Protein AF-0000000074843654 (afdb_homodimer)

Solvent-accessible surface area (backbone atoms only — not comparable to full-atom values): 25284 Å² total; per-residue (Å²): 133,82,76,71,74,75,71,79,70,75,75,51,32,36,38,35,26,42,64,68,40,50,58,27,25,44,48,51,34,53,33,60,70,66,70,51,60,65,45,82,41,81,54,64,78,90,45,65,76,88,70,47,60,75,90,49,63,81,45,57,70,85,64,71,26,34,35,39,45,88,90,35,58,31,28,37,45,61,40,38,48,53,49,48,22,67,74,74,52,75,38,66,56,30,36,75,60,68,58,31,27,38,43,21,47,16,40,32,40,37,25,67,22,60,48,30,42,42,45,38,59,44,33,42,36,36,75,76,36,71,91,56,32,53,89,49,62,68,35,32,51,50,46,31,58,58,28,46,57,56,43,51,52,52,50,46,38,45,26,65,43,36,32,62,85,26,76,24,74,69,30,92,50,84,31,50,26,44,51,36,40,45,50,44,56,58,52,45,52,71,85,62,59,77,53,76,93,32,58,48,46,46,53,34,45,59,55,55,60,64,43,81,56,40,63,69,42,38,42,60,43,51,51,50,46,52,53,51,53,52,53,54,52,66,75,93,130,83,77,72,75,74,73,81,71,76,75,51,31,37,37,36,27,42,64,68,40,49,56,28,26,48,49,51,36,54,32,61,70,65,69,50,61,64,47,81,40,83,55,62,81,89,44,64,75,88,71,47,58,75,90,49,62,81,46,57,71,88,62,71,26,34,34,38,45,85,88,36,58,31,27,39,44,60,39,37,50,52,49,48,22,66,75,73,53,74,37,67,57,30,36,74,61,68,58,31,26,37,42,21,46,16,39,32,41,37,26,68,22,60,49,29,42,42,44,37,58,43,32,42,37,36,74,75,36,73,92,57,31,54,89,50,63,69,34,33,52,50,45,31,57,60,28,48,56,56,43,51,52,52,51,47,39,46,26,66,45,36,32,62,85,26,75,24,75,70,30,90,49,85,32,52,25,46,50,36,40,46,50,46,56,58,51,44,52,72,84,62,58,78,53,76,93,32,58,48,45,46,55,35,46,59,57,56,60,65,42,82,58,37,64,70,43,38,43,58,44,52,52,49,46,52,53,50,52,52,55,53,52,65,74,94

Sequence (472 aa):
MDKTEETTVTKPVHLYLVRISPPCRIVWLYMLQHDIPHQLIDVDFNQARPDLPDAIKGLPHLEVPIMIHRDNVVFEAPAILQYLAREFTGHLGFGPGQQVRLLSESLVSWACGELHRCIGYNYVYPQFLERYALPDHEANEAMVEFSLNRVTTLLETLEKRYLQKSPYLTGQRVTIADSAVATVLVQLQWPGFSFKLWPNVLTWLHRVEHVDFWDTVHQVHSDFLGELLKCRYKFEMDKTEETTVTKPVHLYLVRISPPCRIVWLYMLQHDIPHQLIDVDFNQARPDLPDAIKGLPHLEVPIMIHRDNVVFEAPAILQYLAREFTGHLGFGPGQQVRLLSESLVSWACGELHRCIGYNYVYPQFLERYALPDHEANEAMVEFSLNRVTTLLETLEKRYLQKSPYLTGQRVTIADSAVATVLVQLQWPGFSFKLWPNVLTWLHRVEHVDFWDTVHQVHSDFLGELLKCRYKFE

InterPro domains:
  IPR004045 Glutathione S-transferase, N-terminal [PF13417] (15-89)
  IPR004045 Glutathione S-transferase, N-terminal [PS50404] (11-92)
  IPR004046 Glutathione S-transferase, C-terminal [PF00043] (134-210)
  IPR010987 Glutathione S-transferase, C-terminal-like [PS50405] (97-236)
  IPR036249 Thioredoxin-like superfamily [SSF52833] (13-89)
  IPR036282 Glutathione S-transferase, C-terminal domain superfamily [SSF47616] (101-219)
  IPR040079 Glutathione transferase family [SFLDS00019] (12-208)
  IPR051369 Glutathione S-transferase Theta [PTHR43917] (13-225)

pLDDT: mean 91.93, std 14.49, range [31.58, 98.94]

Nearest PDB structures (foldseek):
  7odm-assembly1_AAA-2  TM=8.188E-01  e=1.958E-08  Alopecurus myosuroides
  7za4-assembly1_A  TM=8.029E-01  e=1.431E-08  Alopecurus myosuroides
  6zb6-assembly1_A  TM=7.777E-01  e=7.256E-09  Lolium rigidum
  6riv-assembly1_B  TM=7.905E-01  e=1.289E-08  Alopecurus myosuroides
  1bye-assembly1_B  TM=7.587E-01  e=2.404E-07  Zea mays

Radius of gyration: 22.57 Å; Cα contacts (8 Å, |Δi|>4): 671; chains: 2; bounding box: 57×74×71 Å

Organism: Aplysia californica (NCBI:txid6500)

Secondary structure (DSSP, 8-state):
-----------PEEEEE-TT-HHHHHHHHHHHHTT--EEEEE--TTS-GGGS-HHHHT-S--PSPEEEETTEEEESHHHHHHHHIIIIITTGGG-SHHHHHHHHHHHHHHIIIIIIIIIIIIIIHHHH-GGGS-SSHHHHHHHHHHHHHHHHHHHHHIIIIISSS-SBTTBSS--HHHHHHHHHHGGGGTTT---TT-HHHHHHHHHHTTSTTHHHHTHHHHHHHHHHHHHHHHH-/-----------PEEEEE-TT-HHHHHHHHHHHHTT--EEEEE--TTS-GGGS-HHHHT-S---S-EEEETTEEEESHHHHHHHHIIIIITTGGG-SHHHHHHHHHHHHHHIIIIIIIIIIIIIIHHHH-GGGS-SSHHHHHHHHHHHHHHHHHHHHHIIIIISSS-SBTTBSS--HHHHHHHHHHGGGGTTT---TT-HHHHHHHHHHTTSTTHHHHTHHHHHHHHHHHHHHHHH-

Foldseek 3Di:
DPPPPVVVPQFAKEWEDALQDLLSLLLVVVCVQQVGHYDYDYDDPVDDLVPDDPVPSPPPDDDDGWMDGPNDIDHDSLGSVVVCCVPPPVQVQQDDDDQSNVQLSVLLVCLSPVLLCLQPLQAQCLVPPVVSHDPDPVVRVVSNVVSVVVVVVVLCCCQPPQQVPALANSHPDHHSSLSSNLSSVCSCPLVPDDCVVRVSVVSSSVVNCPDPCNCVSCVVVVVVSVVSVVVVVVVD/DPPPPPVVPQFAKEWEDALQDLLSLLLVVVCVVQVGHYDYDYDDPVDDLVPDDPVPSPPPDDDDGWMDGPNDIDHDSLGSVVVCCVPPPVQVQQDDDDQSNVQLSVLLVCLSPVLLCLQPLQAQCLVPPVVSHDPDPVVRVVSNVVSVVVVVVVLCCCQPPQQVPALANSHPDHHSSLSSNLSSVCSCPLVPDDCVVRVSVVSSSVVNCPDPCNCVSCVVVVVVSVVSVVVVVVVD

Structure (mmCIF, N/CA/C/O backbone):
data_AF-0000000074843654-model_v1
#
loop_
_entity.id
_entity.type
_entity.pdbx_description
1 polymer 'Glutathione S-transferase theta-1'
#
loop_
_atom_site.group_PDB
_atom_site.id
_atom_site.type_symbol
_atom_site.label_atom_id
_atom_site.label_alt_id
_atom_site.label_comp_id
_atom_site.label_asym_id
_atom_site.label_entity_id
_atom_site.label_seq_id
_atom_site.pdbx_PDB_ins_code
_atom_site.Cartn_x
_atom_site.Cartn_y
_atom_site.Cartn_z
_atom_site.occupancy
_atom_site.B_iso_or_equiv
_atom_site.auth_seq_id
_atom_site.auth_comp_id
_atom_site.auth_asym_id
_atom_site.auth_atom_id
_atom_site.pdbx_PDB_model_num
ATOM 1 N N . MET A 1 1 ? -26.031 48.375 -6.445 1 31.58 1 MET A N 1
ATOM 2 C CA . MET A 1 1 ? -24.922 47.625 -7.02 1 31.58 1 MET A CA 1
ATOM 3 C C . MET A 1 1 ? -24.891 46.188 -6.453 1 31.58 1 MET A C 1
ATOM 5 O O . MET A 1 1 ? -24.688 46 -5.25 1 31.58 1 MET A O 1
ATOM 9 N N . ASP A 1 2 ? -25.656 45.219 -6.855 1 32.31 2 ASP A N 1
ATOM 10 C CA . ASP A 1 2 ? -25.938 43.844 -6.426 1 32.31 2 ASP A CA 1
ATOM 11 C C . ASP A 1 2 ? -24.656 43.031 -6.301 1 32.31 2 ASP A C 1
ATOM 13 O O . ASP A 1 2 ? -23.891 42.938 -7.262 1 32.31 2 ASP A O 1
ATOM 17 N N . LYS A 1 3 ? -23.953 43.125 -5.172 1 37.12 3 LYS A N 1
ATOM 18 C CA . LYS A 1 3 ? -22.812 42.25 -4.855 1 37.12 3 LYS A CA 1
ATOM 19 C C . LYS A 1 3 ? -23.078 40.812 -5.25 1 37.12 3 LYS A C 1
ATOM 21 O O . LYS A 1 3 ? -23.906 40.125 -4.629 1 37.12 3 LYS A O 1
ATOM 26 N N . THR A 1 4 ? -23.234 40.469 -6.48 1 39.53 4 THR A N 1
ATOM 27 C CA . THR A 1 4 ? -23.281 39.062 -6.918 1 39.53 4 THR A CA 1
ATOM 28 C C . THR A 1 4 ? -22.297 38.219 -6.117 1 39.53 4 THR A C 1
ATOM 30 O O . THR A 1 4 ? -21.094 38.469 -6.117 1 39.53 4 THR A O 1
ATOM 33 N N . GLU A 1 5 ? -22.641 37.812 -4.906 1 37.19 5 GLU A N 1
ATOM 34 C CA . GLU A 1 5 ? -21.938 36.844 -4.066 1 37.19 5 GLU A CA 1
ATOM 35 C C . GLU A 1 5 ? -21.156 35.844 -4.914 1 37.19 5 GLU A C 1
ATOM 37 O O . GLU A 1 5 ? -21.734 35.094 -5.691 1 37.19 5 GLU A O 1
ATOM 42 N N . GLU A 1 6 ? -20.109 36.156 -5.652 1 39.47 6 GLU A N 1
ATOM 43 C CA . GLU A 1 6 ? -19.172 35.219 -6.25 1 39.47 6 GLU A CA 1
ATOM 44 C C . GLU A 1 6 ? -19.047 33.969 -5.402 1 39.47 6 GLU A C 1
ATOM 46 O O . GLU A 1 6 ? -18.453 34 -4.316 1 39.47 6 GLU A O 1
ATOM 51 N N . THR A 1 7 ? -20.078 33.188 -4.984 1 42.38 7 THR A N 1
ATOM 52 C CA . THR A 1 7 ? -20.047 31.891 -4.355 1 42.38 7 THR A CA 1
ATOM 53 C C . THR A 1 7 ? -18.766 31.141 -4.738 1 42.38 7 THR A C 1
ATOM 55 O O . THR A 1 7 ? -18.531 30.859 -5.918 1 42.38 7 THR A O 1
ATOM 58 N N . THR A 1 8 ? -17.578 31.375 -4.273 1 46.53 8 THR A N 1
ATOM 59 C CA . THR A 1 8 ? -16.266 30.781 -4.465 1 46.53 8 THR A CA 1
ATOM 60 C C . THR A 1 8 ? -16.375 29.281 -4.77 1 46.53 8 THR A C 1
ATOM 62 O O . THR A 1 8 ? -16.641 28.484 -3.873 1 46.53 8 THR A O 1
ATOM 65 N N . VAL A 1 9 ? -17.109 28.781 -5.73 1 51.69 9 VAL A N 1
ATOM 66 C CA . VAL A 1 9 ? -17.359 27.438 -6.211 1 51.69 9 VAL A CA 1
ATOM 67 C C . VAL A 1 9 ? -16.078 26.609 -6.125 1 51.69 9 VAL A C 1
ATOM 69 O O . VAL A 1 9 ? -15.07 26.953 -6.738 1 51.69 9 VAL A O 1
ATOM 72 N N . THR A 1 10 ? -15.867 25.797 -5.016 1 72.19 10 THR A N 1
ATOM 73 C CA . THR A 1 10 ? -14.742 24.875 -4.879 1 72.19 10 THR A CA 1
ATOM 74 C C . THR A 1 10 ? -14.547 24.062 -6.152 1 72.19 10 THR A C 1
ATOM 76 O O . THR A 1 10 ? -15.492 23.453 -6.656 1 72.19 10 THR A O 1
ATOM 79 N N . LYS A 1 11 ? -13.5 24.281 -6.984 1 86.19 11 LYS A N 1
ATOM 80 C CA . LYS A 1 11 ? -13.164 23.516 -8.188 1 86.19 11 LYS A CA 1
ATOM 81 C C . LYS A 1 11 ? -13.336 22.016 -7.953 1 86.19 11 LYS A C 1
ATOM 83 O O . LYS A 1 11 ? -12.93 21.5 -6.914 1 86.19 11 LYS A O 1
ATOM 88 N N . PRO A 1 12 ? -14.039 21.453 -8.852 1 94.75 12 PRO A N 1
ATOM 89 C CA . PRO A 1 12 ? -14.281 20.016 -8.672 1 94.75 12 PRO A CA 1
ATOM 90 C C . PRO A 1 12 ? -13 19.203 -8.711 1 94.75 12 PRO A C 1
ATOM 92 O O . PRO A 1 12 ? -12.023 19.594 -9.352 1 94.75 12 PRO A O 1
ATOM 95 N N . VAL A 1 13 ? -13.062 18.141 -7.988 1 97.81 13 VAL A N 1
ATOM 96 C CA . VAL A 1 13 ? -12.016 17.125 -8.031 1 97.81 13 VAL A CA 1
ATOM 97 C C . VAL A 1 13 ? -12.211 16.234 -9.25 1 97.81 13 VAL A C 1
ATOM 99 O O . VAL A 1 13 ? -13.336 15.805 -9.539 1 97.81 13 VAL A O 1
ATOM 102 N N . HIS A 1 14 ? -11.172 16 -10.008 1 97.75 14 HIS A N 1
ATOM 103 C CA . HIS A 1 14 ? -11.195 15.008 -11.078 1 97.75 14 HIS A CA 1
ATOM 104 C C . HIS A 1 14 ? -10.555 13.695 -10.641 1 97.75 14 HIS A C 1
ATOM 106 O O . HIS A 1 14 ? -9.398 13.68 -10.219 1 97.75 14 HIS A O 1
ATOM 112 N N . LEU A 1 15 ? -11.328 12.641 -10.703 1 98.12 15 LEU A N 1
ATOM 113 C CA . LEU A 1 15 ? -10.836 11.32 -10.336 1 98.12 15 LEU A CA 1
ATOM 114 C C . LEU A 1 15 ? -10.758 10.414 -11.562 1 98.12 15 LEU A C 1
ATOM 116 O O . LEU A 1 15 ? -11.781 10.109 -12.18 1 98.12 15 LEU A O 1
ATOM 120 N N . TYR A 1 16 ? -9.594 10.07 -11.969 1 97.19 16 TYR A N 1
ATOM 121 C CA . TYR A 1 16 ? -9.352 9.062 -13 1 97.19 16 TYR A CA 1
ATOM 122 C C . TYR A 1 16 ? -9.328 7.66 -12.398 1 97.19 16 TYR A C 1
ATOM 124 O O . TYR A 1 16 ? -8.57 7.387 -11.469 1 97.19 16 TYR A O 1
ATOM 132 N N . LEU A 1 17 ? -10.242 6.738 -12.977 1 96.88 17 LEU A N 1
ATOM 133 C CA . LEU A 1 17 ? -10.43 5.484 -12.25 1 96.88 17 LEU A CA 1
ATOM 134 C C . LEU A 1 17 ? -10.828 4.359 -13.203 1 96.88 17 LEU A C 1
ATOM 136 O O . LEU A 1 17 ? -11.219 4.613 -14.344 1 96.88 17 LEU A O 1
ATOM 140 N N . VAL A 1 18 ? -10.586 3.182 -12.742 1 95.56 18 VAL A N 1
ATOM 141 C CA . VAL A 1 18 ? -11.227 1.956 -13.211 1 95.56 18 VAL A CA 1
ATOM 142 C C . VAL A 1 18 ? -12.258 1.487 -12.188 1 95.56 18 VAL A C 1
ATOM 144 O O . VAL A 1 18 ? -11.906 1.141 -11.055 1 95.56 18 VAL A O 1
ATOM 147 N N . ARG A 1 19 ? -13.477 1.366 -12.5 1 96.44 19 ARG A N 1
ATOM 148 C CA . ARG A 1 19 ? -14.578 1.331 -11.547 1 96.44 19 ARG A CA 1
ATOM 149 C C . ARG A 1 19 ? -14.617 0.001 -10.797 1 96.44 19 ARG A C 1
ATOM 151 O O . ARG A 1 19 ? -15.211 -0.096 -9.719 1 96.44 19 ARG A O 1
ATOM 158 N N . ILE A 1 20 ? -14.023 -1.013 -11.375 1 96.44 20 ILE A N 1
ATOM 159 C CA . ILE A 1 20 ? -14.07 -2.305 -10.695 1 96.44 20 ILE A CA 1
ATOM 160 C C . ILE A 1 20 ? -12.945 -2.391 -9.664 1 96.44 20 ILE A C 1
ATOM 162 O O . ILE A 1 20 ? -12.953 -3.273 -8.805 1 96.44 20 ILE A O 1
ATOM 166 N N . SER A 1 21 ? -11.945 -1.51 -9.727 1 96.88 21 SER A N 1
ATOM 167 C CA . SER A 1 21 ? -10.773 -1.508 -8.859 1 96.88 21 SER A CA 1
ATOM 168 C C . SER A 1 21 ? -11.141 -1.106 -7.434 1 96.88 21 SER A C 1
ATOM 170 O O . SER A 1 21 ? -11.695 -0.028 -7.211 1 96.88 21 SER A O 1
ATOM 172 N N . PRO A 1 22 ? -10.734 -1.928 -6.453 1 98.62 22 PRO A N 1
ATOM 173 C CA . PRO A 1 22 ? -11.086 -1.615 -5.066 1 98.62 22 PRO A CA 1
ATOM 174 C C . PRO A 1 22 ? -10.531 -0.267 -4.609 1 98.62 22 PRO A C 1
ATOM 176 O O . PRO A 1 22 ? -11.266 0.536 -4.023 1 98.62 22 PRO A O 1
ATOM 179 N N . PRO A 1 23 ? -9.258 0.065 -4.871 1 98.69 23 PRO A N 1
ATOM 180 C CA . PRO A 1 23 ? -8.766 1.366 -4.418 1 98.69 23 PRO A CA 1
ATOM 181 C C . PRO A 1 23 ? -9.484 2.537 -5.078 1 98.69 23 PRO A C 1
ATOM 183 O O . PRO A 1 23 ? -9.641 3.598 -4.465 1 98.69 23 PRO A O 1
ATOM 186 N N . CYS A 1 24 ? -9.93 2.389 -6.258 1 98.62 24 CYS A N 1
ATOM 187 C CA . CYS A 1 24 ? -10.688 3.436 -6.93 1 98.62 24 CYS A CA 1
ATOM 188 C C . CYS A 1 24 ? -12.055 3.615 -6.281 1 98.62 24 CYS A C 1
ATOM 190 O O . CYS A 1 24 ? -12.492 4.742 -6.043 1 98.62 24 CYS A O 1
ATOM 192 N N . ARG A 1 25 ? -12.688 2.559 -5.957 1 98.88 25 ARG A N 1
ATOM 193 C CA . ARG A 1 25 ? -14.039 2.586 -5.406 1 98.88 25 ARG A CA 1
ATOM 194 C C . ARG A 1 25 ? -14.055 3.242 -4.031 1 98.88 25 ARG A C 1
ATOM 196 O O . ARG A 1 25 ? -14.992 3.969 -3.695 1 98.88 25 ARG A O 1
ATOM 203 N N . ILE A 1 26 ? -13.031 3.035 -3.246 1 98.88 26 ILE A N 1
ATOM 204 C CA . ILE A 1 26 ? -13.055 3.566 -1.888 1 98.88 26 ILE A CA 1
ATOM 205 C C . ILE A 1 26 ? -12.852 5.078 -1.92 1 98.88 26 ILE A C 1
ATOM 207 O O . ILE A 1 26 ? -13.422 5.809 -1.109 1 98.88 26 ILE A O 1
ATOM 211 N N . VAL A 1 27 ? -12.031 5.559 -2.859 1 98.94 27 VAL A N 1
ATOM 212 C CA . VAL A 1 27 ? -11.859 7 -3.018 1 98.94 27 VAL A CA 1
ATOM 213 C C . VAL A 1 27 ? -13.172 7.625 -3.477 1 98.94 27 VAL A C 1
ATOM 215 O O . VAL A 1 27 ? -13.609 8.641 -2.932 1 98.94 27 VAL A O 1
ATOM 218 N N . TRP A 1 28 ? -13.766 6.969 -4.418 1 98.94 28 TRP A N 1
ATOM 219 C CA . TRP A 1 28 ? -15.055 7.43 -4.938 1 98.94 28 TRP A CA 1
ATOM 220 C C . TRP A 1 28 ? -16.109 7.438 -3.838 1 98.94 28 TRP A C 1
ATOM 222 O O . TRP A 1 28 ? -16.844 8.422 -3.68 1 98.94 28 TRP A O 1
ATOM 232 N N . LEU A 1 29 ? -16.156 6.402 -3.074 1 98.94 29 LEU A N 1
ATOM 233 C CA . LEU A 1 29 ? -17.109 6.289 -1.969 1 98.94 29 LEU A CA 1
ATOM 234 C C . LEU A 1 29 ? -16.938 7.453 -0.995 1 98.94 29 LEU A C 1
ATOM 236 O O . LEU A 1 29 ? -17.938 8.062 -0.58 1 98.94 29 LEU A O 1
ATOM 240 N N . TYR A 1 30 ? -15.727 7.758 -0.615 1 98.88 30 TYR A N 1
ATOM 241 C CA . TYR A 1 30 ? -15.445 8.828 0.333 1 98.88 30 TYR A CA 1
ATOM 242 C C . TYR A 1 30 ? -15.945 10.172 -0.194 1 98.88 30 TYR A C 1
ATOM 244 O O . TYR A 1 30 ? -16.531 10.961 0.554 1 98.88 30 TYR A O 1
ATOM 252 N N . MET A 1 31 ? -15.734 10.414 -1.461 1 98.81 31 MET A N 1
ATOM 253 C CA . MET A 1 31 ? -16.156 11.68 -2.062 1 98.81 31 MET A CA 1
ATOM 254 C C . MET A 1 31 ? -17.672 11.805 -2.049 1 98.81 31 MET A C 1
ATOM 256 O O . MET A 1 31 ? -18.203 12.875 -1.745 1 98.81 31 MET A O 1
ATOM 260 N N . LEU A 1 32 ? -18.328 10.734 -2.369 1 98.88 32 LEU A N 1
ATOM 261 C CA . LEU A 1 32 ? -19.781 10.742 -2.367 1 98.88 32 LEU A CA 1
ATOM 262 C C . LEU A 1 32 ? -20.328 10.953 -0.956 1 98.88 32 LEU A C 1
ATOM 264 O O . LEU A 1 32 ? -21.203 11.789 -0.742 1 98.88 32 LEU A O 1
ATOM 268 N N . GLN A 1 33 ? -19.797 10.297 -0.015 1 98.69 33 GLN A N 1
ATOM 269 C CA . GLN A 1 33 ? -20.281 10.312 1.357 1 98.69 33 GLN A CA 1
ATOM 270 C C . GLN A 1 33 ? -20.125 11.703 1.979 1 98.69 33 GLN A C 1
ATOM 272 O O . GLN A 1 33 ? -20.875 12.062 2.896 1 98.69 33 GLN A O 1
ATOM 277 N N . HIS A 1 34 ? -19.234 12.469 1.497 1 98.12 34 HIS A N 1
ATOM 278 C CA . HIS A 1 34 ? -18.953 13.758 2.119 1 98.12 34 HIS A CA 1
ATOM 279 C C . HIS A 1 34 ? -19.266 14.914 1.172 1 98.12 34 HIS A C 1
ATOM 281 O O . HIS A 1 34 ? -18.781 16.031 1.361 1 98.12 34 HIS A O 1
ATOM 287 N N . ASP A 1 35 ? -19.953 14.633 0.132 1 97.81 35 ASP A N 1
ATOM 288 C CA . ASP A 1 35 ? -20.469 15.617 -0.812 1 97.81 35 ASP A CA 1
ATOM 289 C C . ASP A 1 35 ? -19.344 16.469 -1.406 1 97.81 35 ASP A C 1
ATOM 291 O O . ASP A 1 35 ? -19.469 17.688 -1.508 1 97.81 35 ASP A O 1
ATOM 295 N N . ILE A 1 36 ? -18.266 15.805 -1.678 1 98.25 36 ILE A N 1
ATOM 296 C CA . ILE A 1 36 ? -17.156 16.484 -2.338 1 98.25 36 ILE A CA 1
ATOM 297 C C . ILE A 1 36 ? -17.453 16.625 -3.83 1 98.25 36 ILE A C 1
ATOM 299 O O . ILE A 1 36 ? -17.656 15.625 -4.52 1 98.25 36 ILE A O 1
ATOM 303 N N . PRO A 1 37 ? -17.5 17.844 -4.387 1 98.19 37 PRO A N 1
ATOM 304 C CA . PRO A 1 37 ? -17.734 18 -5.824 1 98.19 37 PRO A CA 1
ATOM 305 C C . PRO A 1 37 ? -16.672 17.312 -6.68 1 98.19 37 PRO A C 1
ATOM 307 O O . PRO A 1 37 ? -15.477 17.547 -6.48 1 98.19 37 PRO A O 1
ATOM 310 N N . HIS A 1 38 ? -17.141 16.422 -7.586 1 98.44 38 HIS A N 1
ATOM 311 C CA . HIS A 1 38 ? -16.156 15.664 -8.344 1 98.44 38 HIS A CA 1
ATOM 312 C C . HIS A 1 38 ? -16.703 15.242 -9.703 1 98.44 38 HIS A C 1
ATOM 314 O O . HIS A 1 38 ? -17.922 15.281 -9.922 1 98.44 38 HIS A O 1
ATOM 320 N N . GLN A 1 39 ? -15.773 14.992 -10.586 1 97.56 39 GLN A N 1
ATOM 321 C CA . GLN A 1 39 ? -16.016 14.359 -11.883 1 97.56 39 GLN A CA 1
ATOM 322 C C . GLN A 1 39 ? -15.195 13.078 -12.031 1 97.56 39 GLN A C 1
ATOM 324 O O . GLN A 1 39 ? -14.031 13.039 -11.648 1 97.56 39 GLN A O 1
ATOM 329 N N . LEU A 1 40 ? -15.852 12.07 -12.492 1 97.62 40 LEU A N 1
ATOM 330 C CA . LEU A 1 40 ? -15.172 10.805 -12.75 1 97.62 40 LEU A CA 1
ATOM 331 C C . LEU A 1 40 ? -14.719 10.719 -14.203 1 97.62 40 LEU A C 1
ATOM 333 O O . LEU A 1 40 ? -15.453 11.117 -15.109 1 97.62 40 LEU A O 1
ATOM 337 N N . ILE A 1 41 ? -13.523 10.289 -14.414 1 96 41 ILE A N 1
ATOM 338 C CA . ILE A 1 41 ? -13.031 9.984 -15.758 1 96 41 ILE A CA 1
ATOM 339 C C . ILE A 1 41 ? -12.578 8.531 -15.82 1 96 41 ILE A C 1
ATOM 341 O O . ILE A 1 41 ? -11.57 8.156 -15.227 1 96 41 ILE A O 1
ATOM 345 N N . ASP A 1 42 ? -13.289 7.727 -16.547 1 94.19 42 ASP A N 1
ATOM 346 C CA . ASP A 1 42 ? -12.953 6.32 -16.703 1 94.19 42 ASP A CA 1
ATOM 347 C C . ASP A 1 42 ? -11.711 6.152 -17.594 1 94.19 42 ASP A C 1
ATOM 349 O O . ASP A 1 42 ? -11.586 6.816 -18.625 1 94.19 42 ASP A O 1
ATOM 353 N N . VAL A 1 43 ? -10.82 5.344 -17.062 1 90.25 43 VAL A N 1
ATOM 354 C CA . VAL A 1 43 ? -9.602 5.051 -17.812 1 90.25 43 VAL A CA 1
ATOM 355 C C . VAL A 1 43 ? -9.594 3.586 -18.234 1 90.25 43 VAL A C 1
ATOM 357 O O . VAL A 1 43 ? -10.016 2.711 -17.469 1 90.25 43 VAL A O 1
ATOM 360 N N . ASP A 1 44 ? -9.344 3.305 -19.484 1 77.25 44 ASP A N 1
ATOM 361 C CA . ASP A 1 44 ? -9.141 1.954 -20 1 77.25 44 ASP A CA 1
ATOM 362 C C . ASP A 1 44 ? -7.672 1.703 -20.328 1 77.25 44 ASP A C 1
ATOM 364 O O . ASP A 1 44 ? -7.16 2.209 -21.328 1 77.25 44 ASP A O 1
ATOM 368 N N . PHE A 1 45 ? -7.094 1.045 -19.422 1 63.12 45 PHE A N 1
ATOM 369 C CA . PHE A 1 45 ? -5.66 0.882 -19.625 1 63.12 45 PHE A CA 1
ATOM 370 C C . PHE A 1 45 ? -5.383 -0.214 -20.656 1 63.12 45 PHE A C 1
ATOM 372 O O . PHE A 1 45 ? -4.242 -0.398 -21.078 1 63.12 45 PHE A O 1
ATOM 379 N N . ASN A 1 46 ? -6.371 -1.066 -20.844 1 58.16 46 ASN A N 1
ATOM 380 C CA . ASN A 1 46 ? -6.184 -1.997 -21.953 1 58.16 46 ASN A CA 1
ATOM 381 C C . ASN A 1 46 ? -6.047 -1.264 -23.297 1 58.16 46 ASN A C 1
ATOM 383 O O . ASN A 1 46 ? -5.609 -1.848 -24.281 1 58.16 46 ASN A O 1
ATOM 387 N N . GLN A 1 47 ? -6.527 -0.175 -23.312 1 49.09 47 GLN A N 1
ATOM 388 C CA . GLN A 1 47 ? -6.406 0.607 -24.531 1 49.09 47 GLN A CA 1
ATOM 389 C C . GLN A 1 47 ? -5.031 1.269 -24.625 1 49.09 47 GLN A C 1
ATOM 391 O O . GLN A 1 47 ? -4.391 1.531 -23.609 1 49.09 47 GLN A O 1
ATOM 396 N N . ALA A 1 48 ? -4.441 1.284 -25.75 1 49.12 48 ALA A N 1
ATOM 397 C CA . ALA A 1 48 ? -3.174 1.951 -26.047 1 49.12 48 ALA A CA 1
ATOM 398 C C . ALA A 1 48 ? -3.105 3.32 -25.391 1 49.12 48 ALA A C 1
ATOM 400 O O . ALA A 1 48 ? -4.133 3.973 -25.188 1 49.12 48 ALA A O 1
ATOM 401 N N . ARG A 1 49 ? -1.921 3.691 -24.719 1 53.88 49 ARG A N 1
ATOM 402 C CA . ARG A 1 49 ? -1.564 4.945 -24.062 1 53.88 49 ARG A CA 1
ATOM 403 C C . ARG A 1 49 ? -2.199 6.137 -24.766 1 53.88 49 ARG A C 1
ATOM 405 O O . ARG A 1 49 ? -2.557 7.129 -24.125 1 53.88 49 ARG A O 1
ATOM 412 N N . PRO A 1 50 ? -2.186 6.02 -26.047 1 49.47 50 PRO A N 1
ATOM 413 C CA . PRO A 1 50 ? -2.717 7.176 -26.766 1 49.47 50 PRO A CA 1
ATOM 414 C C . PRO A 1 50 ? -4.117 7.57 -26.312 1 49.47 50 PRO A C 1
ATOM 416 O O . PRO A 1 50 ? -4.543 8.711 -26.516 1 49.47 50 PRO A O 1
ATOM 419 N N . ASP A 1 51 ? -4.691 6.707 -25.438 1 62.84 51 ASP A N 1
ATOM 420 C CA . ASP A 1 51 ? -6.094 7.023 -25.172 1 62.84 51 ASP A CA 1
ATOM 421 C C . ASP A 1 51 ? -6.293 7.484 -23.734 1 62.84 51 ASP A C 1
ATOM 423 O O . ASP A 1 51 ? -7.418 7.477 -23.234 1 62.84 51 ASP A O 1
ATOM 427 N N . LEU A 1 52 ? -5.191 7.879 -23.219 1 72.06 52 LEU A N 1
ATOM 428 C CA . LEU A 1 52 ? -5.355 8.477 -21.906 1 72.06 52 LEU A CA 1
ATOM 429 C C . LEU A 1 52 ? -5.852 9.914 -22.016 1 72.06 52 LEU A C 1
ATOM 431 O O . LEU A 1 52 ? -5.543 10.609 -22.984 1 72.06 52 LEU A O 1
ATOM 435 N N . PRO A 1 53 ? -6.602 10.258 -20.984 1 80.06 53 PRO A N 1
ATOM 436 C CA . PRO A 1 53 ? -6.996 11.672 -20.953 1 80.06 53 PRO A CA 1
ATOM 437 C C . PRO A 1 53 ? -5.797 12.617 -20.984 1 80.06 53 PRO A C 1
ATOM 439 O O . PRO A 1 53 ? -4.762 12.328 -20.375 1 80.06 53 PRO A O 1
ATOM 442 N N . ASP A 1 54 ? -5.902 13.68 -21.719 1 80.69 54 ASP A N 1
ATOM 443 C CA . ASP A 1 54 ? -4.828 14.641 -21.938 1 80.69 54 ASP A CA 1
ATOM 444 C C . ASP A 1 54 ? -4.25 15.133 -20.609 1 80.69 54 ASP A C 1
ATOM 446 O O . ASP A 1 54 ? -3.039 15.336 -20.484 1 80.69 54 ASP A O 1
ATOM 450 N N . ALA A 1 55 ? -5.121 15.203 -19.688 1 84.88 55 ALA A N 1
ATOM 451 C CA . ALA A 1 55 ? -4.738 15.82 -18.422 1 84.88 55 ALA A CA 1
ATOM 452 C C . ALA A 1 55 ? -3.734 14.945 -17.672 1 84.88 55 ALA A C 1
ATOM 454 O O . ALA A 1 55 ? -3.008 15.43 -16.797 1 84.88 55 ALA A O 1
ATOM 455 N N . ILE A 1 56 ? -3.693 13.602 -18.078 1 88.44 56 ILE A N 1
ATOM 456 C CA . ILE A 1 56 ? -2.82 12.75 -17.266 1 88.44 56 ILE A CA 1
ATOM 457 C C . ILE A 1 56 ? -1.736 12.141 -18.156 1 88.44 56 ILE A C 1
ATOM 459 O O . ILE A 1 56 ? -0.78 11.547 -17.656 1 88.44 56 ILE A O 1
ATOM 463 N N . LYS A 1 57 ? -1.803 12.328 -19.422 1 84.25 57 LYS A N 1
ATOM 464 C CA . LYS A 1 57 ? -0.87 11.719 -20.359 1 84.25 57 LYS A CA 1
ATOM 465 C C . LYS A 1 57 ? 0.563 12.164 -20.078 1 84.25 57 LYS A C 1
ATOM 467 O O . LYS A 1 57 ? 1.507 11.398 -20.297 1 84.25 57 LYS A O 1
ATOM 472 N N . GLY A 1 58 ? 0.714 13.336 -19.562 1 87.12 58 GLY A N 1
ATOM 473 C CA . GLY A 1 58 ? 2.041 13.891 -19.328 1 87.12 58 GLY A CA 1
ATOM 474 C C . GLY A 1 58 ? 2.584 13.562 -17.953 1 87.12 58 GLY A C 1
ATOM 475 O O . GLY A 1 58 ? 3.75 13.836 -17.656 1 87.12 58 GLY A O 1
ATOM 476 N N . LEU A 1 59 ? 1.769 12.883 -17.203 1 90.44 59 LEU A N 1
ATOM 477 C CA . LEU A 1 59 ? 2.215 12.555 -15.852 1 90.44 59 LEU A CA 1
ATOM 478 C C . LEU A 1 59 ? 3.168 11.359 -15.875 1 90.44 59 LEU A C 1
ATOM 480 O O . LEU A 1 59 ? 3.01 10.445 -16.688 1 90.44 59 LEU A O 1
ATOM 484 N N . PRO A 1 60 ? 4.105 11.398 -14.992 1 91.5 60 PRO A N 1
ATOM 485 C CA . PRO A 1 60 ? 4.996 10.234 -14.914 1 91.5 60 PRO A CA 1
ATOM 486 C C . PRO A 1 60 ? 4.285 8.984 -14.414 1 91.5 60 PRO A C 1
ATOM 488 O O . PRO A 1 60 ? 4.688 7.863 -14.742 1 91.5 60 PRO A O 1
ATOM 491 N N . HIS A 1 61 ? 3.324 9.172 -13.562 1 89.94 61 HIS A N 1
ATOM 492 C CA . HIS A 1 61 ? 2.547 8.078 -13 1 89.94 61 HIS A CA 1
ATOM 493 C C . HIS A 1 61 ? 1.229 7.891 -13.742 1 89.94 61 HIS A C 1
ATOM 495 O O . HIS A 1 61 ? 0.439 8.828 -13.859 1 89.94 61 HIS A O 1
ATOM 501 N N . LEU A 1 62 ? 0.954 6.582 -14.148 1 88.12 62 LEU A N 1
ATOM 502 C CA . LEU A 1 62 ? -0.242 6.402 -14.969 1 88.12 62 LEU A CA 1
ATOM 503 C C . LEU A 1 62 ? -1.099 5.262 -14.43 1 88.12 62 LEU A C 1
ATOM 505 O O . LEU A 1 62 ? -1.83 4.617 -15.188 1 88.12 62 LEU A O 1
ATOM 509 N N . GLU A 1 63 ? -0.938 4.98 -13.172 1 91.69 63 GLU A N 1
ATOM 510 C CA . GLU A 1 63 ? -1.803 3.99 -12.531 1 91.69 63 GLU A CA 1
ATOM 511 C C . GLU A 1 63 ? -2.889 4.664 -11.703 1 91.69 63 GLU A C 1
ATOM 513 O O . GLU A 1 63 ? -2.627 5.652 -11.016 1 91.69 63 GLU A O 1
ATOM 518 N N . VAL A 1 64 ? -4.051 4.168 -11.805 1 95 64 VAL A N 1
ATOM 519 C CA . VAL A 1 64 ? -5.195 4.75 -11.117 1 95 64 VAL A CA 1
ATOM 520 C C . VAL A 1 64 ? -5.336 4.129 -9.727 1 95 64 VAL A C 1
ATOM 522 O O . VAL A 1 64 ? -4.848 3.025 -9.484 1 95 64 VAL A O 1
ATOM 525 N N . PRO A 1 65 ? -6.004 4.824 -8.82 1 97.69 65 PRO A N 1
ATOM 526 C CA . PRO A 1 65 ? -6.672 6.117 -8.984 1 97.69 65 PRO A CA 1
ATOM 527 C C . PRO A 1 65 ? -5.691 7.289 -9.023 1 97.69 65 PRO A C 1
ATOM 529 O O . PRO A 1 65 ? -4.688 7.281 -8.312 1 97.69 65 PRO A O 1
ATOM 532 N N . ILE A 1 66 ? -5.941 8.203 -9.891 1 97.69 66 ILE A N 1
ATOM 533 C CA . ILE A 1 66 ? -5.27 9.5 -9.953 1 97.69 66 ILE A CA 1
ATOM 534 C C . ILE A 1 66 ? -6.285 10.617 -9.719 1 97.69 66 ILE A C 1
ATOM 536 O O . ILE A 1 66 ? -7.359 10.625 -10.32 1 97.69 66 ILE A O 1
ATOM 540 N N . MET A 1 67 ? -5.945 11.5 -8.844 1 98.31 67 MET A N 1
ATOM 541 C CA . MET A 1 67 ? -6.805 12.641 -8.539 1 98.31 67 MET A CA 1
ATOM 542 C C . MET A 1 67 ? -6.133 13.945 -8.938 1 98.31 67 MET A C 1
ATOM 544 O O . MET A 1 67 ? -4.945 14.148 -8.664 1 98.31 67 MET A O 1
ATOM 548 N N . ILE A 1 68 ? -6.852 14.797 -9.617 1 97.44 68 ILE A N 1
ATOM 549 C CA . ILE A 1 68 ? -6.398 16.156 -9.906 1 97.44 68 ILE A CA 1
ATOM 550 C C . ILE A 1 68 ? -7.375 17.156 -9.312 1 97.44 68 ILE A C 1
ATOM 552 O O . ILE A 1 68 ? -8.578 17.094 -9.555 1 97.44 68 ILE A O 1
ATOM 556 N N . HIS A 1 69 ? -6.922 18 -8.461 1 97.62 69 HIS A N 1
ATOM 557 C CA . HIS A 1 69 ? -7.668 19.109 -7.879 1 97.62 69 HIS A CA 1
ATOM 558 C C . HIS A 1 69 ? -6.871 20.406 -7.957 1 97.62 69 HIS A C 1
ATOM 560 O O . HIS A 1 69 ? -5.867 20.562 -7.254 1 97.62 69 HIS A O 1
ATOM 566 N N . ARG A 1 70 ? -7.309 21.297 -8.805 1 94.81 70 ARG A N 1
ATOM 567 C CA . ARG A 1 70 ? -6.516 22.484 -9.102 1 94.81 70 ARG A CA 1
ATOM 568 C C . ARG A 1 70 ? -5.145 22.109 -9.656 1 94.81 70 ARG A C 1
ATOM 570 O O . ARG A 1 70 ? -5.051 21.359 -10.633 1 94.81 70 ARG A O 1
ATOM 577 N N . ASP A 1 71 ? -4.129 22.484 -9.055 1 93.69 71 ASP A N 1
ATOM 578 C CA . ASP A 1 71 ? -2.791 22.188 -9.555 1 93.69 71 ASP A CA 1
ATOM 579 C C . ASP A 1 71 ? -2.174 21.016 -8.797 1 93.69 71 ASP A C 1
ATOM 581 O O . ASP A 1 71 ? -0.991 20.719 -8.977 1 93.69 71 ASP A O 1
ATOM 585 N N . ASN A 1 72 ? -3.016 20.328 -8.055 1 96.75 72 ASN A N 1
ATOM 586 C CA . ASN A 1 72 ? -2.514 19.203 -7.262 1 96.75 72 ASN A CA 1
ATOM 587 C C . ASN A 1 72 ? -2.828 17.859 -7.918 1 96.75 72 ASN A C 1
ATOM 589 O O . ASN A 1 72 ? -3.969 17.609 -8.305 1 96.75 72 ASN A O 1
ATOM 593 N N . VAL A 1 73 ? -1.795 17.062 -8.094 1 97.31 73 VAL A N 1
ATOM 594 C CA . VAL A 1 73 ? -1.932 15.68 -8.562 1 97.31 73 VAL A CA 1
ATOM 595 C C . VAL A 1 73 ? -1.593 14.719 -7.426 1 97.31 73 VAL A C 1
ATOM 597 O O . VAL A 1 73 ? -0.529 14.82 -6.809 1 97.31 73 VAL A O 1
ATOM 600 N N . VAL A 1 74 ? -2.508 13.867 -7.121 1 98.5 74 VAL A N 1
ATOM 601 C CA . VAL A 1 74 ? -2.303 12.852 -6.094 1 98.5 74 VAL A CA 1
ATOM 602 C C . VAL A 1 74 ? -2.729 11.484 -6.621 1 98.5 74 VAL A C 1
ATOM 604 O O . VAL A 1 74 ? -3.732 11.375 -7.332 1 98.5 74 VAL A O 1
ATOM 607 N N . PHE A 1 75 ? -1.924 10.469 -6.305 1 98.19 75 PHE A N 1
ATOM 608 C CA . PHE A 1 75 ? -2.293 9.109 -6.695 1 98.19 75 PHE A CA 1
ATOM 609 C C . PHE A 1 75 ? -2.104 8.141 -5.531 1 98.19 75 PHE A C 1
ATOM 611 O O . PHE A 1 75 ? -1.557 8.516 -4.492 1 98.19 75 PHE A O 1
ATOM 618 N N . GLU A 1 76 ? -2.621 6.914 -5.723 1 98.5 76 GLU A N 1
ATOM 619 C CA . GLU A 1 76 ? -2.742 5.922 -4.66 1 98.5 76 GLU A CA 1
ATOM 620 C C . GLU A 1 76 ? -3.852 6.297 -3.68 1 98.5 76 GLU A C 1
ATOM 622 O O . GLU A 1 76 ? -3.869 7.41 -3.148 1 98.5 76 GLU A O 1
ATOM 627 N N . ALA A 1 77 ? -4.695 5.359 -3.406 1 98.81 77 ALA A N 1
ATOM 628 C CA . ALA A 1 77 ? -5.902 5.617 -2.629 1 98.81 77 ALA A CA 1
ATOM 629 C C . ALA A 1 77 ? -5.559 6.16 -1.245 1 98.81 77 ALA A C 1
ATOM 631 O O . ALA A 1 77 ? -6.152 7.141 -0.792 1 98.81 77 ALA A O 1
ATOM 632 N N . PRO A 1 78 ? -4.539 5.617 -0.528 1 98.81 78 PRO A N 1
ATOM 633 C CA . PRO A 1 78 ? -4.266 6.152 0.809 1 98.81 78 PRO A CA 1
ATOM 634 C C . PRO A 1 78 ? -3.867 7.625 0.785 1 98.81 78 PRO A C 1
ATOM 636 O O . PRO A 1 78 ? -4.348 8.414 1.606 1 98.81 78 PRO A O 1
ATOM 639 N N . ALA A 1 79 ? -3.082 7.984 -0.184 1 98.75 79 ALA A N 1
ATOM 640 C CA . ALA A 1 79 ? -2.65 9.375 -0.294 1 98.75 79 ALA A CA 1
ATOM 641 C C . ALA A 1 79 ? -3.809 10.273 -0.721 1 98.75 79 ALA A C 1
ATOM 643 O O . ALA A 1 79 ? -3.963 11.383 -0.204 1 98.75 79 ALA A O 1
ATOM 644 N N . ILE A 1 80 ? -4.594 9.812 -1.629 1 98.88 80 ILE A N 1
ATOM 645 C CA . ILE A 1 80 ? -5.738 10.586 -2.098 1 98.88 80 ILE A CA 1
ATOM 646 C C . ILE A 1 80 ? -6.707 10.828 -0.941 1 98.88 80 ILE A C 1
ATOM 648 O O . ILE A 1 80 ? -7.184 11.945 -0.746 1 98.88 80 ILE A O 1
ATOM 652 N N . LEU A 1 81 ? -6.953 9.812 -0.185 1 98.88 81 LEU A N 1
ATOM 653 C CA . LEU A 1 81 ? -7.895 9.93 0.924 1 98.88 81 LEU A CA 1
ATOM 654 C C . LEU A 1 81 ? -7.379 10.906 1.975 1 98.88 81 LEU A C 1
ATOM 656 O O . LEU A 1 81 ? -8.156 11.664 2.561 1 98.88 81 LEU A O 1
ATOM 660 N N . GLN A 1 82 ? -6.102 10.898 2.195 1 98 82 GLN A N 1
ATOM 661 C CA . GLN A 1 82 ? -5.52 11.859 3.123 1 98 82 GLN A CA 1
ATOM 662 C C . GLN A 1 82 ? -5.68 13.289 2.605 1 98 82 GLN A C 1
ATOM 664 O O . GLN A 1 82 ? -5.992 14.195 3.375 1 98 82 GLN A O 1
ATOM 669 N N . TYR A 1 83 ? -5.48 13.484 1.337 1 98.44 83 TYR A N 1
ATOM 670 C CA . TYR A 1 83 ? -5.668 14.797 0.733 1 98.44 83 TYR A CA 1
ATOM 671 C C . TYR A 1 83 ? -7.109 15.273 0.889 1 98.44 83 TYR A C 1
ATOM 673 O O . TYR A 1 83 ? -7.355 16.406 1.319 1 98.44 83 TYR A O 1
ATOM 681 N N . LEU A 1 84 ? -8.023 14.422 0.585 1 98.62 84 LEU A N 1
ATOM 682 C CA . LEU A 1 84 ? -9.445 14.758 0.668 1 98.62 84 LEU A CA 1
ATOM 683 C C . LEU A 1 84 ? -9.844 15.062 2.107 1 98.62 84 LEU A C 1
ATOM 685 O O . LEU A 1 84 ? -10.633 15.984 2.355 1 98.62 84 LEU A O 1
ATOM 689 N N . ALA A 1 85 ? -9.289 14.281 3.01 1 97.56 85 ALA A N 1
ATOM 690 C CA . ALA A 1 85 ? -9.578 14.492 4.426 1 97.56 85 ALA A CA 1
ATOM 691 C C . ALA A 1 85 ? -9.086 15.859 4.891 1 97.56 85 ALA A C 1
ATOM 693 O O . ALA A 1 85 ? -9.797 16.562 5.605 1 97.56 85 ALA A O 1
ATOM 694 N N . ARG A 1 86 ? -7.941 16.234 4.449 1 95.38 86 ARG A N 1
ATOM 695 C CA . ARG A 1 86 ? -7.344 17.484 4.871 1 95.38 86 ARG A CA 1
ATOM 696 C C . ARG A 1 86 ? -8.039 18.672 4.207 1 95.38 86 ARG A C 1
ATOM 698 O O . ARG A 1 86 ? -8.305 19.688 4.855 1 95.38 86 ARG A O 1
ATOM 705 N N . GLU A 1 87 ? -8.406 18.547 2.975 1 96.44 87 GLU A N 1
ATOM 706 C CA . GLU A 1 87 ? -8.852 19.672 2.162 1 96.44 87 GLU A CA 1
ATOM 707 C C . GLU A 1 87 ? -10.359 19.891 2.299 1 96.44 87 GLU A C 1
ATOM 709 O O . GLU A 1 87 ? -10.836 21.016 2.201 1 96.44 87 GLU A O 1
ATOM 714 N N . PHE A 1 88 ? -11.047 18.812 2.572 1 97.25 88 PHE A N 1
ATOM 715 C CA . PHE A 1 88 ? -12.484 18.969 2.406 1 97.25 88 PHE A CA 1
ATOM 716 C C . PHE A 1 88 ? -13.219 18.641 3.701 1 97.25 88 PHE A C 1
ATOM 718 O O . PHE A 1 88 ? -14.273 19.203 3.986 1 97.25 88 PHE A O 1
ATOM 725 N N . THR A 1 89 ? -12.641 17.703 4.551 1 97.12 89 THR A N 1
ATOM 726 C CA . THR A 1 89 ? -13.578 17.141 5.523 1 97.12 89 THR A CA 1
ATOM 727 C C . THR A 1 89 ? -13.023 17.266 6.941 1 97.12 89 THR A C 1
ATOM 729 O O . THR A 1 89 ? -13.719 16.984 7.914 1 97.12 89 THR A O 1
ATOM 732 N N . GLY A 1 90 ? -11.766 17.688 7.094 1 95.56 90 GLY A N 1
ATOM 733 C CA . GLY A 1 90 ? -11.156 17.672 8.414 1 95.56 90 GLY A CA 1
ATOM 734 C C . GLY A 1 90 ? -11.133 16.281 9.047 1 95.56 90 GLY A C 1
ATOM 735 O O . GLY A 1 90 ? -11.391 16.141 10.242 1 95.56 90 GLY A O 1
ATOM 736 N N . HIS A 1 91 ? -11.109 15.227 8.305 1 94.88 91 HIS A N 1
ATOM 737 C CA . HIS A 1 91 ? -10.938 13.828 8.68 1 94.88 91 HIS A CA 1
ATOM 738 C C . HIS A 1 91 ? -12.242 13.25 9.227 1 94.88 91 HIS A C 1
ATOM 740 O O . HIS A 1 91 ? -12.227 12.219 9.906 1 94.88 91 HIS A O 1
ATOM 746 N N . LEU A 1 92 ? -13.438 13.766 9.07 1 92.69 92 LEU A N 1
ATOM 747 C CA . LEU A 1 92 ? -14.727 13.266 9.531 1 92.69 92 LEU A CA 1
ATOM 748 C C . LEU A 1 92 ? -14.914 11.805 9.133 1 92.69 92 LEU A C 1
ATOM 750 O O . LEU A 1 92 ? -15.453 11.008 9.906 1 92.69 92 LEU A O 1
ATOM 754 N N . GLY A 1 93 ? -14.367 11.242 8.039 1 96.31 93 GLY A N 1
ATOM 755 C CA . GLY A 1 93 ? -14.516 9.875 7.566 1 96.31 93 GLY A CA 1
ATOM 756 C C . GLY A 1 93 ? -13.539 8.906 8.203 1 96.31 93 GLY A C 1
ATOM 757 O O . GLY A 1 93 ? -13.711 7.691 8.117 1 96.31 93 GLY A O 1
ATOM 758 N N . PHE A 1 94 ? -12.688 9.43 9 1 98.06 94 PHE A N 1
ATOM 759 C CA . PHE A 1 94 ? -11.625 8.609 9.586 1 98.06 94 PHE A CA 1
ATOM 760 C C . PHE A 1 94 ? -11.922 8.312 11.055 1 98.06 94 PHE A C 1
ATOM 762 O O . PHE A 1 94 ? -11.219 7.516 11.68 1 98.06 94 PHE A O 1
ATOM 769 N N . GLY A 1 95 ? -13.023 8.82 11.562 1 95.56 95 GLY A N 1
ATOM 770 C CA . GLY A 1 95 ? -13.445 8.523 12.922 1 95.56 95 GLY A CA 1
ATOM 771 C C . GLY A 1 95 ? -13.102 9.625 13.914 1 95.56 95 GLY A C 1
ATOM 772 O O . GLY A 1 95 ? -12.312 10.516 13.602 1 95.56 95 GLY A O 1
ATOM 773 N N . PRO A 1 96 ? -13.789 9.57 15.055 1 93.06 96 PRO A N 1
ATOM 774 C CA . PRO A 1 96 ? -13.562 10.594 16.078 1 93.06 96 PRO A CA 1
ATOM 775 C C . PRO A 1 96 ? -12.289 10.352 16.875 1 93.06 96 PRO A C 1
ATOM 777 O O . PRO A 1 96 ? -11.938 9.203 17.172 1 93.06 96 PRO A O 1
ATOM 780 N N . GLY A 1 97 ? -11.578 11.43 17.141 1 94.06 97 GLY A N 1
ATOM 781 C CA . GLY A 1 97 ? -10.406 11.328 18 1 94.06 97 GLY A CA 1
ATOM 782 C C . GLY A 1 97 ? -9.156 10.898 17.266 1 94.06 97 GLY A C 1
ATOM 783 O O . GLY A 1 97 ? -9.242 10.281 16.188 1 94.06 97 GLY A O 1
ATOM 784 N N . GLN A 1 98 ? -8.078 11.188 17.844 1 95.75 98 GLN A N 1
ATOM 785 C CA . GLN A 1 98 ? -6.789 10.969 17.203 1 95.75 98 GLN A CA 1
ATOM 786 C C . GLN A 1 98 ? -6.492 9.484 17.062 1 95.75 98 GLN A C 1
ATOM 788 O O . GLN A 1 98 ? -6.047 9.031 16 1 95.75 98 GLN A O 1
ATOM 793 N N . GLN A 1 99 ? -6.773 8.703 18.094 1 96.5 99 GLN A N 1
ATOM 794 C CA . GLN A 1 99 ? -6.445 7.281 18.078 1 96.5 99 GLN A CA 1
ATOM 795 C C . GLN A 1 99 ? -7.25 6.539 17.016 1 96.5 99 GLN A C 1
ATOM 797 O O . GLN A 1 99 ? -6.707 5.699 16.297 1 96.5 99 GLN A O 1
ATOM 802 N N . VAL A 1 100 ? -8.531 6.863 16.922 1 97.62 100 VAL A N 1
ATOM 803 C CA . VAL A 1 100 ? -9.383 6.219 15.922 1 97.62 100 VAL A CA 1
ATOM 804 C C . VAL A 1 100 ? -8.961 6.641 14.523 1 97.62 100 VAL A C 1
ATOM 806 O O . VAL A 1 100 ? -8.914 5.816 13.602 1 97.62 100 VAL A O 1
ATOM 809 N N . ARG A 1 101 ? -8.602 7.871 14.422 1 97.88 101 ARG A N 1
ATOM 810 C CA . ARG A 1 101 ? -8.156 8.383 13.125 1 97.88 101 ARG A CA 1
ATOM 811 C C . ARG A 1 101 ? -6.883 7.672 12.672 1 97.88 101 ARG A C 1
ATOM 813 O O . ARG A 1 101 ? -6.77 7.27 11.516 1 97.88 101 ARG A O 1
ATOM 820 N N . LEU A 1 102 ? -5.969 7.508 13.578 1 98.25 102 LEU A N 1
ATOM 821 C CA . LEU A 1 102 ? -4.703 6.859 13.258 1 98.25 102 LEU A CA 1
ATOM 822 C C . LEU A 1 102 ? -4.918 5.391 12.906 1 98.25 102 LEU A C 1
ATOM 824 O O . LEU A 1 102 ? -4.285 4.867 11.992 1 98.25 102 LEU A O 1
ATOM 828 N N . LEU A 1 103 ? -5.785 4.785 13.617 1 98.12 103 LEU A N 1
ATOM 829 C CA . LEU A 1 103 ? -6.121 3.4 13.312 1 98.12 103 LEU A CA 1
ATOM 830 C C . LEU A 1 103 ? -6.762 3.289 11.93 1 98.12 103 LEU A C 1
ATOM 832 O O . LEU A 1 103 ? -6.438 2.377 11.164 1 98.12 103 LEU A O 1
ATOM 836 N N . SER A 1 104 ? -7.633 4.203 11.648 1 98.75 104 SER A N 1
ATOM 837 C CA . SER A 1 104 ? -8.281 4.219 10.336 1 98.75 104 SER A CA 1
ATOM 838 C C . SER A 1 104 ? -7.258 4.414 9.219 1 98.75 104 SER A C 1
ATOM 840 O O . SER A 1 104 ? -7.297 3.709 8.211 1 98.75 104 SER A O 1
ATOM 842 N N . GLU A 1 105 ? -6.355 5.34 9.414 1 98.62 105 GLU A N 1
ATOM 843 C CA . GLU A 1 105 ? -5.305 5.582 8.422 1 98.62 105 GLU A CA 1
ATOM 844 C C . GLU A 1 105 ? -4.449 4.34 8.211 1 98.62 105 GLU A C 1
ATOM 846 O O . GLU A 1 105 ? -4.117 3.992 7.078 1 98.62 105 GLU A O 1
ATOM 851 N N . SER A 1 106 ? -4.152 3.678 9.273 1 98.81 106 SER A N 1
ATOM 852 C CA . SER A 1 106 ? -3.348 2.461 9.227 1 98.81 106 SER A CA 1
ATOM 853 C C . SER A 1 106 ? -4.07 1.351 8.469 1 98.81 106 SER A C 1
ATOM 855 O O . SER A 1 106 ? -3.48 0.699 7.605 1 98.81 106 SER A O 1
ATOM 857 N N . LEU A 1 107 ? -5.312 1.199 8.758 1 98.88 107 LEU A N 1
ATOM 858 C CA . LEU A 1 107 ? -6.094 0.123 8.156 1 98.88 107 LEU A CA 1
ATOM 859 C C . LEU A 1 107 ? -6.336 0.384 6.676 1 98.88 107 LEU A C 1
ATOM 861 O O . LEU A 1 107 ? -6.387 -0.554 5.875 1 98.88 107 LEU A O 1
ATOM 865 N N . VAL A 1 108 ? -6.484 1.666 6.348 1 98.88 108 VAL A N 1
ATOM 866 C CA . VAL A 1 108 ? -6.617 2.014 4.938 1 98.88 108 VAL A CA 1
ATOM 867 C C . VAL A 1 108 ? -5.34 1.642 4.188 1 98.88 108 VAL A C 1
ATOM 869 O O . VAL A 1 108 ? -5.395 1.046 3.109 1 98.88 108 VAL A O 1
ATOM 872 N N . SER A 1 109 ? -4.215 1.99 4.77 1 98.81 109 SER A N 1
ATOM 873 C CA . SER A 1 109 ? -2.932 1.629 4.176 1 98.81 109 SER A CA 1
ATOM 874 C C . SER A 1 109 ? -2.775 0.115 4.078 1 98.81 109 SER A C 1
ATOM 876 O O . SER A 1 109 ? -2.32 -0.401 3.055 1 98.81 109 SER A O 1
ATOM 878 N N . TRP A 1 110 ? -3.186 -0.562 5.078 1 98.62 110 TRP A N 1
ATOM 879 C CA . TRP A 1 110 ? -3.109 -2.018 5.117 1 98.62 110 TRP A CA 1
ATOM 880 C C . TRP A 1 110 ? -4.008 -2.639 4.051 1 98.62 110 TRP A C 1
ATOM 882 O O . TRP A 1 110 ? -3.602 -3.574 3.355 1 98.62 110 TRP A O 1
ATOM 892 N N . ALA A 1 111 ? -5.215 -2.09 3.896 1 98.81 111 ALA A N 1
ATOM 893 C CA . ALA A 1 111 ? -6.18 -2.592 2.924 1 98.81 111 ALA A CA 1
ATOM 894 C C . ALA A 1 111 ? -5.645 -2.463 1.501 1 98.81 111 ALA A C 1
ATOM 896 O O . ALA A 1 111 ? -5.73 -3.406 0.71 1 98.81 111 ALA A O 1
ATOM 897 N N . CYS A 1 112 ? -4.996 -1.349 1.218 1 98.5 112 CYS A N 1
ATOM 898 C CA . CYS A 1 112 ? -4.523 -1.05 -0.13 1 98.5 112 CYS A CA 1
ATOM 899 C C . CYS A 1 112 ? -3.182 -1.719 -0.401 1 98.5 112 CYS A C 1
ATOM 901 O O . CYS A 1 112 ? -2.75 -1.81 -1.552 1 98.5 112 CYS A O 1
ATOM 903 N N . GLY A 1 113 ? -2.557 -2.129 0.672 1 97.5 113 GLY A N 1
ATOM 904 C CA . GLY A 1 113 ? -1.269 -2.797 0.567 1 97.5 113 GLY A CA 1
ATOM 905 C C . GLY A 1 113 ? -1.368 -4.305 0.674 1 97.5 113 GLY A C 1
ATOM 906 O O . GLY A 1 113 ? -1.639 -4.988 -0.316 1 97.5 113 GLY A O 1
ATOM 907 N N . GLU A 1 114 ? -1.255 -4.809 1.859 1 97.19 114 GLU A N 1
ATOM 908 C CA . GLU A 1 114 ? -1.151 -6.246 2.096 1 97.19 114 GLU A CA 1
ATOM 909 C C . GLU A 1 114 ? -2.455 -6.961 1.744 1 97.19 114 GLU A C 1
ATOM 911 O O . GLU A 1 114 ? -2.439 -8 1.089 1 97.19 114 GLU A O 1
ATOM 916 N N . LEU A 1 115 ? -3.553 -6.469 2.221 1 98.56 115 LEU A N 1
ATOM 917 C CA . LEU A 1 115 ? -4.824 -7.152 2.006 1 98.56 115 LEU A CA 1
ATOM 918 C C . LEU A 1 115 ? -5.125 -7.285 0.517 1 98.56 115 LEU A C 1
ATOM 920 O O . LEU A 1 115 ? -5.477 -8.367 0.044 1 98.56 115 LEU A O 1
ATOM 924 N N . HIS A 1 116 ? -4.98 -6.195 -0.18 1 98.75 116 HIS A N 1
ATOM 925 C CA . HIS A 1 116 ? -5.254 -6.203 -1.613 1 98.75 116 HIS A CA 1
ATOM 926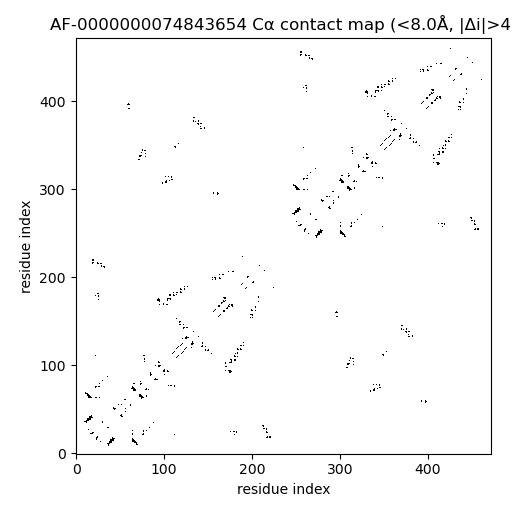 C C . HIS A 1 116 ? -4.27 -7.102 -2.355 1 98.75 116 HIS A C 1
ATOM 928 O O . HIS A 1 116 ? -4.648 -7.785 -3.311 1 98.75 116 HIS A O 1
ATOM 934 N N . ARG A 1 117 ? -3.043 -7.102 -1.912 1 98.19 117 ARG A N 1
ATOM 935 C CA . ARG A 1 117 ? -2.059 -7.992 -2.52 1 98.19 117 ARG A CA 1
ATOM 936 C C . ARG A 1 117 ? -2.477 -9.453 -2.377 1 98.19 117 ARG A C 1
ATOM 938 O O . ARG A 1 117 ? -2.535 -10.188 -3.365 1 98.19 117 ARG A O 1
ATOM 945 N N . CYS A 1 118 ? -2.82 -9.844 -1.2 1 98.12 118 CYS A N 1
ATOM 946 C CA . CYS A 1 118 ? -3.07 -11.25 -0.888 1 98.12 118 CYS A CA 1
ATOM 947 C C . CYS A 1 118 ? -4.41 -11.703 -1.453 1 98.12 118 CYS A C 1
ATOM 949 O O . CYS A 1 118 ? -4.488 -12.742 -2.115 1 98.12 118 CYS A O 1
ATOM 951 N N . ILE A 1 119 ? -5.395 -10.93 -1.298 1 98.62 119 ILE A N 1
ATOM 952 C CA . ILE A 1 119 ? -6.734 -11.352 -1.682 1 98.62 119 ILE A CA 1
ATOM 953 C C . ILE A 1 119 ? -6.961 -11.07 -3.166 1 98.62 119 ILE A C 1
ATOM 955 O O . ILE A 1 119 ? -7.453 -11.938 -3.898 1 98.62 119 ILE A O 1
ATOM 959 N N . GLY A 1 120 ? -6.562 -9.898 -3.582 1 98.38 120 GLY A N 1
ATOM 960 C CA . GLY A 1 120 ? -6.785 -9.5 -4.961 1 98.38 120 GLY A CA 1
ATOM 961 C C . GLY A 1 120 ? -5.793 -10.117 -5.93 1 98.38 120 GLY A C 1
ATOM 962 O O . GLY A 1 120 ? -6.121 -11.062 -6.648 1 98.38 120 GLY A O 1
ATOM 963 N N . TYR A 1 121 ? -4.566 -9.727 -5.828 1 97.56 121 TYR A N 1
ATOM 964 C CA . TYR A 1 121 ? -3.562 -9.984 -6.852 1 97.56 121 TYR A CA 1
ATOM 965 C C . TYR A 1 121 ? -3.084 -11.43 -6.793 1 97.56 121 TYR A C 1
ATOM 967 O O . TYR A 1 121 ? -2.789 -12.039 -7.824 1 97.56 121 TYR A O 1
ATOM 975 N N . ASN A 1 122 ? -3.016 -11.984 -5.555 1 97.44 122 ASN A N 1
ATOM 976 C CA . ASN A 1 122 ? -2.459 -13.328 -5.438 1 97.44 122 ASN A CA 1
ATOM 977 C C . ASN A 1 122 ? -3.535 -14.398 -5.59 1 97.44 122 ASN A C 1
ATOM 979 O O . ASN A 1 122 ? -3.271 -15.484 -6.105 1 97.44 122 ASN A O 1
ATOM 983 N N . TYR A 1 123 ? -4.738 -14.125 -5.195 1 98.31 123 TYR A N 1
ATOM 984 C CA . TYR A 1 123 ? -5.723 -15.195 -5.094 1 98.31 123 TYR A CA 1
ATOM 985 C C . TYR A 1 123 ? -6.832 -15.016 -6.125 1 98.31 123 TYR A C 1
ATOM 987 O O . TYR A 1 123 ? -7.043 -15.875 -6.98 1 98.31 123 TYR A O 1
ATOM 995 N N . VAL A 1 124 ? -7.441 -13.883 -6.211 1 98.56 124 VAL A N 1
ATOM 996 C CA . VAL A 1 124 ? -8.688 -13.734 -6.957 1 98.56 124 VAL A CA 1
ATOM 997 C C . VAL A 1 124 ? -8.375 -13.406 -8.414 1 98.56 124 VAL A C 1
ATOM 999 O O . VAL A 1 124 ? -8.828 -14.109 -9.328 1 98.56 124 VAL A O 1
ATOM 1002 N N . TYR A 1 125 ? -7.59 -12.43 -8.719 1 97.69 125 TYR A N 1
ATOM 1003 C CA . TYR A 1 125 ? -7.422 -11.883 -10.062 1 97.69 125 TYR A CA 1
ATOM 1004 C C . TYR A 1 125 ? -6.816 -12.914 -11.008 1 97.69 125 TYR A C 1
ATOM 1006 O O . TYR A 1 125 ? -7.254 -13.055 -12.148 1 97.69 125 TYR A O 1
ATOM 1014 N N . PRO A 1 126 ? -5.895 -13.734 -10.547 1 97.25 126 PRO A N 1
ATOM 1015 C CA . PRO A 1 126 ? -5.301 -14.703 -11.469 1 97.25 126 PRO A CA 1
ATOM 1016 C C . PRO A 1 126 ? -6.309 -15.734 -11.977 1 97.25 126 PRO A C 1
ATOM 1018 O O . PRO A 1 126 ? -6.047 -16.438 -12.953 1 97.25 126 PRO A O 1
ATOM 1021 N N . GLN A 1 127 ? -7.398 -15.82 -11.273 1 96.75 127 GLN A N 1
ATOM 1022 C CA . GLN A 1 127 ? -8.414 -16.797 -11.641 1 96.75 127 GLN A CA 1
ATOM 1023 C C . GLN A 1 127 ? -9.367 -16.234 -12.688 1 96.75 127 GLN A C 1
ATOM 1025 O O . GLN A 1 127 ? -10.023 -16.984 -13.414 1 96.75 127 GLN A O 1
ATOM 1030 N N . PHE A 1 128 ? -9.43 -14.891 -12.852 1 95.75 128 PHE A N 1
ATOM 1031 C CA . PHE A 1 128 ? -10.531 -14.336 -13.625 1 95.75 128 PHE A CA 1
ATOM 1032 C C . PHE A 1 128 ? -10.023 -13.305 -14.633 1 95.75 128 PHE A C 1
ATOM 1034 O O . PHE A 1 128 ? -10.734 -12.961 -15.578 1 95.75 128 PHE A O 1
ATOM 1041 N N . LEU A 1 129 ? -8.859 -12.766 -14.367 1 93.5 129 LEU A N 1
ATOM 1042 C CA . LEU A 1 129 ? -8.273 -11.75 -15.242 1 93.5 129 LEU A CA 1
ATOM 1043 C C . LEU A 1 129 ? -6.98 -12.25 -15.867 1 93.5 129 LEU A C 1
ATOM 1045 O O . LEU A 1 129 ? -5.98 -12.453 -15.172 1 93.5 129 LEU A O 1
ATOM 1049 N N . GLU A 1 130 ? -6.938 -12.359 -17.156 1 92.06 130 GLU A N 1
ATOM 1050 C CA . GLU A 1 130 ? -5.836 -12.977 -17.891 1 92.06 130 GLU A CA 1
ATOM 1051 C C . GLU A 1 130 ? -4.523 -12.234 -17.641 1 92.06 130 GLU A C 1
ATOM 1053 O O . GLU A 1 130 ? -3.467 -12.859 -17.531 1 92.06 130 GLU A O 1
ATOM 1058 N N . ARG A 1 131 ? -4.609 -11.008 -17.469 1 90.62 131 ARG A N 1
ATOM 1059 C CA . ARG A 1 131 ? -3.41 -10.188 -17.328 1 90.62 131 ARG A CA 1
ATOM 1060 C C . ARG A 1 131 ? -2.68 -10.516 -16.031 1 90.62 131 ARG A C 1
ATOM 1062 O O . ARG A 1 131 ? -1.49 -10.219 -15.891 1 90.62 131 ARG A O 1
ATOM 1069 N N . TYR A 1 132 ? -3.391 -11.141 -15.086 1 94.31 132 TYR A N 1
ATOM 1070 C CA . TYR A 1 132 ? -2.781 -11.438 -13.797 1 94.31 132 TYR A CA 1
ATOM 1071 C C . TYR A 1 132 ? -2.561 -12.938 -13.633 1 94.31 132 TYR A C 1
ATOM 1073 O O . TYR A 1 132 ? -2.018 -13.383 -12.617 1 94.31 132 TYR A O 1
ATOM 1081 N N . ALA A 1 133 ? -2.9 -13.688 -14.656 1 96.25 133 ALA A N 1
ATOM 1082 C CA . ALA A 1 133 ? -2.748 -15.141 -14.609 1 96.25 133 ALA A CA 1
ATOM 1083 C C . ALA A 1 133 ? -1.397 -15.57 -15.172 1 96.25 133 ALA A C 1
ATOM 1085 O O . ALA A 1 133 ? -0.932 -15.023 -16.172 1 96.25 133 ALA A O 1
ATOM 1086 N N . LEU A 1 134 ? -0.847 -16.578 -14.461 1 96.19 134 LEU A N 1
ATOM 1087 C CA . LEU A 1 134 ? 0.338 -17.188 -15.062 1 96.19 134 LEU A CA 1
ATOM 1088 C C . LEU A 1 134 ? -0.017 -17.906 -16.359 1 96.19 134 LEU A C 1
ATOM 1090 O O . LEU A 1 134 ? -1.074 -18.547 -16.453 1 96.19 134 LEU A O 1
ATOM 1094 N N . PRO A 1 135 ? 0.942 -17.812 -17.281 1 94.56 135 PRO A N 1
ATOM 1095 C CA . PRO A 1 135 ? 0.666 -18.469 -18.562 1 94.56 135 PRO A CA 1
ATOM 1096 C C . PRO A 1 135 ? 0.51 -19.984 -18.438 1 94.56 135 PRO A C 1
ATOM 1098 O O . PRO A 1 135 ? -0.302 -20.578 -19.141 1 94.56 135 PRO A O 1
ATOM 1101 N N . ASP A 1 136 ? 1.272 -20.562 -17.578 1 95.12 136 ASP A N 1
ATOM 1102 C CA . ASP A 1 136 ? 1.141 -21.984 -17.312 1 95.12 136 ASP A CA 1
ATOM 1103 C C . ASP A 1 136 ? -0.007 -22.266 -16.344 1 95.12 136 ASP A C 1
ATOM 1105 O O . ASP A 1 136 ? 0.044 -21.844 -15.18 1 95.12 136 ASP A O 1
ATOM 1109 N N . HIS A 1 137 ? -0.942 -23.047 -16.828 1 95.81 137 HIS A N 1
ATOM 1110 C CA . HIS A 1 137 ? -2.168 -23.281 -16.078 1 95.81 137 HIS A CA 1
ATOM 1111 C C . HIS A 1 137 ? -1.879 -23.984 -14.75 1 95.81 137 HIS A C 1
ATOM 1113 O O . HIS A 1 137 ? -2.447 -23.641 -13.719 1 95.81 137 HIS A O 1
ATOM 1119 N N . GLU A 1 138 ? -1.053 -24.953 -14.789 1 96.06 138 GLU A N 1
ATOM 1120 C CA . GLU A 1 138 ? -0.724 -25.703 -13.578 1 96.06 138 GLU A CA 1
ATOM 1121 C C . GLU A 1 138 ? -0.009 -24.812 -12.562 1 96.06 138 GLU A C 1
ATOM 1123 O O . GLU A 1 138 ? -0.269 -24.906 -11.359 1 96.06 138 GLU A O 1
ATOM 1128 N N . ALA A 1 139 ? 0.801 -24 -13.031 1 96.81 139 ALA A N 1
ATOM 1129 C CA . ALA A 1 139 ? 1.506 -23.062 -12.164 1 96.81 139 ALA A CA 1
ATOM 1130 C C . ALA A 1 139 ? 0.54 -22.062 -11.547 1 96.81 139 ALA A C 1
ATOM 1132 O O . ALA A 1 139 ? 0.665 -21.703 -10.367 1 96.81 139 ALA A O 1
ATOM 1133 N N . ASN A 1 140 ? -0.348 -21.641 -12.336 1 97.69 140 ASN A N 1
ATOM 1134 C CA . ASN A 1 140 ? -1.35 -20.688 -11.859 1 97.69 140 ASN A CA 1
ATOM 1135 C C . ASN A 1 140 ? -2.215 -21.297 -10.758 1 97.69 140 ASN A C 1
ATOM 1137 O O . ASN A 1 140 ? -2.48 -20.656 -9.742 1 97.69 140 ASN A O 1
ATOM 1141 N N . GLU A 1 141 ? -2.609 -22.516 -10.961 1 96.94 141 GLU A N 1
ATOM 1142 C CA . GLU A 1 141 ? -3.416 -23.203 -9.961 1 96.94 141 GLU A CA 1
ATOM 1143 C C . GLU A 1 141 ? -2.645 -23.391 -8.664 1 96.94 141 GLU A C 1
ATOM 1145 O O . GLU A 1 141 ? -3.205 -23.25 -7.574 1 96.94 141 GLU A O 1
ATOM 1150 N N . ALA A 1 142 ? -1.428 -23.688 -8.828 1 96.56 142 ALA A N 1
ATOM 1151 C CA . ALA A 1 142 ? -0.579 -23.875 -7.656 1 96.56 142 ALA A CA 1
ATOM 1152 C C . ALA A 1 142 ? -0.452 -22.578 -6.863 1 96.56 142 ALA A C 1
ATOM 1154 O O . ALA A 1 142 ? -0.483 -22.594 -5.629 1 96.56 142 ALA A O 1
ATOM 1155 N N . MET A 1 143 ? -0.288 -21.5 -7.547 1 96.69 143 MET A N 1
ATOM 1156 C CA . MET A 1 143 ? -0.172 -20.203 -6.91 1 96.69 143 MET A CA 1
ATOM 1157 C C . MET A 1 143 ? -1.462 -19.828 -6.184 1 96.69 143 MET A C 1
ATOM 1159 O O . MET A 1 143 ? -1.427 -19.359 -5.043 1 96.69 143 MET A O 1
ATOM 1163 N N . VAL A 1 144 ? -2.564 -20.062 -6.824 1 97.5 144 VAL A N 1
ATOM 1164 C CA . VAL A 1 144 ? -3.871 -19.766 -6.254 1 97.5 144 VAL A CA 1
ATOM 1165 C C . VAL A 1 144 ? -4.094 -20.594 -4.988 1 97.5 144 VAL A C 1
ATOM 1167 O O . VAL A 1 144 ? -4.523 -20.062 -3.961 1 97.5 144 VAL A O 1
ATOM 1170 N N . GLU A 1 145 ? -3.752 -21.828 -5.055 1 96.62 145 GLU A N 1
ATOM 1171 C CA . GLU A 1 145 ? -3.922 -22.719 -3.91 1 96.62 145 GLU A CA 1
ATOM 1172 C C . GLU A 1 145 ? -3.025 -22.297 -2.748 1 96.62 145 GLU A C 1
ATOM 1174 O O . GLU A 1 145 ? -3.457 -22.297 -1.594 1 96.62 145 GLU A O 1
ATOM 1179 N N . PHE A 1 146 ? -1.872 -21.984 -3.105 1 96.06 146 PHE A N 1
ATOM 1180 C CA . PHE A 1 146 ? -0.916 -21.547 -2.1 1 96.06 146 PHE A CA 1
ATOM 1181 C C . PHE A 1 146 ? -1.406 -20.266 -1.416 1 96.06 146 PHE A C 1
ATOM 1183 O O . PHE A 1 146 ? -1.273 -20.125 -0.199 1 96.06 146 PHE A O 1
ATOM 1190 N N . SER A 1 147 ? -2.014 -19.391 -2.156 1 96.62 147 SER A N 1
ATOM 1191 C CA . SER A 1 147 ? -2.426 -18.078 -1.671 1 96.62 147 SER A CA 1
ATOM 1192 C C . SER A 1 147 ? -3.646 -18.188 -0.764 1 96.62 147 SER A C 1
ATOM 1194 O O . SER A 1 147 ? -3.908 -17.281 0.039 1 96.62 147 SER A O 1
ATOM 1196 N N . LEU A 1 148 ? -4.352 -19.234 -0.886 1 96.69 148 LEU A N 1
ATOM 1197 C CA . LEU A 1 148 ? -5.547 -19.438 -0.075 1 96.69 148 LEU A CA 1
ATOM 1198 C C . LEU A 1 148 ? -5.191 -19.5 1.408 1 96.69 148 LEU A C 1
ATOM 1200 O O . LEU A 1 148 ? -5.969 -19.047 2.252 1 96.69 148 LEU A O 1
ATOM 1204 N N . ASN A 1 149 ? -4.047 -20.016 1.712 1 95.06 149 ASN A N 1
ATOM 1205 C CA . ASN A 1 149 ? -3.611 -20.078 3.102 1 95.06 149 ASN A CA 1
ATOM 1206 C C . ASN A 1 149 ? -3.473 -18.688 3.715 1 95.06 149 ASN A C 1
ATOM 1208 O O . ASN A 1 149 ? -3.881 -18.469 4.855 1 95.06 149 ASN A O 1
ATOM 1212 N N . ARG A 1 150 ? -2.9 -17.828 2.953 1 95.69 150 ARG A N 1
ATOM 1213 C CA . ARG A 1 150 ? -2.742 -16.469 3.449 1 95.69 150 ARG A CA 1
ATOM 1214 C C . ARG A 1 150 ? -4.094 -15.766 3.586 1 95.69 150 ARG A C 1
ATOM 1216 O O . ARG A 1 150 ? -4.316 -15.016 4.535 1 95.69 150 ARG A O 1
ATOM 1223 N N . VAL A 1 151 ? -4.984 -15.992 2.674 1 98 151 VAL A N 1
ATOM 1224 C CA . VAL A 1 151 ? -6.332 -15.438 2.73 1 98 151 VAL A CA 1
ATOM 1225 C C . VAL A 1 151 ? -7.012 -15.867 4.031 1 98 151 VAL A C 1
ATOM 1227 O O . VAL A 1 151 ? -7.59 -15.039 4.738 1 98 151 VAL A O 1
ATOM 1230 N N . THR A 1 152 ? -6.879 -17.141 4.34 1 97.56 152 THR A N 1
ATOM 1231 C CA . THR A 1 152 ? -7.496 -17.688 5.547 1 97.56 152 THR A CA 1
ATOM 1232 C C . THR A 1 152 ? -6.883 -17.047 6.797 1 97.56 152 THR A C 1
ATOM 1234 O O . THR A 1 152 ? -7.594 -16.75 7.754 1 97.56 152 THR A O 1
ATOM 1237 N N . THR A 1 153 ? -5.602 -16.844 6.758 1 96 153 THR A N 1
ATOM 1238 C CA . THR A 1 153 ? -4.914 -16.219 7.879 1 96 153 THR A CA 1
ATOM 1239 C C . THR A 1 153 ? -5.41 -14.789 8.086 1 96 153 THR A C 1
ATOM 1241 O O . THR A 1 153 ? -5.602 -14.352 9.227 1 96 153 THR A O 1
ATOM 1244 N N . LEU A 1 154 ? -5.613 -14.078 7.043 1 97.75 154 LEU A N 1
ATOM 1245 C CA . LEU A 1 154 ? -6.098 -12.703 7.113 1 97.75 154 LEU A CA 1
ATOM 1246 C C . LEU A 1 154 ? -7.531 -12.664 7.629 1 97.75 154 LEU A C 1
ATOM 1248 O O . LEU A 1 154 ? -7.883 -11.797 8.438 1 97.75 154 LEU A O 1
ATOM 1252 N N . LEU A 1 155 ? -8.32 -13.594 7.203 1 98.31 155 LEU A N 1
ATOM 1253 C CA . LEU A 1 155 ? -9.695 -13.68 7.684 1 98.31 155 LEU A CA 1
ATOM 1254 C C . LEU A 1 155 ? -9.734 -14.023 9.172 1 98.31 155 LEU A C 1
ATOM 1256 O O . LEU A 1 155 ? -10.57 -13.508 9.914 1 98.31 155 LEU A O 1
ATOM 1260 N N . GLU A 1 156 ? -8.844 -14.859 9.586 1 97.44 156 GLU A N 1
ATOM 1261 C CA . GLU A 1 156 ? -8.742 -15.188 11 1 97.44 156 GLU A CA 1
ATOM 1262 C C . GLU A 1 156 ? -8.391 -13.953 11.828 1 97.44 156 GLU A C 1
ATOM 1264 O O . GLU A 1 156 ? -8.938 -13.75 12.914 1 97.44 156 GLU A O 1
ATOM 1269 N N . THR A 1 157 ? -7.52 -13.18 11.328 1 96.12 157 THR A N 1
ATOM 1270 C CA . THR A 1 157 ? -7.141 -11.938 12 1 96.12 157 THR A CA 1
ATOM 1271 C C . THR A 1 157 ? -8.344 -11.008 12.141 1 96.12 157 THR A C 1
ATOM 1273 O O . THR A 1 157 ? -8.594 -10.477 13.227 1 96.12 157 THR A O 1
ATOM 1276 N N . LEU A 1 158 ? -9.078 -10.812 11.086 1 98.31 158 LEU A N 1
ATOM 1277 C CA . LEU A 1 158 ? -10.266 -9.969 11.141 1 98.31 158 LEU A CA 1
ATOM 1278 C C . LEU A 1 158 ? -11.289 -10.531 12.125 1 98.31 158 LEU A C 1
ATOM 1280 O O . LEU A 1 158 ? -11.828 -9.805 12.953 1 98.31 158 LEU A O 1
ATOM 1284 N N . GLU A 1 159 ? -11.477 -11.828 12.07 1 98.44 159 GLU A N 1
ATOM 1285 C CA . GLU A 1 159 ? -12.484 -12.539 12.852 1 98.44 159 GLU A CA 1
ATOM 1286 C C . GLU A 1 159 ? -12.156 -12.492 14.344 1 98.44 159 GLU A C 1
ATOM 1288 O O . GLU A 1 159 ? -13.023 -12.172 15.156 1 98.44 159 GLU A O 1
ATOM 1293 N N . LYS A 1 160 ? -10.898 -12.727 14.664 1 96.06 160 LYS A N 1
ATOM 1294 C CA . LYS A 1 160 ? -10.562 -13.039 16.047 1 96.06 160 LYS A CA 1
ATOM 1295 C C . LYS A 1 160 ? -9.906 -11.844 16.734 1 96.06 160 LYS A C 1
ATOM 1297 O O . LYS A 1 160 ? -9.914 -11.742 17.969 1 96.06 160 LYS A O 1
ATOM 1302 N N . ARG A 1 161 ? -9.438 -10.969 15.953 1 95.5 161 ARG A N 1
ATOM 1303 C CA . ARG A 1 161 ? -8.695 -9.883 16.594 1 95.5 161 ARG A CA 1
ATOM 1304 C C . ARG A 1 161 ? -9.414 -8.555 16.422 1 95.5 161 ARG A C 1
ATOM 1306 O O . ARG A 1 161 ? -9.492 -7.762 17.375 1 95.5 161 ARG A O 1
ATOM 1313 N N . TYR A 1 162 ? -9.977 -8.289 15.352 1 97.5 162 TYR A N 1
ATOM 1314 C CA . TYR A 1 162 ? -10.609 -6.996 15.125 1 97.5 162 TYR A CA 1
ATOM 1315 C C . TYR A 1 162 ? -12.086 -7.043 15.492 1 97.5 162 TYR A C 1
ATOM 1317 O O . TYR A 1 162 ? -12.609 -6.117 16.125 1 97.5 162 TYR A O 1
ATOM 1325 N N . LEU A 1 163 ? -12.719 -8.109 15.133 1 98.31 163 LEU A N 1
ATOM 1326 C CA . LEU A 1 163 ? -14.172 -8.07 15.125 1 98.31 163 LEU A CA 1
ATOM 1327 C C . LEU A 1 163 ? -14.75 -8.93 16.25 1 98.31 163 LEU A C 1
ATOM 1329 O O . LEU A 1 163 ? -15.961 -9.117 16.328 1 98.31 163 LEU A O 1
ATOM 1333 N N . GLN A 1 164 ? -13.875 -9.391 17.062 1 94.5 164 GLN A N 1
ATOM 1334 C CA . GLN A 1 164 ? -14.344 -10.195 18.188 1 94.5 164 GLN A CA 1
ATOM 1335 C C . GLN A 1 164 ? -15.102 -9.336 19.188 1 94.5 164 GLN A C 1
ATOM 1337 O O . GLN A 1 164 ? -16.109 -9.766 19.75 1 94.5 164 GLN A O 1
ATOM 1342 N N . LYS A 1 165 ? -14.672 -8.078 19.406 1 90.56 165 LYS A N 1
ATOM 1343 C CA . LYS A 1 165 ? -15.25 -7.312 20.5 1 90.56 165 LYS A CA 1
ATOM 1344 C C . LYS A 1 165 ? -15.883 -6.02 20 1 90.56 165 LYS A C 1
ATOM 1346 O O . LYS A 1 165 ? -16.453 -5.254 20.781 1 90.56 165 LYS A O 1
ATOM 1351 N N . SER A 1 166 ? -15.766 -5.711 18.797 1 96.06 166 SER A N 1
ATOM 1352 C CA . SER A 1 166 ? -16.281 -4.465 18.234 1 96.06 166 SER A CA 1
ATOM 1353 C C . SER A 1 166 ? -17.047 -4.715 16.938 1 96.06 166 SER A C 1
ATOM 1355 O O . SER A 1 166 ? -16.688 -5.594 16.156 1 96.06 166 SER A O 1
ATOM 1357 N N . PRO A 1 167 ? -18.062 -3.957 16.75 1 98.06 167 PRO A N 1
ATOM 1358 C CA . PRO A 1 167 ? -18.859 -4.148 15.531 1 98.06 167 PRO A CA 1
ATOM 1359 C C . PRO A 1 167 ? -18.141 -3.67 14.266 1 98.06 167 PRO A C 1
ATOM 1361 O O . PRO A 1 167 ? -18.484 -4.094 13.164 1 98.06 167 PRO A O 1
ATOM 1364 N N . TYR A 1 168 ? -17.156 -2.748 14.469 1 98.69 168 TYR A N 1
ATOM 1365 C CA . TYR A 1 168 ? -16.391 -2.234 13.344 1 98.69 168 TYR A CA 1
ATOM 1366 C C . TYR A 1 168 ? -14.898 -2.318 13.625 1 98.69 168 TYR A C 1
ATOM 1368 O O . TYR A 1 168 ? -14.484 -2.59 14.758 1 98.69 168 TYR A O 1
ATOM 1376 N N . LEU A 1 169 ? -14.102 -2.123 12.648 1 98.62 169 LEU A N 1
ATOM 1377 C CA . LEU A 1 169 ? -12.664 -2.332 12.75 1 98.62 169 LEU A CA 1
ATOM 1378 C C . LEU A 1 169 ? -12.023 -1.3 13.68 1 98.62 169 LEU A C 1
ATOM 1380 O O . LEU A 1 169 ? -11 -1.574 14.312 1 98.62 169 LEU A O 1
ATOM 1384 N N . THR A 1 170 ? -12.664 -0.139 13.75 1 97.88 170 THR A N 1
ATOM 1385 C CA . THR A 1 170 ? -12.07 0.93 14.547 1 97.88 170 THR A CA 1
ATOM 1386 C C . THR A 1 170 ? -12.906 1.193 15.797 1 97.88 170 THR A C 1
ATOM 1388 O O . THR A 1 170 ? -12.758 2.234 16.438 1 97.88 170 THR A O 1
ATOM 1391 N N . GLY A 1 171 ? -13.82 0.341 16.062 1 96.81 171 GLY A N 1
ATOM 1392 C CA . GLY A 1 171 ? -14.602 0.499 17.297 1 96.81 171 GLY A CA 1
ATOM 1393 C C . GLY A 1 171 ? -16.094 0.428 17.062 1 96.81 171 GLY A C 1
ATOM 1394 O O . GLY A 1 171 ? -16.594 -0.505 16.422 1 96.81 171 GLY A O 1
ATOM 1395 N N . GLN A 1 172 ? -16.766 1.416 17.578 1 96.94 172 GLN A N 1
ATOM 1396 C CA . GLN A 1 172 ? -18.219 1.334 17.672 1 96.94 172 GLN A CA 1
ATOM 1397 C C . GLN A 1 172 ? -18.875 2.004 16.469 1 96.94 172 GLN A C 1
ATOM 1399 O O . GLN A 1 172 ? -20.078 1.817 16.219 1 96.94 172 GLN A O 1
ATOM 1404 N N . ARG A 1 173 ? -18.109 2.646 15.766 1 97.06 173 ARG A N 1
ATOM 1405 C CA . ARG A 1 173 ? -18.672 3.361 14.617 1 97.06 173 ARG A CA 1
ATOM 1406 C C . ARG A 1 173 ? -17.922 2.994 13.336 1 97.06 173 ARG A C 1
ATOM 1408 O O . ARG A 1 173 ? -16.734 2.674 13.375 1 97.06 173 ARG A O 1
ATOM 1415 N N . VAL A 1 174 ? -18.672 3.086 12.242 1 98.25 174 VAL A N 1
ATOM 1416 C CA . VAL A 1 174 ? -18.078 2.822 10.938 1 98.25 174 VAL A CA 1
ATOM 1417 C C . VAL A 1 174 ? -17.125 3.963 10.555 1 98.25 174 VAL A C 1
ATOM 1419 O O . VAL A 1 174 ? -17.391 5.125 10.867 1 98.25 174 VAL A O 1
ATOM 1422 N N . THR A 1 175 ? -16.031 3.643 10.023 1 98.62 175 THR A N 1
ATOM 1423 C CA . THR A 1 175 ? -15.117 4.602 9.43 1 98.62 175 THR A CA 1
ATOM 1424 C C . THR A 1 175 ? -14.742 4.184 8.008 1 98.62 175 THR A C 1
ATOM 1426 O O . THR A 1 175 ? -15.156 3.127 7.539 1 98.62 175 THR A O 1
ATOM 1429 N N . ILE A 1 176 ? -13.922 4.957 7.332 1 98.81 176 ILE A N 1
ATOM 1430 C CA . ILE A 1 176 ? -13.461 4.66 5.977 1 98.81 176 ILE A CA 1
ATOM 1431 C C . ILE A 1 176 ? -12.633 3.379 5.98 1 98.81 176 ILE A C 1
ATOM 1433 O O . ILE A 1 176 ? -12.547 2.682 4.969 1 98.81 176 ILE A O 1
ATOM 1437 N N . ALA A 1 177 ? -12.039 3.055 7.133 1 98.88 177 ALA A N 1
ATOM 1438 C CA . ALA A 1 177 ? -11.273 1.819 7.254 1 98.88 177 ALA A CA 1
ATOM 1439 C C . ALA A 1 177 ? -12.148 0.6 6.988 1 98.88 177 ALA A C 1
ATOM 1441 O O . ALA A 1 177 ? -11.734 -0.331 6.293 1 98.88 177 ALA A O 1
ATOM 1442 N N . ASP A 1 178 ? -13.328 0.611 7.535 1 98.94 178 ASP A N 1
ATOM 1443 C CA . ASP A 1 178 ? -14.258 -0.493 7.316 1 98.94 178 ASP A CA 1
ATOM 1444 C C . ASP A 1 178 ? -14.57 -0.663 5.832 1 98.94 178 ASP A C 1
ATOM 1446 O O . ASP A 1 178 ? -14.516 -1.775 5.305 1 98.94 178 ASP A O 1
ATOM 1450 N N . SER A 1 179 ? -14.859 0.422 5.223 1 98.88 179 SER A N 1
ATOM 1451 C CA . SER A 1 179 ? -15.211 0.377 3.807 1 98.88 179 SER A CA 1
ATOM 1452 C C . SER A 1 179 ? -14.031 -0.064 2.955 1 98.88 179 SER A C 1
ATOM 1454 O O . SER A 1 179 ? -14.195 -0.823 1.997 1 98.88 179 SER A O 1
ATOM 1456 N N . ALA A 1 180 ? -12.852 0.42 3.291 1 98.94 180 ALA A N 1
ATOM 1457 C CA . ALA A 1 180 ? -11.656 0.055 2.535 1 98.94 180 ALA A CA 1
ATOM 1458 C C . ALA A 1 180 ? -11.391 -1.445 2.619 1 98.94 180 ALA A C 1
ATOM 1460 O O . ALA A 1 180 ? -11.18 -2.104 1.598 1 98.94 180 ALA A O 1
ATOM 1461 N N . VAL A 1 181 ? -11.414 -1.969 3.797 1 98.94 181 VAL A N 1
ATOM 1462 C CA . VAL A 1 181 ? -11.148 -3.385 4.02 1 98.94 181 VAL A CA 1
ATOM 1463 C C . VAL A 1 181 ? -12.25 -4.23 3.385 1 98.94 181 VAL A C 1
ATOM 1465 O O . VAL A 1 181 ? -11.961 -5.207 2.688 1 98.94 181 VAL A O 1
ATOM 1468 N N . ALA A 1 182 ? -13.492 -3.832 3.547 1 98.94 182 ALA A N 1
ATOM 1469 C CA . ALA A 1 182 ? -14.617 -4.578 2.994 1 98.94 182 ALA A CA 1
ATOM 1470 C C . ALA A 1 182 ? -14.57 -4.598 1.469 1 98.94 182 ALA A C 1
ATOM 1472 O O . ALA A 1 182 ? -14.906 -5.605 0.844 1 98.94 182 ALA A O 1
ATOM 1473 N N . THR A 1 183 ? -14.188 -3.494 0.881 1 98.88 183 THR A N 1
ATOM 1474 C CA . THR A 1 183 ? -14.117 -3.391 -0.572 1 98.88 183 THR A CA 1
ATOM 1475 C C . THR A 1 183 ? -13.133 -4.406 -1.144 1 98.88 183 THR A C 1
ATOM 1477 O O . THR A 1 183 ? -13.367 -4.977 -2.211 1 98.88 183 THR A O 1
ATOM 1480 N N . VAL A 1 184 ? -12.055 -4.672 -0.46 1 98.88 184 VAL A N 1
ATOM 1481 C CA . VAL A 1 184 ? -11.102 -5.688 -0.891 1 98.88 184 VAL A CA 1
ATOM 1482 C C . VAL A 1 184 ? -11.672 -7.078 -0.642 1 98.88 184 VAL A C 1
ATOM 1484 O O . VAL A 1 184 ? -11.578 -7.957 -1.502 1 98.88 184 VAL A O 1
ATOM 1487 N N . LEU A 1 185 ? -12.312 -7.266 0.501 1 98.81 185 LEU A N 1
ATOM 1488 C CA . LEU A 1 185 ? -12.789 -8.578 0.917 1 98.81 185 LEU A CA 1
ATOM 1489 C C . LEU A 1 185 ? -13.859 -9.094 -0.036 1 98.81 185 LEU A C 1
ATOM 1491 O O . LEU A 1 185 ? -13.938 -10.297 -0.301 1 98.81 185 LEU A O 1
ATOM 1495 N N . VAL A 1 186 ? -14.664 -8.258 -0.552 1 98.19 186 VAL A N 1
ATOM 1496 C CA . VAL A 1 186 ? -15.797 -8.703 -1.35 1 98.19 186 VAL A CA 1
ATOM 1497 C C . VAL A 1 186 ? -15.312 -9.234 -2.695 1 98.19 186 VAL A C 1
ATOM 1499 O O . VAL A 1 186 ? -16.062 -9.875 -3.43 1 98.19 186 VAL A O 1
ATOM 1502 N N . GLN A 1 187 ? -14.023 -9.008 -3.014 1 98.12 187 GLN A N 1
ATOM 1503 C CA . GLN A 1 187 ? -13.461 -9.656 -4.191 1 98.12 187 GLN A CA 1
ATOM 1504 C C . GLN A 1 187 ? -13.516 -11.18 -4.062 1 98.12 187 GLN A C 1
ATOM 1506 O O . GLN A 1 187 ? -13.484 -11.891 -5.062 1 98.12 187 GLN A O 1
ATOM 1511 N N . LEU A 1 188 ? -13.562 -11.695 -2.879 1 98.31 188 LEU A N 1
ATOM 1512 C CA . LEU A 1 188 ? -13.625 -13.133 -2.631 1 98.31 188 LEU A CA 1
ATOM 1513 C C . LEU A 1 188 ? -14.945 -13.711 -3.137 1 98.31 188 LEU A C 1
ATOM 1515 O O . LEU A 1 188 ? -15.078 -14.93 -3.273 1 98.31 188 LEU A O 1
ATOM 1519 N N . GLN A 1 189 ? -15.875 -12.875 -3.477 1 96.94 189 GLN A N 1
ATOM 1520 C CA . GLN A 1 189 ? -17.141 -13.344 -4.016 1 96.94 189 GLN A CA 1
ATOM 1521 C C . GLN A 1 189 ? -16.984 -13.867 -5.438 1 96.94 189 GLN A C 1
ATOM 1523 O O . GLN A 1 189 ? -17.797 -14.648 -5.918 1 96.94 189 GLN A O 1
ATOM 1528 N N . TRP A 1 190 ? -15.93 -13.438 -6.145 1 97.19 190 TRP A N 1
ATOM 1529 C CA . TRP A 1 190 ? -15.711 -13.844 -7.527 1 97.19 190 TRP A CA 1
ATOM 1530 C C . TRP A 1 190 ? -15.562 -15.359 -7.637 1 97.19 190 TRP A C 1
ATOM 1532 O O . TRP A 1 190 ? -16.25 -16 -8.438 1 97.19 190 TRP A O 1
ATOM 1542 N N . PRO A 1 191 ? -14.758 -15.992 -6.816 1 96.12 191 PRO A N 1
ATOM 1543 C CA . PRO A 1 191 ? -14.648 -17.453 -6.867 1 96.12 191 PRO A CA 1
ATOM 1544 C C . PRO A 1 191 ? -15.711 -18.156 -6.035 1 96.12 191 PRO A C 1
ATOM 1546 O O . PRO A 1 191 ? -15.617 -19.359 -5.793 1 96.12 191 PRO A O 1
ATOM 1549 N N . GLY A 1 192 ? -16.641 -17.391 -5.441 1 94 192 GLY A N 1
ATOM 1550 C CA . GLY A 1 192 ? -17.688 -18 -4.633 1 94 192 GLY A CA 1
ATOM 1551 C C . GLY A 1 192 ? -17.234 -18.391 -3.242 1 94 192 GLY A C 1
ATOM 1552 O O . GLY A 1 192 ? -17.719 -19.359 -2.67 1 94 192 GLY A O 1
ATOM 1553 N N . PHE A 1 193 ? -16.297 -17.703 -2.723 1 94.5 193 PHE A N 1
ATOM 1554 C CA . PHE A 1 193 ? -15.758 -17.953 -1.396 1 94.5 193 PHE A CA 1
ATOM 1555 C C . PHE A 1 193 ? -16.812 -17.75 -0.323 1 94.5 193 PHE A C 1
ATOM 1557 O O . PHE A 1 193 ? -17.516 -16.734 -0.328 1 94.5 193 PHE A O 1
ATOM 1564 N N . SER A 1 194 ? -16.953 -18.688 0.595 1 94.19 194 SER A N 1
ATOM 1565 C CA . SER A 1 194 ? -17.938 -18.594 1.675 1 94.19 194 SER A CA 1
ATOM 1566 C C . SER A 1 194 ? -17.312 -18.016 2.941 1 94.19 194 SER A C 1
ATOM 1568 O O . SER A 1 194 ? -16.219 -18.453 3.352 1 94.19 194 SER A O 1
ATOM 1570 N N . PHE A 1 195 ? -18 -17.094 3.566 1 96.88 195 PHE A N 1
ATOM 1571 C CA . PHE A 1 195 ? -17.547 -16.484 4.809 1 96.88 195 PHE A CA 1
ATOM 1572 C C . PHE A 1 195 ? -18.156 -17.188 6.016 1 96.88 195 PHE A C 1
ATOM 1574 O O . PHE A 1 195 ? -18.031 -16.719 7.145 1 96.88 195 PHE A O 1
ATOM 1581 N N . LYS A 1 196 ? -18.766 -18.312 5.867 1 96.19 196 LYS A N 1
ATOM 1582 C CA . LYS A 1 196 ? -19.531 -18.984 6.898 1 96.19 196 LYS A CA 1
ATOM 1583 C C . LYS A 1 196 ? -18.656 -19.344 8.102 1 96.19 196 LYS A C 1
ATOM 1585 O O . LYS A 1 196 ? -19.141 -19.344 9.234 1 96.19 196 LYS A O 1
ATOM 1590 N N . LEU A 1 197 ? -17.438 -19.672 7.91 1 97.38 197 LEU A N 1
ATOM 1591 C CA . LEU A 1 197 ? -16.516 -20.062 8.969 1 97.38 197 LEU A CA 1
ATOM 1592 C C . LEU A 1 197 ? -16.047 -18.859 9.766 1 97.38 197 LEU A C 1
ATOM 1594 O O . LEU A 1 197 ? -15.383 -19 10.797 1 97.38 197 LEU A O 1
ATOM 1598 N N . TRP A 1 198 ? -16.422 -17.656 9.328 1 98.44 198 TRP A N 1
ATOM 1599 C CA . TRP A 1 198 ? -16.078 -16.406 9.977 1 98.44 198 TRP A CA 1
ATOM 1600 C C . TRP A 1 198 ? -17.312 -15.547 10.203 1 98.44 198 TRP A C 1
ATOM 1602 O O . TRP A 1 198 ? -17.5 -14.523 9.547 1 98.44 198 TRP A O 1
ATOM 1612 N N . PRO A 1 199 ? -18.094 -15.914 11.203 1 98.25 199 PRO A N 1
ATOM 1613 C CA . PRO A 1 199 ? -19.406 -15.281 11.391 1 98.25 199 PRO A CA 1
ATOM 1614 C C . PRO A 1 199 ? -19.281 -13.805 11.758 1 98.25 199 PRO A C 1
ATOM 1616 O O . PRO A 1 199 ? -20.156 -13 11.391 1 98.25 199 PRO A O 1
ATOM 1619 N N . ASN A 1 200 ? -18.266 -13.422 12.539 1 98.62 200 ASN A N 1
ATOM 1620 C CA . ASN A 1 200 ? -18.094 -12.008 12.852 1 98.62 200 ASN A CA 1
ATOM 1621 C C . ASN A 1 200 ? -17.781 -11.195 11.594 1 98.62 200 ASN A C 1
ATOM 1623 O O . ASN A 1 200 ? -18.297 -10.086 11.43 1 98.62 200 ASN A O 1
ATOM 1627 N N . VAL A 1 201 ? -16.984 -11.766 10.703 1 98.75 201 VAL A N 1
ATOM 1628 C CA . VAL A 1 201 ? -16.656 -11.109 9.445 1 98.75 201 VAL A CA 1
ATOM 1629 C C . VAL A 1 201 ? -17.906 -10.961 8.594 1 98.75 201 VAL A C 1
ATOM 1631 O O . VAL A 1 201 ? -18.156 -9.898 8.023 1 98.75 201 VAL A O 1
ATOM 1634 N N . LEU A 1 202 ? -18.656 -12.031 8.539 1 98.44 202 LEU A N 1
ATOM 1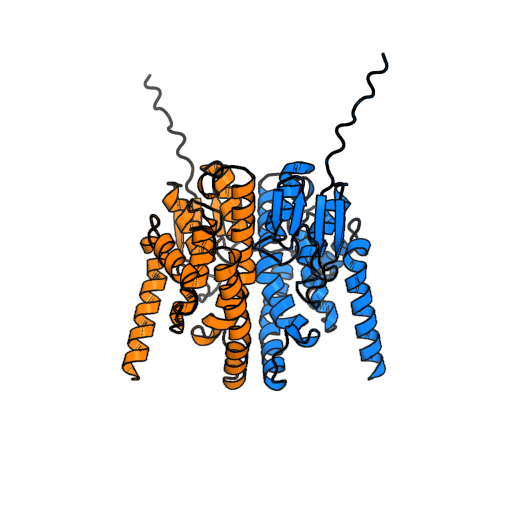635 C CA . LEU A 1 202 ? -19.875 -12.023 7.734 1 98.44 202 LEU A CA 1
ATOM 1636 C C . LEU A 1 202 ? -20.844 -10.953 8.227 1 98.44 202 LEU A C 1
ATOM 1638 O O . LEU A 1 202 ? -21.391 -10.188 7.43 1 98.44 202 LEU A O 1
ATOM 1642 N N . THR A 1 203 ? -21.047 -10.883 9.508 1 98.44 203 THR A N 1
ATOM 1643 C CA . THR A 1 203 ? -21.953 -9.898 1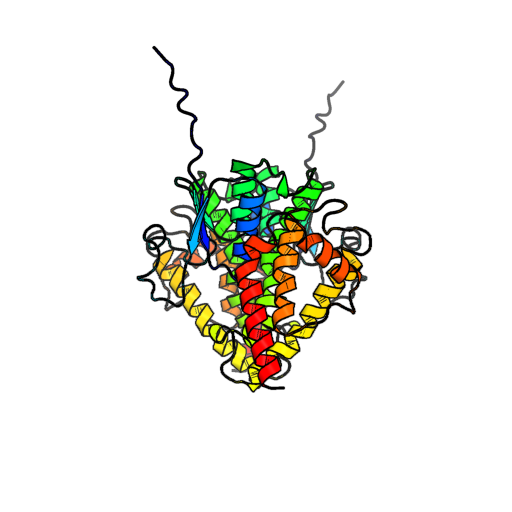0.102 1 98.44 203 THR A CA 1
ATOM 1644 C C . THR A 1 203 ? -21.422 -8.484 9.859 1 98.44 203 THR A C 1
ATOM 1646 O O . THR A 1 203 ? -22.203 -7.582 9.523 1 98.44 203 THR A O 1
ATOM 1649 N N . TRP A 1 204 ? -20.156 -8.297 10.078 1 98.81 204 TRP A N 1
ATOM 1650 C CA . TRP A 1 204 ? -19.484 -7.02 9.844 1 98.81 204 TRP A CA 1
ATOM 1651 C C . TRP A 1 204 ? -19.641 -6.59 8.383 1 98.81 204 TRP A C 1
ATOM 1653 O O . TRP A 1 204 ? -19.969 -5.434 8.102 1 98.81 204 TRP A O 1
ATOM 1663 N N . LEU A 1 205 ? -19.438 -7.516 7.422 1 98.69 205 LEU A N 1
ATOM 1664 C CA . LEU A 1 205 ? -19.578 -7.219 6 1 98.69 205 LEU A CA 1
ATOM 1665 C C . LEU A 1 205 ? -21 -6.754 5.684 1 98.69 205 LEU A C 1
ATOM 1667 O O . LEU A 1 205 ? -21.188 -5.785 4.945 1 98.69 205 LEU A O 1
ATOM 1671 N N . HIS A 1 206 ? -21.953 -7.387 6.234 1 98.06 206 HIS A N 1
ATOM 1672 C CA . HIS A 1 206 ? -23.344 -7.012 6.023 1 98.06 206 HIS A CA 1
ATOM 1673 C C . HIS A 1 206 ? -23.609 -5.586 6.496 1 98.06 206 HIS A C 1
ATOM 1675 O O . HIS A 1 206 ? -24.312 -4.828 5.828 1 98.06 206 HIS A O 1
ATOM 1681 N N . ARG A 1 207 ? -23.031 -5.227 7.629 1 98.44 207 ARG A N 1
ATOM 1682 C CA . ARG A 1 207 ? -23.188 -3.869 8.141 1 98.44 207 ARG A CA 1
ATOM 1683 C C . ARG A 1 207 ? -22.547 -2.854 7.203 1 98.44 207 ARG A C 1
ATOM 1685 O O . ARG A 1 207 ? -23.141 -1.822 6.887 1 98.44 207 ARG A O 1
ATOM 1692 N N . VAL A 1 208 ? -21.375 -3.146 6.77 1 98.81 208 VAL A N 1
ATOM 1693 C CA . VAL A 1 208 ? -20.594 -2.203 5.973 1 98.81 208 VAL A CA 1
ATOM 1694 C C . VAL A 1 208 ? -21.234 -2.025 4.602 1 98.81 208 VAL A C 1
ATOM 1696 O O . VAL A 1 208 ? -21.234 -0.927 4.043 1 98.81 208 VAL A O 1
ATOM 1699 N N . GLU A 1 209 ? -21.828 -3.049 4.102 1 98.12 209 GLU A N 1
ATOM 1700 C CA . GLU A 1 209 ? -22.453 -2.998 2.785 1 98.12 209 GLU A CA 1
ATOM 1701 C C . GLU A 1 209 ? -23.688 -2.102 2.793 1 98.12 209 GLU A C 1
ATOM 1703 O O . GLU A 1 209 ? -24.203 -1.741 1.733 1 98.12 209 GLU A O 1
ATOM 1708 N N . HIS A 1 210 ? -24.094 -1.633 3.922 1 98.06 210 HIS A N 1
ATOM 1709 C CA . HIS A 1 210 ? -25.281 -0.801 4.027 1 98.06 210 HIS A CA 1
ATOM 1710 C C . HIS A 1 210 ? -24.922 0.665 4.242 1 98.06 210 HIS A C 1
ATOM 1712 O O . HIS A 1 210 ? -25.797 1.504 4.453 1 98.06 210 HIS A O 1
ATOM 1718 N N . VAL A 1 211 ? -23.688 0.972 4.223 1 98.38 211 VAL A N 1
ATOM 1719 C CA . VAL A 1 211 ? -23.312 2.381 4.32 1 98.38 211 VAL A CA 1
ATOM 1720 C C . VAL A 1 211 ? -23.812 3.133 3.088 1 98.38 211 VAL A C 1
ATOM 1722 O O . VAL A 1 211 ? -24.062 2.527 2.043 1 98.38 211 VAL A O 1
ATOM 1725 N N . ASP A 1 212 ? -23.828 4.449 3.221 1 98.38 212 ASP A N 1
ATOM 1726 C CA . ASP A 1 212 ? -24.312 5.281 2.121 1 98.38 212 ASP A CA 1
ATOM 1727 C C . ASP A 1 212 ? -23.406 5.148 0.896 1 98.38 212 ASP A C 1
ATOM 1729 O O . ASP A 1 212 ? -22.188 5.133 1.019 1 98.38 212 ASP A O 1
ATOM 1733 N N . PHE A 1 213 ? -24 4.875 -0.31 1 98.81 213 PHE A N 1
ATOM 1734 C CA . PHE A 1 213 ? -23.375 4.918 -1.632 1 98.81 213 PHE A CA 1
ATOM 1735 C C . PHE A 1 213 ? -22.578 3.646 -1.898 1 98.81 213 PHE A C 1
ATOM 1737 O O . PHE A 1 213 ? -21.859 3.559 -2.895 1 98.81 213 PHE A O 1
ATOM 1744 N N . TRP A 1 214 ? -22.672 2.662 -1.034 1 98.88 214 TRP A N 1
ATOM 1745 C CA . TRP A 1 214 ? -22 1.387 -1.274 1 98.88 214 TRP A CA 1
ATOM 1746 C C . TRP A 1 214 ? -22.406 0.803 -2.623 1 98.88 214 TRP A C 1
ATOM 1748 O O . TRP A 1 214 ? -21.562 0.495 -3.457 1 98.88 214 TRP A O 1
ATOM 1758 N N . ASP A 1 215 ? -23.719 0.751 -2.896 1 98.62 215 ASP A N 1
ATOM 1759 C CA . ASP A 1 215 ? -24.219 0.151 -4.129 1 98.62 215 ASP A CA 1
ATOM 1760 C C . ASP A 1 215 ? -23.766 0.94 -5.352 1 98.62 215 ASP A C 1
ATOM 1762 O O . ASP A 1 215 ? -23.453 0.358 -6.395 1 98.62 215 ASP A O 1
ATOM 1766 N N . THR A 1 216 ? -23.703 2.223 -5.172 1 98.75 216 THR A N 1
ATOM 1767 C CA . THR A 1 216 ? -23.312 3.084 -6.281 1 98.75 216 THR A CA 1
ATOM 1768 C C . THR A 1 216 ? -21.891 2.771 -6.723 1 98.75 216 THR A C 1
ATOM 1770 O O . THR A 1 216 ? -21.625 2.549 -7.91 1 98.75 216 THR A O 1
ATOM 1773 N N . VAL A 1 217 ? -20.938 2.621 -5.809 1 98.88 217 VAL A N 1
ATOM 1774 C CA . VAL A 1 217 ? -19.531 2.486 -6.172 1 98.88 217 VAL A CA 1
ATOM 1775 C C . VAL A 1 217 ? -19.219 1.025 -6.488 1 98.88 217 VAL A C 1
ATOM 1777 O O . VAL A 1 217 ? -18.172 0.721 -7.07 1 98.88 217 VAL A O 1
ATOM 1780 N N . HIS A 1 218 ? -20.156 0.117 -6.113 1 98.69 218 HIS A N 1
ATOM 1781 C CA . HIS A 1 218 ? -19.891 -1.302 -6.332 1 98.69 218 HIS A CA 1
ATOM 1782 C C . HIS A 1 218 ? -20.781 -1.856 -7.445 1 98.69 218 HIS A C 1
ATOM 1784 O O . HIS A 1 218 ? -20.844 -3.072 -7.645 1 98.69 218 HIS A O 1
ATOM 1790 N N . GLN A 1 219 ? -21.406 -0.981 -8.195 1 98.5 219 GLN A N 1
ATOM 1791 C CA . GLN A 1 219 ? -22.312 -1.429 -9.25 1 98.5 219 GLN A CA 1
ATOM 1792 C C . GLN A 1 219 ? -21.562 -2.252 -10.297 1 98.5 219 GLN A C 1
ATOM 1794 O O . GLN A 1 219 ? -22.031 -3.322 -10.703 1 98.5 219 GLN A O 1
ATOM 1799 N N . VAL A 1 220 ? -20.422 -1.79 -10.773 1 97.5 220 VAL A N 1
ATOM 1800 C CA . VAL A 1 220 ? -19.656 -2.494 -11.797 1 97.5 220 VAL A CA 1
ATOM 1801 C C . VAL A 1 220 ? -19.172 -3.838 -11.25 1 97.5 220 VAL A C 1
ATOM 1803 O O . VAL A 1 220 ? -19.156 -4.84 -11.969 1 97.5 220 VAL A O 1
ATOM 1806 N N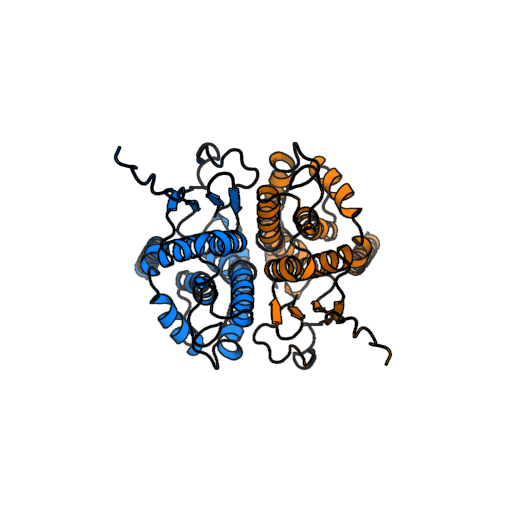 . HIS A 1 221 ? -18.781 -3.865 -10.023 1 97.69 221 HIS A N 1
ATOM 1807 C CA . HIS A 1 221 ? -18.406 -5.113 -9.367 1 97.69 221 HIS A CA 1
ATOM 1808 C C . HIS A 1 221 ? -19.562 -6.09 -9.32 1 97.69 221 HIS A C 1
ATOM 1810 O O . HIS A 1 221 ? -19.406 -7.273 -9.625 1 97.69 221 HIS A O 1
ATOM 1816 N N . SER A 1 222 ? -20.734 -5.598 -8.914 1 97.25 222 SER A N 1
ATOM 1817 C CA . SER A 1 222 ? -21.938 -6.426 -8.836 1 97.25 222 SER A CA 1
ATOM 1818 C C . SER A 1 222 ? -22.328 -6.957 -10.211 1 97.25 222 SER A C 1
ATOM 1820 O O . SER A 1 222 ? -22.75 -8.109 -10.344 1 97.25 222 SER A O 1
ATOM 1822 N N . ASP A 1 223 ? -22.203 -6.086 -11.219 1 97.06 223 ASP A N 1
ATOM 1823 C CA . ASP A 1 223 ? -22.484 -6.512 -12.586 1 97.06 223 ASP A CA 1
ATOM 1824 C C . ASP A 1 223 ? -21.531 -7.625 -13.023 1 97.06 223 ASP A C 1
ATOM 1826 O O . ASP A 1 223 ? -21.969 -8.609 -13.641 1 97.06 223 ASP A O 1
ATOM 1830 N N . PHE A 1 224 ? -20.312 -7.418 -12.703 1 96.5 224 PHE A N 1
ATOM 1831 C CA . PHE A 1 224 ? -19.312 -8.422 -13.055 1 96.5 224 PHE A CA 1
ATOM 1832 C C . PHE A 1 224 ? -19.609 -9.742 -12.352 1 96.5 224 PHE A C 1
ATOM 1834 O O . PHE A 1 224 ? -19.516 -10.812 -12.961 1 96.5 224 PHE A O 1
ATOM 1841 N N . LEU A 1 225 ? -19.969 -9.719 -11.109 1 95.12 225 LEU A N 1
ATOM 1842 C CA . LEU A 1 225 ? -20.344 -10.906 -10.336 1 95.12 225 LEU A CA 1
ATOM 1843 C C . LEU A 1 225 ? -21.531 -11.617 -10.969 1 95.12 225 LEU A C 1
ATOM 1845 O O . LEU A 1 225 ? -21.562 -12.852 -11.031 1 95.12 225 LEU A O 1
ATOM 1849 N N . GLY A 1 226 ? -22.5 -10.82 -11.352 1 94.19 226 GLY A N 1
ATOM 1850 C CA . GLY A 1 226 ? -23.641 -11.398 -12.031 1 94.19 226 GLY A CA 1
ATOM 1851 C C . GLY A 1 226 ? -23.266 -12.172 -13.281 1 94.19 226 GLY A C 1
ATOM 1852 O O . GLY A 1 226 ? -23.828 -13.234 -13.547 1 94.19 226 GLY A O 1
ATOM 1853 N N . GLU A 1 227 ? -22.312 -11.656 -14.016 1 93.62 227 GLU A N 1
ATOM 1854 C CA . GLU A 1 227 ? -21.844 -12.312 -15.234 1 93.62 227 GLU A CA 1
ATOM 1855 C C . GLU A 1 227 ? -21.109 -13.617 -14.906 1 93.62 227 GLU A C 1
ATOM 1857 O O . GLU A 1 227 ? -21.25 -14.602 -15.633 1 93.62 227 GLU A O 1
ATOM 1862 N N . LEU A 1 228 ? -20.375 -13.547 -13.867 1 91.62 228 LEU A N 1
ATOM 1863 C CA . LEU A 1 228 ? -19.641 -14.742 -13.453 1 91.62 228 LEU A CA 1
ATOM 1864 C C . LEU A 1 228 ? -20.609 -15.852 -13.047 1 91.62 228 LEU A C 1
ATOM 1866 O O . LEU A 1 228 ? -20.375 -17.031 -13.352 1 91.62 228 LEU A O 1
ATOM 1870 N N . LEU A 1 229 ? -21.656 -15.539 -12.375 1 86.25 229 LEU A N 1
ATOM 1871 C CA . LEU A 1 229 ? -22.641 -16.5 -11.875 1 86.25 229 LEU A CA 1
ATOM 1872 C C . LEU A 1 229 ? -23.438 -17.109 -13.023 1 86.25 229 LEU A C 1
ATOM 1874 O O . LEU A 1 229 ? -23.797 -18.281 -12.984 1 86.25 229 LEU A O 1
ATOM 1878 N N . LYS A 1 230 ? -23.656 -16.375 -14.062 1 85.5 230 LYS A N 1
ATOM 1879 C CA . LYS A 1 230 ? -24.344 -16.891 -15.234 1 85.5 230 LYS A CA 1
ATOM 1880 C C . LYS A 1 230 ? -23.5 -17.922 -15.969 1 85.5 230 LYS A C 1
ATOM 1882 O O . LYS A 1 230 ? -24.016 -18.922 -16.469 1 85.5 230 LYS A O 1
ATOM 1887 N N . CYS A 1 231 ? -22.234 -17.641 -15.992 1 78.25 231 CYS A N 1
ATOM 1888 C CA . CYS A 1 231 ? -21.328 -18.547 -16.672 1 78.25 231 CYS A CA 1
ATOM 1889 C C . CYS A 1 231 ? -21.141 -19.844 -15.883 1 78.25 231 CYS A C 1
ATOM 1891 O O . CYS A 1 231 ? -21 -20.922 -16.469 1 78.25 231 CYS A O 1
ATOM 1893 N N . ARG A 1 232 ? -21.156 -19.766 -14.68 1 70.38 232 ARG A N 1
ATOM 1894 C CA . ARG A 1 232 ? -21 -20.938 -13.828 1 70.38 232 ARG A CA 1
ATOM 1895 C C . ARG A 1 232 ? -22.234 -21.844 -13.914 1 70.38 232 ARG A C 1
ATOM 1897 O O . ARG A 1 232 ? -22.109 -23.078 -13.922 1 70.38 232 ARG A O 1
ATOM 1904 N N . TYR A 1 233 ? -23.312 -21.156 -13.906 1 63.69 233 TYR A N 1
ATOM 1905 C CA . TYR A 1 233 ? -24.547 -21.938 -14.008 1 63.69 233 TYR A CA 1
ATOM 1906 C C . TYR A 1 233 ? -24.719 -22.5 -15.414 1 63.69 233 TYR A C 1
ATOM 1908 O O . TYR A 1 233 ? -25.344 -23.547 -15.594 1 63.69 233 TYR A O 1
ATOM 1916 N N . LYS A 1 234 ? -24.188 -21.891 -16.375 1 52.5 234 LYS A N 1
ATOM 1917 C CA . LYS A 1 234 ? -24.297 -22.453 -17.719 1 52.5 234 LYS A CA 1
ATOM 1918 C C . LYS A 1 234 ? -23.469 -23.719 -17.844 1 52.5 234 LYS A C 1
ATOM 1920 O O . LYS A 1 234 ? -23.797 -24.609 -18.625 1 52.5 234 LYS A O 1
ATOM 1925 N N . PHE A 1 235 ? -22.484 -23.812 -17.141 1 45.78 235 PHE A N 1
ATOM 1926 C CA . PHE A 1 235 ? -21.656 -25.016 -17.266 1 45.78 235 PHE A CA 1
ATOM 1927 C C . PHE A 1 235 ? -22.125 -26.094 -16.281 1 45.78 235 PHE A C 1
ATOM 1929 O O . PHE A 1 235 ? -21.625 -27.219 -16.297 1 45.78 235 PHE A O 1
ATOM 1936 N N . GLU A 1 236 ? -22.875 -25.656 -15.336 1 42.59 236 GLU A N 1
ATOM 1937 C CA . GLU A 1 236 ? -23.5 -26.766 -14.609 1 42.59 236 GLU A CA 1
ATOM 1938 C C . GLU A 1 236 ? -24.766 -27.25 -15.328 1 42.59 236 GLU A C 1
ATOM 1940 O O . GLU A 1 236 ? -25.484 -26.453 -15.922 1 42.59 236 GLU A O 1
ATOM 1945 N N . MET B 1 1 ? 14.539 29.922 44.281 1 31.73 1 MET B N 1
ATOM 1946 C CA . MET B 1 1 ? 13.734 28.75 43.969 1 31.73 1 MET B CA 1
ATOM 1947 C C . MET B 1 1 ? 13.945 28.312 42.531 1 31.73 1 MET B C 1
ATOM 1949 O O . MET B 1 1 ? 13.617 29.062 41.594 1 31.73 1 MET B O 1
ATOM 1953 N N . ASP B 1 2 ? 15 27.688 42.094 1 33.09 2 ASP B N 1
ATOM 1954 C CA . ASP B 1 2 ? 15.547 27.328 40.781 1 33.09 2 ASP B CA 1
ATOM 1955 C C . ASP B 1 2 ? 14.516 26.578 39.938 1 33.09 2 ASP B C 1
ATOM 1957 O O . ASP B 1 2 ? 13.969 25.562 40.375 1 33.09 2 ASP B O 1
ATOM 1961 N N . LYS B 1 3 ? 13.648 27.297 39.188 1 37.5 3 LYS B N 1
ATOM 1962 C CA . LYS B 1 3 ? 12.742 26.734 38.188 1 37.5 3 LYS B CA 1
ATOM 1963 C C . LYS B 1 3 ? 13.43 25.641 37.375 1 37.5 3 LYS B C 1
ATOM 1965 O O . LYS B 1 3 ? 14.242 25.953 36.5 1 37.5 3 LYS B O 1
ATOM 1970 N N . THR B 1 4 ? 13.844 24.547 37.844 1 39.94 4 THR B N 1
ATOM 1971 C CA . THR B 1 4 ? 14.32 23.406 37.062 1 39.94 4 THR B CA 1
ATOM 1972 C C . THR B 1 4 ? 13.469 23.219 35.812 1 39.94 4 THR B C 1
ATOM 1974 O O . THR B 1 4 ? 12.258 23.016 35.906 1 39.94 4 THR B O 1
ATOM 1977 N N . GLU B 1 5 ? 13.711 23.984 34.75 1 37.5 5 GLU B N 1
ATOM 1978 C CA . GLU B 1 5 ? 13.148 23.844 33.406 1 37.5 5 GLU B CA 1
ATOM 1979 C C . GLU B 1 5 ? 12.781 22.406 33.094 1 37.5 5 GLU B C 1
ATOM 1981 O O . GLU B 1 5 ? 13.648 21.531 33.062 1 37.5 5 GLU B O 1
ATOM 1986 N N . GLU B 1 6 ? 11.797 21.75 33.688 1 39 6 GLU B N 1
ATOM 1987 C CA . GLU B 1 6 ? 11.219 20.484 33.219 1 39 6 GLU B CA 1
ATOM 1988 C C . GLU B 1 6 ? 11.312 20.359 31.703 1 39 6 GLU B C 1
ATOM 1990 O O . GLU B 1 6 ? 10.594 21.047 30.969 1 39 6 GLU B O 1
ATOM 1995 N N . THR B 1 7 ? 12.438 20.484 30.984 1 42.59 7 THR B N 1
ATOM 1996 C CA . THR B 1 7 ? 12.656 20.172 29.578 1 42.59 7 THR B CA 1
ATOM 1997 C C . THR B 1 7 ? 11.656 19.125 29.109 1 42.59 7 THR B C 1
ATOM 1999 O O . THR B 1 7 ? 11.625 18 29.625 1 42.59 7 THR B O 1
ATOM 2002 N N . THR B 1 8 ? 10.383 19.328 28.875 1 46.78 8 THR B N 1
ATOM 2003 C CA . THR B 1 8 ? 9.273 18.5 28.406 1 46.78 8 THR B CA 1
ATOM 2004 C C . THR B 1 8 ? 9.781 17.422 27.453 1 46.78 8 THR B C 1
ATOM 2006 O O . THR B 1 8 ? 10.109 17.703 26.297 1 46.78 8 THR B O 1
ATOM 2009 N N . VAL B 1 9 ? 10.719 16.562 27.75 1 51.97 9 VAL B N 1
ATOM 2010 C CA . VAL B 1 9 ? 11.328 15.453 27.047 1 51.97 9 VAL B CA 1
ATOM 2011 C C . VAL B 1 9 ? 10.273 14.727 26.203 1 51.97 9 VAL B C 1
ATOM 2013 O O . VAL B 1 9 ? 9.281 14.242 26.734 1 51.97 9 VAL B O 1
ATOM 2016 N N . THR B 1 10 ? 10.141 15.055 24.859 1 72.38 10 THR B N 1
ATOM 2017 C CA . THR B 1 10 ? 9.25 14.352 23.938 1 72.38 10 THR B CA 1
ATOM 2018 C C . THR B 1 10 ? 9.406 12.836 24.094 1 72.38 10 THR B C 1
ATOM 2020 O O . THR B 1 10 ? 10.516 12.312 24.031 1 72.38 10 THR B O 1
ATOM 2023 N N . LYS B 1 11 ? 8.445 12.07 24.672 1 86.06 11 LYS B N 1
ATOM 2024 C CA . LYS B 1 11 ? 8.445 10.617 24.797 1 86.06 11 LYS B CA 1
ATOM 2025 C C . LYS B 1 11 ? 8.938 9.945 23.516 1 86.06 11 LYS B C 1
ATOM 2027 O O . LYS B 1 11 ? 8.555 10.344 22.406 1 86.06 11 LYS B O 1
ATOM 2032 N N . PRO B 1 12 ? 9.852 9.078 23.734 1 94.75 12 PRO B N 1
ATOM 2033 C CA . PRO B 1 12 ? 10.398 8.422 22.531 1 94.75 12 PRO B CA 1
ATOM 2034 C C . PRO B 1 12 ? 9.352 7.602 21.781 1 94.75 12 PRO B C 1
ATOM 2036 O O . PRO B 1 12 ? 8.398 7.113 22.391 1 94.75 12 PRO B O 1
ATOM 2039 N N . VAL B 1 13 ? 9.586 7.543 20.531 1 97.81 13 VAL B N 1
ATOM 2040 C CA . VAL B 1 13 ? 8.805 6.664 19.656 1 97.81 13 VAL B CA 1
ATOM 2041 C C . VAL B 1 13 ? 9.352 5.242 19.75 1 97.81 13 VAL B C 1
ATOM 2043 O O . VAL B 1 13 ? 10.562 5.031 19.75 1 97.81 13 VAL B O 1
ATOM 2046 N N . HIS B 1 14 ? 8.477 4.277 19.922 1 97.75 14 HIS B N 1
ATOM 2047 C CA . HIS B 1 14 ? 8.859 2.873 19.812 1 97.75 14 HIS B CA 1
ATOM 2048 C C . HIS B 1 14 ? 8.492 2.295 18.453 1 97.75 14 HIS B C 1
ATOM 2050 O O . HIS B 1 14 ? 7.332 2.334 18.047 1 97.75 14 HIS B O 1
ATOM 2056 N N . LEU B 1 15 ? 9.492 1.81 17.766 1 98.12 15 LEU B N 1
ATOM 2057 C CA . LEU B 1 15 ? 9.281 1.195 16.453 1 98.12 15 LEU B CA 1
ATOM 2058 C C . LEU B 1 15 ? 9.555 -0.303 16.516 1 98.12 15 LEU B C 1
ATOM 2060 O O . LEU B 1 15 ? 10.688 -0.722 16.781 1 98.12 15 LEU B O 1
ATOM 2064 N N . TYR B 1 16 ? 8.562 -1.09 16.359 1 97.19 16 TYR B N 1
ATOM 2065 C CA . TYR B 1 16 ? 8.68 -2.535 16.203 1 97.19 16 TYR B CA 1
ATOM 2066 C C . TYR B 1 16 ? 8.914 -2.9 14.742 1 97.19 16 TYR B C 1
ATOM 2068 O O . TYR B 1 16 ? 8.133 -2.525 13.859 1 97.19 16 TYR B O 1
ATOM 2076 N N . LEU B 1 17 ? 10.07 -3.693 14.484 1 96.88 17 LEU B N 1
ATOM 2077 C CA . LEU B 1 17 ? 10.461 -3.824 13.086 1 96.88 17 LEU B CA 1
ATOM 2078 C C . LEU B 1 17 ? 11.211 -5.129 12.852 1 96.88 17 LEU B C 1
ATOM 2080 O O . LEU B 1 17 ? 11.664 -5.77 13.805 1 96.88 17 LEU B O 1
ATOM 2084 N N . VAL B 1 18 ? 11.211 -5.516 11.625 1 95.56 18 VAL B N 1
ATOM 2085 C CA . VAL B 1 18 ? 12.164 -6.449 11.039 1 95.56 18 VAL B CA 1
ATOM 2086 C C . VAL B 1 18 ? 13.156 -5.691 10.156 1 95.56 18 VAL B C 1
ATOM 2088 O O . VAL B 1 18 ? 12.766 -5.102 9.148 1 95.56 18 VAL B O 1
ATOM 2091 N N . ARG B 1 19 ? 14.398 -5.715 10.398 1 96.38 19 ARG B N 1
ATOM 2092 C CA . ARG B 1 19 ? 15.359 -4.742 9.906 1 96.38 19 ARG B CA 1
ATOM 2093 C C . ARG B 1 19 ? 15.625 -4.938 8.414 1 96.38 19 ARG B C 1
ATOM 2095 O O . ARG B 1 19 ? 16.078 -4.02 7.734 1 96.38 19 ARG B O 1
ATOM 2102 N N . ILE B 1 20 ? 15.359 -6.117 7.914 1 96.38 20 ILE B N 1
ATOM 2103 C CA . ILE B 1 20 ? 15.625 -6.348 6.496 1 96.38 20 ILE B CA 1
ATOM 2104 C C . ILE B 1 20 ? 14.438 -5.859 5.664 1 96.38 20 ILE B C 1
ATOM 2106 O O . ILE B 1 20 ? 14.555 -5.711 4.445 1 96.38 20 ILE B O 1
ATOM 2110 N N . SER B 1 21 ? 13.266 -5.625 6.273 1 96.94 21 SER B N 1
ATOM 2111 C CA . SER B 1 21 ? 12.039 -5.223 5.602 1 96.94 21 SER B CA 1
ATOM 2112 C C . SER B 1 21 ? 12.141 -3.799 5.066 1 96.94 21 SER B C 1
ATOM 2114 O O . SER B 1 21 ? 12.406 -2.861 5.824 1 96.94 21 SER B O 1
ATOM 2116 N N . PRO B 1 22 ? 11.828 -3.617 3.773 1 98.62 22 PRO B N 1
ATOM 2117 C CA . PRO B 1 22 ? 11.938 -2.277 3.191 1 98.62 22 PRO B CA 1
ATOM 2118 C C . PRO B 1 22 ? 11.039 -1.256 3.885 1 98.62 22 PRO B C 1
ATOM 2120 O O . PRO B 1 22 ? 11.492 -0.16 4.227 1 98.62 22 PRO B O 1
ATOM 2123 N N . PRO B 1 23 ? 9.75 -1.555 4.168 1 98.69 23 PRO B N 1
ATOM 2124 C CA . PRO B 1 23 ? 8.922 -0.554 4.836 1 98.69 23 PRO B CA 1
ATOM 2125 C C . PRO B 1 23 ? 9.422 -0.209 6.234 1 98.69 23 PRO B C 1
ATOM 2127 O O . PRO B 1 23 ? 9.25 0.925 6.695 1 98.69 23 PRO B O 1
ATOM 2130 N N . CYS B 1 24 ? 10.016 -1.106 6.902 1 98.62 24 CYS B N 1
ATOM 2131 C CA . CYS B 1 24 ? 10.586 -0.831 8.219 1 98.62 24 CYS B CA 1
ATOM 2132 C C . CYS B 1 24 ? 11.789 0.096 8.109 1 98.62 24 CYS B C 1
ATOM 2134 O O . CYS B 1 24 ? 11.922 1.044 8.883 1 98.62 24 CYS B O 1
ATOM 2136 N N . ARG B 1 25 ? 12.609 -0.132 7.156 1 98.88 25 ARG B N 1
ATOM 2137 C CA . ARG B 1 25 ? 13.844 0.625 6.988 1 98.88 25 ARG B CA 1
ATOM 2138 C C . ARG B 1 25 ? 13.555 2.08 6.641 1 98.88 25 ARG B C 1
ATOM 2140 O O . ARG B 1 25 ? 14.258 2.986 7.098 1 98.88 25 ARG B O 1
ATOM 2147 N N . ILE B 1 26 ? 12.523 2.328 5.871 1 98.88 26 ILE B N 1
ATOM 2148 C CA . ILE B 1 26 ? 12.273 3.699 5.438 1 98.88 26 ILE B CA 1
ATOM 2149 C C . ILE B 1 26 ? 11.727 4.516 6.605 1 98.88 26 ILE B C 1
ATOM 2151 O O . ILE B 1 26 ? 12.023 5.707 6.73 1 98.88 26 ILE B O 1
ATOM 2155 N N . VAL B 1 27 ? 10.938 3.889 7.473 1 98.94 27 VAL B N 1
ATOM 2156 C CA . VAL B 1 27 ? 10.453 4.574 8.664 1 98.94 27 VAL B CA 1
ATOM 2157 C C . VAL B 1 27 ? 11.633 4.891 9.586 1 98.94 27 VAL B C 1
ATOM 2159 O O . VAL B 1 27 ? 11.75 6.012 10.086 1 98.94 27 VAL B O 1
ATOM 2162 N N . TRP B 1 28 ? 12.461 3.904 9.734 1 98.94 28 TRP B N 1
ATOM 2163 C CA . TRP B 1 28 ? 13.656 4.074 10.562 1 98.94 28 TRP B CA 1
ATOM 2164 C C . TRP B 1 28 ? 14.555 5.172 10 1 98.94 28 TRP B C 1
ATOM 2166 O O . TRP B 1 28 ? 15.008 6.043 10.75 1 98.94 28 TRP B O 1
ATOM 2176 N N . LEU B 1 29 ? 14.75 5.168 8.734 1 98.94 29 LEU B N 1
ATOM 2177 C CA . LEU B 1 29 ? 15.562 6.18 8.062 1 98.94 29 LEU B CA 1
ATOM 2178 C C . LEU B 1 29 ? 15.023 7.578 8.336 1 98.94 29 LEU B C 1
ATOM 2180 O O . LEU B 1 29 ? 15.797 8.492 8.664 1 98.94 29 LEU B O 1
ATOM 2184 N N . TYR B 1 30 ? 13.734 7.77 8.203 1 98.88 30 TYR B N 1
ATOM 2185 C CA . TYR B 1 30 ? 13.102 9.07 8.406 1 98.88 30 TYR B CA 1
ATOM 2186 C C . TYR B 1 30 ? 13.336 9.57 9.828 1 98.88 30 TYR B C 1
ATOM 2188 O O . TYR B 1 30 ? 13.633 10.742 10.039 1 98.88 30 TYR B O 1
ATOM 2196 N N . MET B 1 31 ? 13.227 8.68 10.781 1 98.81 31 MET B N 1
ATOM 2197 C CA . MET B 1 31 ? 13.406 9.055 12.188 1 98.81 31 MET B CA 1
ATOM 2198 C C . MET B 1 31 ? 14.844 9.492 12.445 1 98.81 31 MET B C 1
ATOM 2200 O O . MET B 1 31 ? 15.078 10.484 13.148 1 98.81 31 MET B O 1
ATOM 2204 N N . LEU B 1 32 ? 15.758 8.773 11.891 1 98.88 32 LEU B N 1
ATOM 2205 C CA . LEU B 1 32 ? 17.156 9.117 12.055 1 98.88 32 LEU B CA 1
ATOM 2206 C C . LEU B 1 32 ? 17.469 10.461 11.398 1 98.88 32 LEU B C 1
ATOM 2208 O O . LEU B 1 32 ? 18.109 11.32 12.008 1 98.88 32 LEU B O 1
ATOM 2212 N N . GLN B 1 33 ? 17 10.672 10.25 1 98.69 33 GLN B N 1
ATOM 2213 C CA . GLN B 1 33 ? 17.312 11.859 9.469 1 98.69 33 GLN B CA 1
ATOM 2214 C C . GLN B 1 33 ? 16.766 13.125 10.141 1 98.69 33 GLN B C 1
ATOM 2216 O O . GLN B 1 33 ? 17.297 14.219 9.93 1 98.69 33 GLN B O 1
ATOM 2221 N N . HIS B 1 34 ? 15.781 12.992 10.93 1 98.12 34 HIS B N 1
ATOM 2222 C CA . HIS B 1 34 ? 15.141 14.164 11.508 1 98.12 34 HIS B CA 1
ATOM 2223 C C . HIS B 1 34 ? 15.281 14.18 13.031 1 98.12 34 HIS B C 1
ATOM 2225 O O . HIS B 1 34 ? 14.539 14.875 13.719 1 98.12 34 HIS B O 1
ATOM 2231 N N . ASP B 1 35 ? 16.125 13.375 13.539 1 97.81 35 ASP B N 1
ATOM 2232 C CA . ASP B 1 35 ? 16.5 13.344 14.945 1 97.81 35 ASP B CA 1
ATOM 2233 C C . ASP B 1 35 ? 15.289 13.117 15.844 1 97.81 35 ASP B C 1
ATOM 2235 O O . ASP B 1 35 ? 15.141 13.781 16.875 1 97.81 35 ASP B O 1
ATOM 2239 N N . ILE B 1 36 ? 14.414 12.281 15.383 1 98.25 36 ILE B N 1
ATOM 2240 C CA . ILE B 1 36 ? 13.266 11.914 16.203 1 98.25 36 ILE B CA 1
ATOM 2241 C C . ILE B 1 36 ? 13.688 10.906 17.266 1 98.25 36 ILE B C 1
ATOM 2243 O O . ILE B 1 36 ? 14.203 9.828 16.938 1 98.25 36 ILE B O 1
ATOM 2247 N N . PRO B 1 37 ? 13.523 11.195 18.547 1 98.19 37 PRO B N 1
ATOM 2248 C CA . PRO B 1 37 ? 13.883 10.234 19.594 1 98.19 37 PRO B CA 1
ATOM 2249 C C . PRO B 1 37 ? 13.102 8.93 19.484 1 98.19 37 PRO B C 1
ATOM 2251 O O . PRO B 1 37 ? 11.875 8.938 19.406 1 98.19 37 PRO B O 1
ATOM 2254 N N . HIS B 1 38 ? 13.883 7.793 19.422 1 98.44 38 HIS B N 1
ATOM 2255 C CA . HIS B 1 38 ? 13.188 6.527 19.188 1 98.44 38 HIS B CA 1
ATOM 2256 C C . HIS B 1 38 ? 13.969 5.359 19.781 1 98.44 38 HIS B C 1
ATOM 2258 O O . HIS B 1 38 ? 15.156 5.492 20.078 1 98.44 38 HIS B O 1
ATOM 2264 N N . GLN B 1 39 ? 13.234 4.316 20.031 1 97.56 39 GLN B N 1
ATOM 2265 C CA . GLN B 1 39 ? 13.766 2.998 20.359 1 97.56 39 GLN B CA 1
ATOM 2266 C C . GLN B 1 39 ? 13.289 1.943 19.375 1 97.56 39 GLN B C 1
ATOM 2268 O O . GLN B 1 39 ? 12.125 1.952 18.953 1 97.56 39 GLN B O 1
ATOM 2273 N N . LEU B 1 40 ? 14.195 1.133 18.953 1 97.62 40 LEU B N 1
ATOM 2274 C CA . LEU B 1 40 ? 13.859 0.033 18.062 1 97.62 40 LEU B CA 1
ATOM 2275 C C . LEU B 1 40 ? 13.617 -1.253 18.844 1 97.62 40 LEU B C 1
ATOM 2277 O O . LEU B 1 40 ? 14.336 -1.55 19.797 1 97.62 40 LEU B O 1
ATOM 2281 N N . ILE B 1 41 ? 12.586 -1.943 18.5 1 96.12 41 ILE B N 1
ATOM 2282 C CA . ILE B 1 41 ? 12.328 -3.273 19.047 1 96.12 41 ILE B CA 1
ATOM 2283 C C . ILE B 1 41 ? 12.242 -4.289 17.906 1 96.12 41 ILE B C 1
ATOM 2285 O O . ILE B 1 41 ? 11.289 -4.277 17.125 1 96.12 41 ILE B O 1
ATOM 2289 N N . ASP B 1 42 ? 13.203 -5.148 17.812 1 94.19 42 ASP B N 1
ATOM 2290 C CA . ASP B 1 42 ? 13.219 -6.184 16.781 1 94.19 42 ASP B CA 1
ATOM 2291 C C . ASP B 1 42 ? 12.164 -7.254 17.078 1 94.19 42 ASP B C 1
ATOM 2293 O O . ASP B 1 42 ? 12 -7.684 18.219 1 94.19 42 ASP B O 1
ATOM 2297 N N . VAL B 1 43 ? 11.43 -7.531 16.016 1 90.44 43 VAL B N 1
ATOM 2298 C CA . VAL B 1 43 ? 10.406 -8.57 16.125 1 90.44 43 VAL B CA 1
ATOM 2299 C C . VAL B 1 43 ? 10.766 -9.75 15.234 1 90.44 43 VAL B C 1
ATOM 2301 O O . VAL B 1 43 ? 11.305 -9.57 14.133 1 90.44 43 VAL B O 1
ATOM 2304 N N . ASP B 1 44 ? 10.703 -10.953 15.734 1 77.5 44 ASP B N 1
ATOM 2305 C CA . ASP B 1 44 ? 10.844 -12.188 14.977 1 77.5 44 ASP B CA 1
ATOM 2306 C C . ASP B 1 44 ? 9.508 -12.914 14.852 1 77.5 44 ASP B C 1
ATOM 2308 O O . ASP B 1 44 ? 9.031 -13.523 15.812 1 77.5 44 ASP B O 1
ATOM 2312 N N . PHE B 1 45 ? 8.969 -12.727 13.695 1 63.81 45 PHE B N 1
ATOM 2313 C CA . PHE B 1 45 ? 7.637 -13.297 13.57 1 63.81 45 PHE B CA 1
ATOM 2314 C C . PHE B 1 45 ? 7.707 -14.805 13.336 1 63.81 45 PHE B C 1
ATOM 2316 O O . PHE B 1 45 ? 6.684 -15.484 13.344 1 63.81 45 PHE B O 1
ATOM 2323 N N . ASN B 1 46 ? 8.891 -15.25 12.906 1 58.62 46 ASN B N 1
ATOM 2324 C CA . ASN B 1 46 ? 9.031 -16.703 12.852 1 58.62 46 ASN B CA 1
ATOM 2325 C C . ASN B 1 46 ? 8.898 -17.328 14.234 1 58.62 46 ASN B C 1
ATOM 2327 O O . ASN B 1 46 ? 8.734 -18.547 14.359 1 58.62 46 ASN B O 1
ATOM 2331 N N . GLN B 1 47 ? 9.102 -16.578 15.133 1 50.28 47 GLN B N 1
ATOM 2332 C CA . GLN B 1 47 ? 8.961 -17.078 16.5 1 50.28 47 GLN B CA 1
ATOM 2333 C C . GLN B 1 47 ? 7.5 -17.094 16.922 1 50.28 47 GLN B C 1
ATOM 2335 O O . GLN B 1 47 ? 6.684 -16.344 16.406 1 50.28 47 GLN B O 1
ATOM 2340 N N . ALA B 1 48 ? 7.105 -18.062 17.641 1 49.72 48 ALA B N 1
ATOM 2341 C CA . ALA B 1 48 ? 5.773 -18.188 18.219 1 49.72 48 ALA B CA 1
ATOM 2342 C C . ALA B 1 48 ? 5.312 -16.875 18.859 1 49.72 48 ALA B C 1
ATOM 2344 O O . ALA B 1 48 ? 6.133 -16.094 19.328 1 49.72 48 ALA B O 1
ATOM 2345 N N . ARG B 1 49 ? 3.994 -16.469 18.656 1 54.72 49 ARG B N 1
ATOM 2346 C CA . ARG B 1 49 ? 3.295 -15.281 19.156 1 54.72 49 ARG B CA 1
ATOM 2347 C C . ARG B 1 49 ? 3.723 -14.969 20.594 1 54.72 49 ARG B C 1
ATOM 2349 O O . ARG B 1 49 ? 3.832 -13.797 20.969 1 54.72 49 ARG B O 1
ATOM 2356 N N . PRO B 1 50 ? 3.883 -15.984 21.312 1 49.78 50 PRO B N 1
ATOM 2357 C CA . PRO B 1 50 ? 4.25 -15.742 22.703 1 49.78 50 PRO B CA 1
ATOM 2358 C C . PRO B 1 50 ? 5.488 -14.859 22.844 1 49.78 50 PRO B C 1
ATOM 2360 O O . PRO B 1 50 ? 5.699 -14.25 23.891 1 49.78 50 PRO B O 1
ATOM 2363 N N . ASP B 1 51 ? 6.121 -14.617 21.703 1 63.94 51 ASP B N 1
ATOM 2364 C CA . ASP B 1 51 ? 7.395 -13.93 21.891 1 63.94 51 ASP B CA 1
ATOM 2365 C C . ASP B 1 51 ? 7.332 -12.5 21.375 1 63.94 51 ASP B C 1
ATOM 2367 O O . ASP B 1 51 ? 8.367 -11.852 21.188 1 63.94 51 ASP B O 1
ATOM 2371 N N . LEU B 1 52 ? 6.105 -12.125 21.25 1 72.44 52 LEU B N 1
ATOM 2372 C CA . LEU B 1 52 ? 5.98 -10.719 20.891 1 72.44 52 LEU B CA 1
ATOM 2373 C C . LEU B 1 52 ? 6.129 -9.828 22.109 1 72.44 52 LEU B C 1
ATOM 2375 O O . LEU B 1 52 ? 5.777 -10.227 23.219 1 72.44 52 LEU B O 1
ATOM 2379 N N . PRO B 1 53 ? 6.648 -8.648 21.828 1 80.19 53 PRO B N 1
ATOM 2380 C CA . PRO B 1 53 ? 6.695 -7.695 22.938 1 80.19 53 PRO B CA 1
ATOM 2381 C C . PRO B 1 53 ? 5.32 -7.434 23.547 1 80.19 53 PRO B C 1
ATOM 2383 O O . PRO B 1 53 ?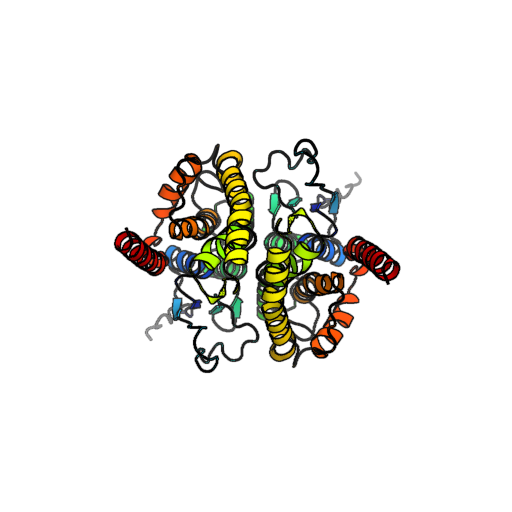 4.32 -7.379 22.828 1 80.19 53 PRO B O 1
ATOM 2386 N N . ASP B 1 54 ? 5.254 -7.332 24.844 1 81 54 ASP B N 1
ATOM 2387 C CA . ASP B 1 54 ? 4.016 -7.184 25.594 1 81 54 ASP B CA 1
ATOM 2388 C C . ASP B 1 54 ? 3.193 -6.008 25.078 1 81 54 ASP B C 1
ATOM 2390 O O . ASP B 1 54 ? 1.965 -6.078 25.016 1 81 54 ASP B O 1
ATOM 2394 N N . ALA B 1 55 ? 3.914 -5.055 24.641 1 85.44 55 ALA B N 1
ATOM 2395 C CA . ALA B 1 55 ? 3.256 -3.801 24.281 1 85.44 55 ALA B CA 1
ATOM 2396 C C . ALA B 1 55 ? 2.404 -3.973 23.031 1 85.44 55 ALA B C 1
ATOM 2398 O O . ALA B 1 55 ? 1.492 -3.182 22.781 1 85.44 55 ALA B O 1
ATOM 2399 N N . ILE B 1 56 ? 2.717 -5.09 22.25 1 88.62 56 ILE B N 1
ATOM 2400 C CA . ILE B 1 56 ? 1.982 -5.172 20.984 1 88.62 56 ILE B CA 1
ATOM 2401 C C . ILE B 1 56 ? 1.178 -6.469 20.953 1 88.62 56 ILE B C 1
ATOM 2403 O O . ILE B 1 56 ? 0.33 -6.648 20.078 1 88.62 56 ILE B O 1
ATOM 2407 N N . LYS B 1 57 ? 1.356 -7.332 21.891 1 84.62 57 LYS B N 1
ATOM 2408 C CA . LYS B 1 57 ? 0.71 -8.641 21.906 1 84.62 57 LYS B CA 1
ATOM 2409 C C . LYS B 1 57 ? -0.81 -8.5 21.906 1 84.62 57 LYS B C 1
ATOM 2411 O O . LYS B 1 57 ? -1.513 -9.344 21.344 1 84.62 57 LYS B O 1
ATOM 2416 N N . GLY B 1 58 ? -1.303 -7.453 22.453 1 87.31 58 GLY B N 1
ATOM 2417 C CA . GLY B 1 58 ? -2.74 -7.266 22.578 1 87.31 58 GLY B CA 1
ATOM 2418 C C . GLY B 1 58 ? -3.344 -6.512 21.406 1 87.31 58 GLY B C 1
ATOM 2419 O O . GLY B 1 58 ? -4.566 -6.395 21.312 1 87.31 58 GLY B O 1
ATOM 2420 N N . LEU B 1 59 ? -2.482 -6.125 20.516 1 90.5 59 LEU B N 1
ATOM 2421 C CA . LEU B 1 59 ? -2.988 -5.379 19.375 1 90.5 59 LEU B CA 1
ATOM 2422 C C . LEU B 1 59 ? -3.627 -6.316 18.344 1 90.5 59 LEU B C 1
ATOM 2424 O O . LEU B 1 59 ? -3.172 -7.449 18.172 1 90.5 59 LEU B O 1
ATOM 2428 N N . PRO B 1 60 ? -4.645 -5.832 17.719 1 91.5 60 PRO B N 1
ATOM 2429 C CA . PRO B 1 60 ? -5.246 -6.664 16.672 1 91.5 60 PRO B CA 1
ATOM 2430 C C . PRO B 1 60 ? -4.328 -6.848 15.469 1 91.5 60 PRO B C 1
ATOM 2432 O O . PRO B 1 60 ? -4.414 -7.863 14.773 1 91.5 60 PRO B O 1
ATOM 2435 N N . HIS B 1 61 ? -3.543 -5.855 15.195 1 90.06 61 HIS B N 1
ATOM 2436 C CA . HIS B 1 61 ? -2.613 -5.887 14.078 1 90.06 61 HIS B CA 1
ATOM 2437 C C . HIS B 1 61 ? -1.215 -6.289 14.531 1 90.06 61 HIS B C 1
ATOM 2439 O O . HIS B 1 61 ? -0.631 -5.648 15.406 1 90.06 61 HIS B O 1
ATOM 2445 N N . LEU B 1 62 ? -0.653 -7.344 13.836 1 89.31 62 LEU B N 1
ATOM 2446 C CA . LEU B 1 62 ? 0.648 -7.824 14.281 1 89.31 62 LEU B CA 1
ATOM 2447 C C . LEU B 1 62 ? 1.613 -7.965 13.109 1 89.31 62 LEU B C 1
ATOM 2449 O O . LEU B 1 62 ? 2.336 -8.961 13.008 1 89.31 62 LEU B O 1
ATOM 2453 N N . GLU B 1 63 ? 1.553 -7.016 12.219 1 91.88 63 GLU B N 1
ATOM 2454 C CA . GLU B 1 63 ? 2.531 -6.906 11.141 1 91.88 63 GLU B CA 1
ATOM 2455 C C . GLU B 1 63 ? 3.334 -5.613 11.25 1 91.88 63 GLU B C 1
ATOM 2457 O O . GLU B 1 63 ? 2.783 -4.559 11.578 1 91.88 63 GLU B O 1
ATOM 2462 N N . VAL B 1 64 ? 4.57 -5.723 11.047 1 94.94 64 VAL B N 1
ATOM 2463 C CA . VAL B 1 64 ? 5.465 -4.578 11.195 1 94.94 64 VAL B CA 1
ATOM 2464 C C . VAL B 1 64 ? 5.578 -3.832 9.875 1 94.94 64 VAL B C 1
ATOM 2466 O O . VAL B 1 64 ? 5.328 -4.402 8.805 1 94.94 64 VAL B O 1
ATOM 2469 N N . PRO B 1 65 ? 5.953 -2.574 9.93 1 97.62 65 PRO B N 1
ATOM 2470 C CA . PRO B 1 65 ? 6.32 -1.785 11.109 1 97.62 65 PRO B CA 1
ATOM 2471 C C . PRO B 1 65 ? 5.105 -1.358 11.93 1 97.62 65 PRO B C 1
ATOM 2473 O O . PRO B 1 65 ? 4.055 -1.043 11.367 1 97.62 65 PRO B O 1
ATOM 2476 N N . ILE B 1 66 ? 5.227 -1.437 13.211 1 97.69 66 ILE B N 1
ATOM 2477 C CA . ILE B 1 66 ? 4.285 -0.88 14.18 1 97.69 66 ILE B CA 1
ATOM 2478 C C . ILE B 1 66 ? 4.977 0.193 15.016 1 97.69 66 ILE B C 1
ATOM 2480 O O . ILE B 1 66 ? 6.082 -0.02 15.516 1 97.69 66 ILE B O 1
ATOM 2484 N N . MET B 1 67 ? 4.352 1.312 15.109 1 98.31 67 MET B N 1
ATOM 2485 C CA . MET B 1 67 ? 4.887 2.418 15.906 1 98.31 67 MET B CA 1
ATOM 2486 C C . MET B 1 67 ? 3.977 2.729 17.094 1 98.31 67 MET B C 1
ATOM 2488 O O . MET B 1 67 ? 2.754 2.783 16.938 1 98.31 67 MET B O 1
ATOM 2492 N N . ILE B 1 68 ? 4.547 2.871 18.25 1 97.5 68 ILE B N 1
ATOM 2493 C CA . ILE B 1 68 ? 3.828 3.34 19.422 1 97.5 68 ILE B CA 1
ATOM 2494 C C . ILE B 1 68 ? 4.469 4.625 19.938 1 97.5 68 ILE B C 1
ATOM 2496 O O . ILE B 1 68 ? 5.676 4.676 20.172 1 97.5 68 ILE B O 1
ATOM 2500 N N . HIS B 1 69 ? 3.744 5.66 20 1 97.62 69 HIS B N 1
ATOM 2501 C CA . HIS B 1 69 ? 4.137 6.941 20.594 1 97.62 69 HIS B CA 1
ATOM 2502 C C . HIS B 1 69 ? 3.074 7.457 21.547 1 97.62 69 HIS B C 1
ATOM 2504 O O . HIS B 1 69 ? 1.987 7.855 21.125 1 97.62 69 HIS B O 1
ATOM 2510 N N . ARG B 1 70 ? 3.389 7.43 22.828 1 94.75 70 ARG B N 1
ATOM 2511 C CA . ARG B 1 70 ? 2.377 7.711 23.844 1 94.75 70 ARG B CA 1
ATOM 2512 C C . ARG B 1 70 ? 1.208 6.738 23.734 1 94.75 70 ARG B C 1
ATOM 2514 O O . ARG B 1 70 ? 1.403 5.523 23.75 1 94.75 70 ARG B O 1
ATOM 2521 N N . ASP B 1 71 ? 0.067 7.191 23.547 1 93.56 71 ASP B N 1
ATOM 2522 C CA . ASP B 1 71 ? -1.099 6.316 23.469 1 93.56 71 ASP B CA 1
ATOM 2523 C C . ASP B 1 71 ? -1.509 6.062 22.031 1 93.56 71 ASP B C 1
ATOM 2525 O O . ASP B 1 71 ? -2.559 5.473 21.766 1 93.56 71 ASP B O 1
ATOM 2529 N N . ASN B 1 72 ? -0.622 6.434 21.125 1 96.75 72 ASN B N 1
ATOM 2530 C CA . ASN B 1 72 ? -0.939 6.277 19.719 1 96.75 72 ASN B CA 1
ATOM 2531 C C . ASN B 1 72 ? -0.25 5.051 19.109 1 96.75 72 ASN B C 1
ATOM 2533 O O . ASN B 1 72 ? 0.957 4.871 19.281 1 96.75 72 ASN B O 1
ATOM 2537 N N . VAL B 1 73 ? -1.036 4.195 18.484 1 97.31 73 VAL B N 1
ATOM 2538 C CA . VAL B 1 73 ? -0.532 3.057 17.719 1 97.31 73 VAL B CA 1
ATOM 2539 C C . VAL B 1 73 ? -0.764 3.293 16.219 1 97.31 73 VAL B C 1
ATOM 2541 O O . VAL B 1 73 ? -1.888 3.578 15.805 1 97.31 73 VAL B O 1
ATOM 2544 N N . VAL B 1 74 ? 0.277 3.248 15.484 1 98.5 74 VAL B N 1
ATOM 2545 C CA . VAL B 1 74 ? 0.198 3.404 14.039 1 98.5 74 VAL B CA 1
ATOM 2546 C C . VAL B 1 74 ? 0.986 2.289 13.359 1 98.5 74 VAL B C 1
ATOM 2548 O O . VAL B 1 74 ? 2.061 1.903 13.82 1 98.5 74 VAL B O 1
ATOM 2551 N N . PHE B 1 75 ? 0.407 1.746 12.273 1 98.19 75 PHE B N 1
ATOM 2552 C CA . PHE B 1 75 ? 1.122 0.731 11.516 1 98.19 75 PHE B CA 1
ATOM 2553 C C . PHE B 1 75 ? 1.036 1.019 10.016 1 98.19 75 PHE B C 1
ATOM 2555 O O . PHE B 1 75 ? 0.304 1.915 9.594 1 98.19 75 PHE B O 1
ATOM 2562 N N . GLU B 1 76 ? 1.841 0.276 9.242 1 98.5 76 GLU B N 1
ATOM 2563 C CA . GLU B 1 76 ? 2.07 0.544 7.828 1 98.5 76 GLU B CA 1
ATOM 2564 C C . GLU B 1 76 ? 2.945 1.779 7.633 1 98.5 76 GLU B C 1
ATOM 2566 O O . GLU B 1 76 ? 2.643 2.85 8.164 1 98.5 76 GLU B O 1
ATOM 2571 N N . ALA B 1 77 ? 3.955 1.631 6.836 1 98.81 77 ALA B N 1
ATOM 2572 C CA . ALA B 1 77 ? 4.973 2.666 6.684 1 98.81 77 ALA B CA 1
ATOM 2573 C C . ALA B 1 77 ? 4.355 3.977 6.203 1 98.81 77 ALA B C 1
ATOM 2575 O O . ALA B 1 77 ? 4.648 5.043 6.75 1 98.81 77 ALA B O 1
ATOM 2576 N N . PRO B 1 78 ? 3.416 3.977 5.219 1 98.81 78 PRO B N 1
ATOM 2577 C CA . PRO B 1 78 ? 2.871 5.258 4.766 1 98.81 78 PRO B CA 1
ATOM 2578 C C . PRO B 1 78 ? 2.146 6.016 5.879 1 98.81 78 PRO B C 1
ATOM 2580 O O . PRO B 1 78 ? 2.334 7.223 6.031 1 98.81 78 PRO B O 1
ATOM 2583 N N . ALA B 1 79 ? 1.418 5.297 6.668 1 98.75 79 ALA B N 1
ATOM 2584 C CA . ALA B 1 79 ? 0.69 5.926 7.766 1 98.75 79 ALA B CA 1
ATOM 2585 C C . ALA B 1 79 ? 1.646 6.395 8.859 1 98.75 79 ALA B C 1
ATOM 2587 O O . ALA B 1 79 ? 1.479 7.484 9.414 1 98.75 79 ALA B O 1
ATOM 2588 N N . ILE B 1 80 ? 2.617 5.605 9.156 1 98.88 80 ILE B N 1
ATOM 2589 C CA . ILE B 1 80 ? 3.594 5.965 10.18 1 98.88 80 ILE B CA 1
ATOM 2590 C C . ILE B 1 80 ? 4.34 7.227 9.758 1 98.88 80 ILE B C 1
ATOM 2592 O O . ILE B 1 80 ? 4.52 8.148 10.562 1 98.88 80 ILE B O 1
ATOM 2596 N N . LEU B 1 81 ? 4.734 7.273 8.531 1 98.88 81 LEU B N 1
ATOM 2597 C CA . LEU B 1 81 ? 5.488 8.422 8.039 1 98.88 81 LEU B CA 1
ATOM 2598 C C . LEU B 1 81 ? 4.641 9.688 8.086 1 98.88 81 LEU B C 1
ATOM 2600 O O . LEU B 1 81 ? 5.148 10.766 8.391 1 98.88 81 LEU B O 1
ATOM 2604 N N . GLN B 1 82 ? 3.383 9.562 7.797 1 98 82 GLN B N 1
ATOM 2605 C CA . GLN B 1 82 ? 2.492 10.711 7.898 1 98 82 GLN B CA 1
ATOM 2606 C C . GLN B 1 82 ? 2.373 11.188 9.344 1 98 82 GLN B C 1
ATOM 2608 O O . GLN B 1 82 ? 2.375 12.391 9.609 1 98 82 GLN B O 1
ATOM 2613 N N . TYR B 1 83 ? 2.281 10.273 10.258 1 98.44 83 TYR B N 1
ATOM 2614 C CA . TYR B 1 83 ? 2.225 10.617 11.672 1 98.44 83 TYR B CA 1
ATOM 2615 C C . TYR B 1 83 ? 3.488 11.352 12.109 1 98.44 83 TYR B C 1
ATOM 2617 O O . TYR B 1 83 ? 3.414 12.406 12.742 1 98.44 83 TYR B O 1
ATOM 2625 N N . LEU B 1 84 ? 4.609 10.828 11.742 1 98.62 84 LEU B N 1
ATOM 2626 C CA . LEU B 1 84 ? 5.887 11.422 12.117 1 98.62 84 LEU B CA 1
ATOM 2627 C C . LEU B 1 84 ? 6.043 12.812 11.508 1 98.62 84 LEU B C 1
ATOM 2629 O O . LEU B 1 84 ? 6.559 13.727 12.156 1 98.62 84 LEU B O 1
ATOM 2633 N N . ALA B 1 85 ? 5.586 12.922 10.273 1 97.56 85 ALA B N 1
ATOM 2634 C CA . ALA B 1 85 ? 5.656 14.211 9.586 1 97.56 85 ALA B CA 1
ATOM 2635 C C . ALA B 1 85 ? 4.812 15.258 10.305 1 97.56 85 ALA B C 1
ATOM 2637 O O . ALA B 1 85 ? 5.254 16.391 10.5 1 97.56 85 ALA B O 1
ATOM 2638 N N . ARG B 1 86 ? 3.666 14.867 10.719 1 95.38 86 ARG B N 1
ATOM 2639 C CA . ARG B 1 86 ? 2.75 15.797 11.375 1 95.38 86 ARG B CA 1
ATOM 2640 C C . ARG B 1 86 ? 3.225 16.141 12.781 1 95.38 86 ARG B C 1
ATOM 2642 O O . ARG B 1 86 ? 3.166 17.297 13.195 1 95.38 86 ARG B O 1
ATOM 2649 N N . GLU B 1 87 ? 3.75 15.195 13.492 1 96.38 87 GLU B N 1
ATOM 2650 C CA . GLU B 1 87 ? 4.012 15.328 14.922 1 96.38 87 GLU B CA 1
ATOM 2651 C C . GLU B 1 87 ? 5.398 15.922 15.172 1 96.38 87 GLU B C 1
ATOM 2653 O O . GLU B 1 87 ? 5.605 16.625 16.172 1 96.38 87 GLU B O 1
ATOM 2658 N N . PHE B 1 88 ? 6.281 15.664 14.258 1 97.31 88 PHE B N 1
ATOM 2659 C CA . PHE B 1 88 ? 7.656 15.961 14.641 1 97.31 88 PHE B CA 1
ATOM 2660 C C . PHE B 1 88 ? 8.297 16.938 13.664 1 97.31 88 PHE B C 1
ATOM 2662 O O . PHE B 1 88 ? 9.148 17.734 14.055 1 97.31 88 PHE B O 1
ATOM 2669 N N . THR B 1 89 ? 7.867 16.906 12.344 1 97.12 89 THR B N 1
ATOM 2670 C CA . THR B 1 89 ? 8.789 17.562 11.422 1 97.12 89 THR B CA 1
ATOM 2671 C C . THR B 1 89 ? 8.07 18.609 10.578 1 97.12 89 THR B C 1
ATOM 2673 O O . THR B 1 89 ? 8.703 19.344 9.828 1 97.12 89 THR B O 1
ATOM 2676 N N . GLY B 1 90 ? 6.738 18.672 10.656 1 95.56 90 GLY B N 1
ATOM 2677 C CA . GLY B 1 90 ? 6.008 19.531 9.75 1 95.56 90 GLY B CA 1
ATOM 2678 C C . GLY B 1 90 ? 6.238 19.203 8.289 1 95.56 90 GLY B C 1
ATOM 2679 O O . GLY B 1 90 ? 6.387 20.109 7.461 1 95.56 90 GLY B O 1
ATOM 2680 N N . HIS B 1 91 ? 6.543 18.016 7.926 1 94.81 91 HIS B N 1
ATOM 2681 C CA . HIS B 1 91 ? 6.668 17.438 6.59 1 94.81 91 HIS B CA 1
ATOM 2682 C C . HIS B 1 91 ? 7.996 17.828 5.949 1 94.81 91 HIS B C 1
ATOM 2684 O O . HIS B 1 91 ? 8.156 17.734 4.727 1 94.81 91 HIS B O 1
ATOM 2690 N N . LEU B 1 92 ? 9.055 18.312 6.57 1 92.25 92 LEU B N 1
ATOM 2691 C CA . LEU B 1 92 ? 10.367 18.672 6.039 1 92.25 92 LEU B CA 1
ATOM 2692 C C . LEU B 1 92 ? 10.93 17.531 5.184 1 92.25 92 LEU B C 1
ATOM 2694 O O . LEU B 1 92 ? 11.555 17.781 4.148 1 92.25 92 LEU B O 1
ATOM 2698 N N . GLY B 1 93 ? 10.633 16.219 5.336 1 96.31 93 GLY B N 1
ATOM 2699 C CA . GLY B 1 93 ? 11.141 15.07 4.602 1 96.31 93 GLY B CA 1
ATOM 2700 C C . GLY B 1 93 ? 10.344 14.766 3.346 1 96.31 93 GLY B C 1
ATOM 2701 O O . GLY B 1 93 ? 10.797 14.016 2.479 1 96.31 93 GLY B O 1
ATOM 2702 N N . PHE B 1 94 ? 9.312 15.492 3.162 1 98.12 94 PHE B N 1
ATOM 2703 C CA . PHE B 1 94 ? 8.414 15.219 2.047 1 98.12 94 PHE B CA 1
ATOM 2704 C C . PHE B 1 94 ? 8.609 16.25 0.937 1 98.12 94 PHE B C 1
ATOM 2706 O O . PHE B 1 94 ? 8.031 16.109 -0.146 1 98.12 94 PHE B O 1
ATOM 2713 N N . GLY B 1 95 ? 9.5 17.188 1.136 1 95.69 95 GLY B N 1
ATOM 2714 C CA . GLY B 1 95 ? 9.82 18.172 0.106 1 95.69 95 GLY B CA 1
ATOM 2715 C C . GLY B 1 95 ? 9.117 19.5 0.307 1 95.69 95 GLY B C 1
ATOM 2716 O O . GLY B 1 95 ? 8.172 19.594 1.097 1 95.69 95 GLY B O 1
ATOM 2717 N N . PRO B 1 96 ? 9.656 20.516 -0.362 1 93.19 96 PRO B N 1
ATOM 2718 C CA . PRO B 1 96 ? 9.086 21.859 -0.23 1 93.19 96 PRO B CA 1
ATOM 2719 C C . PRO B 1 96 ? 7.82 22.047 -1.066 1 93.19 96 PRO B C 1
ATOM 2721 O O . PRO B 1 96 ? 7.723 21.516 -2.174 1 93.19 96 PRO B O 1
ATOM 2724 N N . GLY B 1 97 ? 6.852 22.719 -0.478 1 94.12 97 GLY B N 1
ATOM 2725 C CA . GLY B 1 97 ? 5.656 23.047 -1.23 1 94.12 97 GLY B CA 1
ATOM 2726 C C . GLY B 1 97 ? 4.633 21.938 -1.249 1 94.12 97 GLY B C 1
ATOM 2727 O O . GLY B 1 97 ? 4.977 20.766 -1.058 1 94.12 97 GLY B O 1
ATOM 2728 N N . GLN B 1 98 ? 3.457 22.297 -1.497 1 95.81 98 GLN B N 1
ATOM 2729 C CA . GLN B 1 98 ? 2.332 21.375 -1.412 1 95.81 98 GLN B CA 1
ATOM 2730 C C . GLN B 1 98 ? 2.404 20.328 -2.512 1 95.81 98 GLN B C 1
ATOM 2732 O O . GLN B 1 98 ? 2.201 19.141 -2.254 1 95.81 98 GLN B O 1
ATOM 2737 N N . GLN B 1 99 ? 2.742 20.734 -3.729 1 96.56 99 GLN B N 1
ATOM 2738 C CA . GLN B 1 99 ? 2.76 19.812 -4.859 1 96.56 99 GLN B CA 1
ATOM 2739 C C . GLN B 1 99 ? 3.832 18.734 -4.68 1 96.56 99 GLN B C 1
ATOM 2741 O O . GLN B 1 99 ? 3.588 17.562 -4.945 1 96.56 99 GLN B O 1
ATOM 2746 N N . VAL B 1 100 ? 5 19.156 -4.219 1 97.69 100 VAL B N 1
ATOM 2747 C CA . VAL B 1 100 ? 6.09 18.203 -4.008 1 97.69 100 VAL B CA 1
ATOM 2748 C C . VAL B 1 100 ? 5.738 17.266 -2.854 1 97.69 100 VAL B C 1
ATOM 2750 O O . VAL B 1 100 ? 5.996 16.062 -2.926 1 97.69 100 VAL B O 1
ATOM 2753 N N . ARG B 1 101 ? 5.121 17.828 -1.881 1 97.88 101 ARG B N 1
ATOM 2754 C CA . ARG B 1 101 ? 4.715 17.016 -0.733 1 97.88 101 ARG B CA 1
ATOM 2755 C C . ARG B 1 101 ? 3.701 15.953 -1.141 1 97.88 101 ARG B C 1
ATOM 2757 O O . ARG B 1 101 ? 3.818 14.797 -0.744 1 97.88 101 ARG B O 1
ATOM 2764 N N . LEU B 1 102 ? 2.758 16.359 -1.932 1 98.25 102 LEU B N 1
ATOM 2765 C CA . LEU B 1 102 ? 1.721 15.43 -2.381 1 98.25 102 LEU B CA 1
ATOM 2766 C C . LEU B 1 102 ? 2.311 14.344 -3.275 1 98.25 102 LEU B C 1
ATOM 2768 O O . LEU B 1 102 ? 1.925 13.18 -3.178 1 98.25 102 LEU B O 1
ATOM 2772 N N . LEU B 1 103 ? 3.201 14.727 -4.086 1 98.12 103 LEU B N 1
ATOM 2773 C CA . LEU B 1 103 ? 3.885 13.758 -4.93 1 98.12 103 LEU B CA 1
ATOM 2774 C C . LEU B 1 103 ? 4.684 12.773 -4.086 1 98.12 103 LEU B C 1
ATOM 2776 O O . LEU B 1 103 ? 4.672 11.562 -4.352 1 98.12 103 LEU B O 1
ATOM 2780 N N . SER B 1 104 ? 5.352 13.289 -3.104 1 98.75 104 SER B N 1
ATOM 2781 C CA . SER B 1 104 ? 6.117 12.438 -2.201 1 98.75 104 SER B CA 1
ATOM 2782 C C . SER B 1 104 ? 5.215 11.453 -1.472 1 98.75 104 SER B C 1
ATOM 2784 O O . SER B 1 104 ? 5.527 10.258 -1.387 1 98.75 104 SER B O 1
ATOM 2786 N N . GLU B 1 105 ? 4.102 11.938 -0.979 1 98.62 105 GLU B N 1
ATOM 2787 C CA . GLU B 1 105 ? 3.146 11.07 -0.294 1 98.62 105 GLU B CA 1
ATOM 2788 C C . GLU B 1 105 ? 2.631 9.977 -1.224 1 98.62 105 GLU B C 1
ATOM 2790 O O . GLU B 1 105 ? 2.52 8.812 -0.822 1 98.62 105 GLU B O 1
ATOM 2795 N N . SER B 1 106 ? 2.375 10.336 -2.428 1 98.81 106 SER B N 1
ATOM 2796 C CA . SER B 1 106 ? 1.886 9.398 -3.432 1 98.81 106 SER B CA 1
ATOM 2797 C C . SER B 1 106 ? 2.924 8.328 -3.74 1 98.81 106 SER B C 1
ATOM 2799 O O . SER B 1 106 ? 2.604 7.137 -3.773 1 98.81 106 SER B O 1
ATOM 2801 N N . LEU B 1 107 ? 4.129 8.742 -3.891 1 98.88 107 LEU B N 1
ATOM 2802 C CA . LEU B 1 107 ? 5.203 7.832 -4.266 1 98.88 107 LEU B CA 1
ATOM 2803 C C . LEU B 1 107 ? 5.547 6.895 -3.113 1 98.88 107 LEU B C 1
ATOM 2805 O O . LEU B 1 107 ? 5.902 5.734 -3.336 1 98.88 107 LEU B O 1
ATOM 2809 N N . VAL B 1 108 ? 5.426 7.426 -1.899 1 98.88 108 VAL B N 1
ATOM 2810 C CA . VAL B 1 108 ? 5.637 6.57 -0.737 1 98.88 108 VAL B CA 1
ATOM 2811 C C . VAL B 1 108 ? 4.57 5.477 -0.705 1 98.88 108 VAL B C 1
ATOM 2813 O O . VAL B 1 108 ? 4.887 4.301 -0.489 1 98.88 108 VAL B O 1
ATOM 2816 N N . SER B 1 109 ? 3.346 5.871 -0.928 1 98.81 109 SER B N 1
ATOM 2817 C CA . SER B 1 109 ? 2.258 4.898 -0.983 1 98.81 109 SER B CA 1
ATOM 2818 C C . SER B 1 109 ? 2.471 3.895 -2.111 1 98.81 109 SER B C 1
ATOM 2820 O O . SER B 1 109 ? 2.266 2.693 -1.926 1 98.81 109 SER B O 1
ATOM 2822 N N . TRP B 1 110 ? 2.91 4.367 -3.207 1 98.62 110 TRP B N 1
ATOM 2823 C CA . TRP B 1 110 ? 3.172 3.525 -4.367 1 98.62 110 TRP B CA 1
ATOM 2824 C C . TRP B 1 110 ? 4.305 2.543 -4.082 1 98.62 110 TRP B C 1
ATOM 2826 O O . TRP B 1 110 ? 4.211 1.361 -4.422 1 98.62 110 TRP B O 1
ATOM 2836 N N . ALA B 1 111 ? 5.355 3.027 -3.424 1 98.81 111 ALA B N 1
ATOM 2837 C CA . ALA B 1 111 ? 6.516 2.203 -3.096 1 98.81 111 ALA B CA 1
ATOM 2838 C C . ALA B 1 111 ? 6.125 1.053 -2.172 1 98.81 111 ALA B C 1
ATOM 2840 O O . ALA B 1 111 ? 6.52 -0.094 -2.4 1 98.81 111 ALA B O 1
ATOM 2841 N N . CYS B 1 112 ? 5.273 1.346 -1.208 1 98.5 112 CYS B N 1
ATOM 2842 C CA . CYS B 1 112 ? 4.898 0.366 -0.193 1 98.5 112 CYS B CA 1
ATOM 2843 C C . CYS B 1 112 ? 3.787 -0.544 -0.696 1 98.5 112 CYS B C 1
ATOM 2845 O O . CYS B 1 112 ? 3.516 -1.589 -0.101 1 98.5 112 CYS B O 1
ATOM 2847 N N . GLY B 1 113 ? 3.168 -0.104 -1.759 1 97.56 113 GLY B N 1
ATOM 2848 C CA . GLY B 1 113 ? 2.09 -0.872 -2.359 1 97.56 113 GLY B CA 1
ATOM 2849 C C . GLY B 1 113 ? 2.523 -1.656 -3.582 1 97.56 113 GLY B C 1
ATOM 2850 O O . GLY B 1 113 ? 3.061 -2.76 -3.461 1 97.56 113 GLY B O 1
ATOM 2851 N N . GLU B 1 114 ? 2.393 -1.065 -4.723 1 97.31 114 GLU B N 1
ATOM 2852 C CA . GLU B 1 114 ? 2.6 -1.756 -5.992 1 97.31 114 GLU B CA 1
ATOM 2853 C C . GLU B 1 114 ? 4.062 -2.143 -6.176 1 97.31 114 GLU B C 1
ATOM 2855 O O . GLU B 1 114 ? 4.371 -3.268 -6.578 1 97.31 114 GLU B O 1
ATOM 2860 N N . LEU B 1 115 ? 4.953 -1.232 -5.969 1 98.56 115 LEU B N 1
ATOM 2861 C CA . LEU B 1 115 ? 6.363 -1.505 -6.219 1 98.56 115 LEU B CA 1
ATOM 2862 C C . LEU B 1 115 ? 6.852 -2.666 -5.359 1 98.56 115 LEU B C 1
ATOM 2864 O O . LEU B 1 115 ? 7.496 -3.588 -5.863 1 98.56 115 LEU B O 1
ATOM 2868 N N . HIS B 1 116 ? 6.547 -2.598 -4.098 1 98.75 116 HIS B N 1
ATOM 2869 C CA . HIS B 1 116 ? 6.973 -3.648 -3.18 1 98.75 116 HIS B CA 1
ATOM 2870 C C . HIS B 1 116 ? 6.316 -4.98 -3.523 1 98.75 116 HIS B C 1
ATOM 2872 O O . HIS B 1 116 ? 6.949 -6.035 -3.416 1 98.75 116 HIS B O 1
ATOM 2878 N N . ARG B 1 117 ? 5.082 -4.922 -3.939 1 98.19 117 ARG B N 1
ATOM 2879 C CA . ARG B 1 117 ? 4.406 -6.145 -4.359 1 98.19 117 ARG B CA 1
ATOM 2880 C C . ARG B 1 117 ? 5.129 -6.797 -5.535 1 98.19 117 ARG B C 1
ATOM 2882 O O . ARG B 1 117 ? 5.473 -7.977 -5.484 1 98.19 117 ARG B O 1
ATOM 2889 N N . CYS B 1 118 ? 5.414 -6.039 -6.531 1 98.12 118 CYS B N 1
ATOM 2890 C CA . CYS B 1 118 ? 5.941 -6.562 -7.785 1 98.12 118 CYS B CA 1
ATOM 2891 C C . CYS B 1 118 ? 7.406 -6.961 -7.637 1 98.12 118 CYS B C 1
ATOM 2893 O O . CYS B 1 118 ? 7.801 -8.062 -8.031 1 98.12 118 CYS B O 1
ATOM 2895 N N . ILE B 1 119 ? 8.164 -6.16 -7.016 1 98.62 119 ILE B N 1
ATOM 2896 C CA . ILE B 1 119 ? 9.609 -6.391 -6.953 1 98.62 119 ILE B CA 1
ATOM 2897 C C . ILE B 1 119 ? 9.93 -7.324 -5.789 1 98.62 119 ILE B C 1
ATOM 2899 O O . ILE B 1 119 ? 10.688 -8.281 -5.945 1 98.62 119 ILE B O 1
ATOM 2903 N N . GLY B 1 120 ? 9.312 -7.051 -4.656 1 98.38 120 GLY B N 1
ATOM 2904 C CA . GLY B 1 120 ? 9.594 -7.832 -3.465 1 98.38 120 GLY B CA 1
ATOM 2905 C C . GLY B 1 120 ? 8.883 -9.172 -3.449 1 98.38 120 GLY B C 1
ATOM 2906 O O . GLY B 1 120 ? 9.5 -10.211 -3.699 1 98.38 120 GLY B O 1
ATOM 2907 N N . TYR B 1 121 ? 7.598 -9.148 -3.352 1 97.56 121 TYR B N 1
ATOM 2908 C CA . TYR B 1 121 ? 6.805 -10.328 -3.029 1 97.56 121 TYR B CA 1
ATOM 2909 C C . TYR B 1 121 ? 6.668 -11.242 -4.242 1 97.56 121 TYR B C 1
ATOM 2911 O O . TYR B 1 121 ? 6.641 -12.469 -4.102 1 97.56 121 TYR B O 1
ATOM 2919 N N . ASN B 1 122 ? 6.59 -10.625 -5.449 1 97.44 122 ASN B N 1
ATOM 2920 C CA . ASN B 1 122 ? 6.352 -11.453 -6.625 1 97.44 122 ASN B CA 1
ATOM 2921 C C . ASN B 1 122 ? 7.656 -11.953 -7.238 1 97.44 122 ASN B C 1
ATOM 2923 O O . ASN B 1 122 ? 7.703 -13.047 -7.805 1 97.44 122 ASN B O 1
ATOM 2927 N N . TYR B 1 123 ? 8.711 -11.211 -7.121 1 98.31 123 TYR B N 1
ATOM 2928 C CA . TYR B 1 123 ? 9.898 -11.531 -7.902 1 98.31 123 TYR B CA 1
ATOM 2929 C C . TYR B 1 123 ? 11.047 -11.961 -7 1 98.31 123 TYR B C 1
ATOM 2931 O O . TYR B 1 123 ? 11.539 -13.086 -7.102 1 98.31 123 TYR B O 1
ATOM 2939 N N . VAL B 1 124 ? 11.398 -11.211 -6.012 1 98.5 124 VAL B N 1
ATOM 2940 C CA . VAL B 1 124 ? 12.648 -11.414 -5.285 1 98.5 124 VAL B CA 1
ATOM 2941 C C . VAL B 1 124 ? 12.438 -12.43 -4.164 1 98.5 124 VAL B C 1
ATOM 2943 O O . VAL B 1 124 ? 13.141 -13.438 -4.09 1 98.5 124 VAL B O 1
ATOM 2946 N N . TYR B 1 125 ? 11.484 -12.266 -3.309 1 97.69 125 TYR B N 1
ATOM 2947 C CA . TYR B 1 125 ? 11.352 -13.023 -2.066 1 97.69 125 TYR B CA 1
ATOM 2948 C C . TYR B 1 125 ? 11.109 -14.5 -2.348 1 97.69 125 TYR B C 1
ATOM 2950 O O . TYR B 1 125 ? 11.695 -15.367 -1.695 1 97.69 125 TYR B O 1
ATOM 2958 N N . PRO B 1 126 ? 10.359 -14.852 -3.373 1 97.19 126 PRO B N 1
ATOM 2959 C CA . PRO B 1 126 ? 10.117 -16.281 -3.611 1 97.19 126 PRO B CA 1
ATOM 2960 C C . PRO B 1 126 ? 11.391 -17.031 -3.984 1 97.19 126 PRO B C 1
ATOM 2962 O O . PRO B 1 126 ? 11.406 -18.266 -3.943 1 97.19 126 PRO B O 1
ATOM 2965 N N . GLN B 1 127 ? 12.375 -16.281 -4.367 1 96.69 127 GLN B N 1
ATOM 2966 C CA . GLN B 1 127 ? 13.625 -16.906 -4.781 1 96.69 127 GLN B CA 1
ATOM 2967 C C . GLN B 1 127 ? 14.531 -17.172 -3.584 1 96.69 127 GLN B C 1
ATOM 2969 O O . GLN B 1 127 ? 15.422 -18.031 -3.646 1 96.69 127 GLN B O 1
ATOM 2974 N N . PHE B 1 128 ? 14.297 -16.5 -2.432 1 95.69 128 PHE B N 1
ATOM 2975 C CA . PHE B 1 128 ? 15.32 -16.516 -1.394 1 95.69 128 PHE B CA 1
ATOM 2976 C C . PHE B 1 128 ? 14.711 -16.812 -0.031 1 95.69 128 PHE B C 1
ATOM 2978 O O . PHE B 1 128 ? 15.414 -17.188 0.908 1 95.69 128 PHE B O 1
ATOM 2985 N N . LEU B 1 129 ? 13.43 -16.562 0.093 1 93.38 129 LEU B N 1
ATOM 2986 C CA . LEU B 1 129 ? 12.727 -16.781 1.353 1 93.38 129 LEU B CA 1
ATOM 2987 C C . LEU B 1 129 ? 11.664 -17.859 1.204 1 93.38 129 LEU B C 1
ATOM 2989 O O . LEU B 1 129 ? 10.664 -17.672 0.505 1 93.38 129 LEU B O 1
ATOM 2993 N N . GLU B 1 130 ? 11.805 -18.938 1.922 1 91.94 130 GLU B N 1
ATOM 2994 C CA . GLU B 1 130 ? 10.961 -20.125 1.771 1 91.94 130 GLU B CA 1
ATOM 2995 C C . GLU B 1 130 ? 9.492 -19.797 2.039 1 91.94 130 GLU B C 1
ATOM 2997 O O . GLU B 1 130 ? 8.609 -20.328 1.37 1 91.94 130 GLU B O 1
ATOM 3002 N N . ARG B 1 131 ? 9.273 -18.922 2.893 1 90.5 131 ARG B N 1
ATOM 3003 C CA . ARG B 1 131 ? 7.91 -18.609 3.301 1 90.5 131 ARG B CA 1
ATOM 3004 C C . ARG B 1 131 ? 7.129 -17.969 2.16 1 90.5 131 ARG B C 1
ATOM 3006 O O . ARG B 1 131 ? 5.895 -17.953 2.17 1 90.5 131 ARG B O 1
ATOM 3013 N N . TYR B 1 132 ? 7.852 -17.438 1.17 1 94.31 132 TYR B N 1
ATOM 3014 C CA . TYR B 1 132 ? 7.188 -16.75 0.066 1 94.31 132 TYR B CA 1
ATOM 3015 C C . TYR B 1 132 ? 7.305 -17.562 -1.223 1 94.31 132 TYR B C 1
ATOM 3017 O O . TYR B 1 132 ? 6.766 -17.172 -2.26 1 94.31 132 TYR B O 1
ATOM 3025 N N . ALA B 1 133 ? 7.93 -18.719 -1.131 1 96.25 133 ALA B N 1
ATOM 3026 C CA . ALA B 1 133 ? 8.109 -19.562 -2.305 1 96.25 133 ALA B CA 1
ATOM 3027 C C . ALA B 1 133 ? 6.973 -20.578 -2.438 1 96.25 133 ALA B C 1
ATOM 3029 O O . ALA B 1 133 ? 6.504 -21.125 -1.44 1 96.25 133 ALA B O 1
ATOM 3030 N N . LEU B 1 134 ? 6.574 -20.75 -3.723 1 96.25 134 LEU B N 1
ATOM 3031 C CA . LEU B 1 134 ? 5.637 -21.844 -3.951 1 96.25 134 LEU B CA 1
ATOM 3032 C C . LEU B 1 134 ? 6.293 -23.188 -3.664 1 96.25 134 LEU B C 1
ATOM 3034 O O . LEU B 1 134 ? 7.473 -23.391 -3.971 1 96.25 134 LEU B O 1
ATOM 3038 N N . PRO B 1 135 ? 5.469 -24.078 -3.123 1 94.56 135 PRO B N 1
ATOM 3039 C CA . PRO B 1 135 ? 6.031 -25.391 -2.799 1 94.56 135 PRO B CA 1
ATOM 3040 C C . PRO B 1 135 ? 6.52 -26.141 -4.031 1 94.56 135 PRO B C 1
ATOM 3042 O O . PRO B 1 135 ? 7.523 -26.859 -3.969 1 94.56 135 PRO B O 1
ATOM 3045 N N . ASP B 1 136 ? 5.809 -26 -5.102 1 95.19 136 ASP B N 1
ATOM 3046 C CA . ASP B 1 136 ? 6.242 -26.594 -6.363 1 95.19 136 ASP B CA 1
ATOM 3047 C C . ASP B 1 136 ? 7.305 -25.734 -7.043 1 95.19 136 ASP B C 1
ATOM 3049 O O . ASP B 1 136 ? 7.027 -24.609 -7.453 1 95.19 136 ASP B O 1
ATOM 3053 N N . HIS B 1 137 ? 8.453 -26.359 -7.242 1 95.81 137 HIS B N 1
ATOM 3054 C CA . HIS B 1 137 ? 9.609 -25.625 -7.75 1 95.81 137 HIS B CA 1
ATOM 3055 C C . HIS B 1 137 ? 9.344 -25.094 -9.148 1 95.81 137 HIS B C 1
ATOM 3057 O O . HIS B 1 137 ? 9.695 -23.953 -9.461 1 95.81 137 HIS B O 1
ATOM 3063 N N . GLU B 1 138 ? 8.773 -25.875 -9.969 1 96.06 138 GLU B N 1
ATOM 3064 C CA . GLU B 1 138 ? 8.492 -25.453 -11.336 1 96.06 138 GLU B CA 1
ATOM 3065 C C . GLU B 1 138 ? 7.477 -24.312 -11.367 1 96.06 138 GLU B C 1
ATOM 3067 O O . GLU B 1 138 ? 7.609 -23.375 -12.156 1 96.06 138 GLU B O 1
ATOM 3072 N N . ALA B 1 139 ? 6.559 -24.391 -10.531 1 96.81 139 ALA B N 1
ATOM 3073 C CA . ALA B 1 139 ? 5.562 -23.328 -10.422 1 96.81 139 ALA B CA 1
ATOM 3074 C C . ALA B 1 139 ? 6.188 -22.031 -9.914 1 96.81 139 ALA B C 1
ATOM 3076 O O . ALA B 1 139 ? 5.852 -20.953 -10.391 1 96.81 139 ALA B O 1
ATOM 3077 N N . ASN B 1 140 ? 7.043 -22.203 -8.992 1 97.69 140 ASN B N 1
ATOM 3078 C CA . ASN B 1 140 ? 7.738 -21.031 -8.453 1 97.69 140 ASN B CA 1
ATOM 3079 C C . ASN B 1 140 ? 8.594 -20.344 -9.516 1 97.69 140 ASN B C 1
ATOM 3081 O O . ASN B 1 140 ? 8.586 -19.125 -9.617 1 97.69 140 ASN B O 1
ATOM 3085 N N . GLU B 1 141 ? 9.273 -21.109 -10.273 1 96.94 141 GLU B N 1
ATOM 3086 C CA . GLU B 1 141 ? 10.102 -20.562 -11.344 1 96.94 141 GLU B CA 1
ATOM 3087 C C . GLU B 1 141 ? 9.25 -19.844 -12.391 1 96.94 141 GLU B C 1
ATOM 3089 O O . GLU B 1 141 ? 9.633 -18.781 -12.883 1 96.94 141 GLU B O 1
ATOM 3094 N N . ALA B 1 142 ? 8.164 -20.438 -12.648 1 96.56 142 ALA B N 1
ATOM 3095 C CA . ALA B 1 142 ? 7.254 -19.828 -13.617 1 96.56 142 ALA B CA 1
ATOM 3096 C C . ALA B 1 142 ? 6.738 -18.484 -13.117 1 96.56 142 ALA B C 1
ATOM 3098 O O . ALA B 1 142 ? 6.629 -17.531 -13.891 1 96.56 142 ALA B O 1
ATOM 3099 N N . MET B 1 143 ? 6.414 -18.422 -11.891 1 96.69 143 MET B N 1
ATOM 3100 C CA . MET B 1 143 ? 5.926 -17.188 -11.281 1 96.69 143 MET B CA 1
ATOM 3101 C C . MET B 1 143 ? 7.004 -16.109 -11.305 1 96.69 143 MET B C 1
ATOM 3103 O O . MET B 1 143 ? 6.73 -14.961 -11.656 1 96.69 143 MET B O 1
ATOM 3107 N N . VAL B 1 144 ? 8.195 -16.484 -10.961 1 97.5 144 VAL B N 1
ATOM 3108 C CA . VAL B 1 144 ? 9.32 -15.555 -10.938 1 97.5 144 VAL B CA 1
ATOM 3109 C C . VAL B 1 144 ? 9.578 -15.008 -12.336 1 97.5 144 VAL B C 1
ATOM 3111 O O . VAL B 1 144 ? 9.758 -13.797 -12.516 1 97.5 144 VAL B O 1
ATOM 3114 N N . GLU B 1 145 ? 9.547 -15.867 -13.297 1 96.62 145 GLU B N 1
ATOM 3115 C CA . GLU B 1 145 ? 9.789 -15.469 -14.68 1 96.62 145 GLU B CA 1
ATOM 3116 C C . GLU B 1 145 ? 8.695 -14.531 -15.18 1 96.62 145 GLU B C 1
ATOM 3118 O O . GLU B 1 145 ? 8.977 -13.531 -15.844 1 96.62 145 GLU B O 1
ATOM 3123 N N . PHE B 1 146 ? 7.539 -14.883 -14.836 1 96 146 PHE B N 1
ATOM 3124 C CA . PHE B 1 146 ? 6.395 -14.062 -15.219 1 96 146 PHE B CA 1
ATOM 3125 C C . PHE B 1 146 ? 6.496 -12.672 -14.609 1 96 146 PHE B C 1
ATOM 3127 O O . PHE B 1 146 ? 6.191 -11.672 -15.266 1 96 146 PHE B O 1
ATOM 3134 N N . SER B 1 147 ? 6.973 -12.594 -13.406 1 96.62 147 SER B N 1
ATOM 3135 C CA . SER B 1 147 ? 7.004 -11.344 -12.641 1 96.62 147 SER B CA 1
ATOM 3136 C C . SER B 1 147 ? 8.109 -10.422 -13.148 1 96.62 147 SER B C 1
ATOM 3138 O O . SER B 1 147 ? 8.062 -9.211 -12.914 1 96.62 147 SER B O 1
ATOM 3140 N N . LEU B 1 148 ? 9.047 -10.969 -13.812 1 96.75 148 LEU B N 1
ATOM 3141 C CA . LEU B 1 148 ? 10.156 -10.18 -14.344 1 96.75 148 LEU B CA 1
ATOM 3142 C C . LEU B 1 148 ? 9.656 -9.148 -15.352 1 96.75 148 LEU B C 1
ATOM 3144 O O . LEU B 1 148 ? 10.203 -8.047 -15.43 1 96.75 148 LEU B O 1
ATOM 3148 N N . ASN B 1 149 ? 8.641 -9.477 -16.062 1 95.06 149 ASN B N 1
ATOM 3149 C CA . ASN B 1 149 ? 8.078 -8.547 -17.031 1 95.06 149 ASN B CA 1
ATOM 3150 C C . ASN B 1 149 ? 7.547 -7.285 -16.359 1 95.06 149 ASN B C 1
ATOM 3152 O O . ASN B 1 149 ? 7.758 -6.176 -16.844 1 95.06 149 ASN B O 1
ATOM 3156 N N . ARG B 1 150 ? 6.879 -7.496 -15.273 1 95.75 150 ARG B N 1
ATOM 3157 C CA . ARG B 1 150 ? 6.352 -6.348 -14.547 1 95.75 150 ARG B CA 1
ATOM 3158 C C . ARG B 1 150 ? 7.48 -5.516 -13.938 1 95.75 150 ARG B C 1
ATOM 3160 O O . ARG B 1 150 ? 7.414 -4.285 -13.922 1 95.75 150 ARG B O 1
ATOM 3167 N N . VAL B 1 151 ? 8.5 -6.152 -13.453 1 98 151 VAL B N 1
ATOM 3168 C CA . VAL B 1 151 ? 9.672 -5.469 -12.906 1 98 151 VAL B CA 1
ATOM 3169 C C . VAL B 1 151 ? 10.273 -4.559 -13.969 1 98 151 VAL B C 1
ATOM 3171 O O . VAL B 1 151 ? 10.555 -3.387 -13.703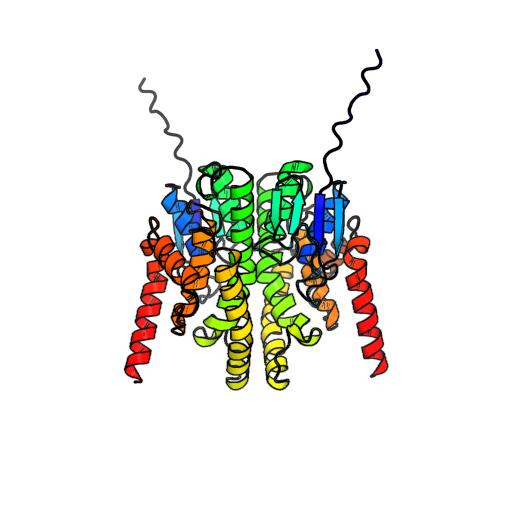 1 98 151 VAL B O 1
ATOM 3174 N N . THR B 1 152 ? 10.406 -5.09 -15.172 1 97.56 152 THR B N 1
ATOM 3175 C CA . THR B 1 152 ? 10.984 -4.328 -16.266 1 97.56 152 THR B CA 1
ATOM 3176 C C . THR B 1 152 ? 10.102 -3.135 -16.625 1 97.56 152 THR B C 1
ATOM 3178 O O . THR B 1 152 ? 10.609 -2.045 -16.906 1 97.56 152 THR B O 1
ATOM 3181 N N . THR B 1 153 ? 8.836 -3.344 -16.578 1 96 153 THR B N 1
ATOM 3182 C CA . THR B 1 153 ? 7.895 -2.268 -16.875 1 96 153 THR B CA 1
ATOM 3183 C C . THR B 1 153 ? 8.016 -1.148 -15.836 1 96 153 THR B C 1
ATOM 3185 O O . THR B 1 153 ? 7.977 0.033 -16.188 1 96 153 THR B O 1
ATOM 3188 N N . LEU B 1 154 ? 8.148 -1.483 -14.625 1 97.69 154 LEU B N 1
ATOM 3189 C CA . LEU B 1 154 ? 8.297 -0.506 -13.555 1 97.69 154 LEU B CA 1
ATOM 3190 C C . LEU B 1 154 ? 9.609 0.251 -13.68 1 97.69 154 LEU B C 1
ATOM 3192 O O . LEU B 1 154 ? 9.656 1.466 -13.477 1 97.69 154 LEU B O 1
ATOM 3196 N N . LEU B 1 155 ? 10.664 -0.454 -14.031 1 98.31 155 LEU B N 1
ATOM 3197 C CA . LEU B 1 155 ? 11.953 0.184 -14.242 1 98.31 155 LEU B CA 1
ATOM 3198 C C . LEU B 1 155 ? 11.906 1.14 -15.43 1 98.31 155 LEU B C 1
ATOM 3200 O O . LEU B 1 155 ? 12.516 2.213 -15.391 1 98.31 155 LEU B O 1
ATOM 3204 N N . GLU B 1 156 ? 11.172 0.767 -16.438 1 97.38 156 GLU B N 1
ATOM 3205 C CA . GLU B 1 156 ? 10.992 1.649 -17.594 1 97.38 156 GLU B CA 1
ATOM 3206 C C . GLU B 1 156 ? 10.273 2.936 -17.188 1 97.38 156 GLU B C 1
ATOM 3208 O O . GLU B 1 156 ? 10.641 4.023 -17.641 1 97.38 156 GLU B O 1
ATOM 3213 N N . THR B 1 157 ? 9.312 2.805 -16.375 1 96.06 157 THR B N 1
ATOM 3214 C CA . THR B 1 157 ? 8.578 3.963 -15.867 1 96.06 157 THR B CA 1
ATOM 3215 C C . THR B 1 157 ? 9.508 4.902 -15.109 1 96.06 157 THR B C 1
ATOM 3217 O O . THR B 1 157 ? 9.508 6.113 -15.336 1 96.06 157 THR B O 1
ATOM 3220 N N . LEU B 1 158 ? 10.297 4.367 -14.219 1 98.31 158 LEU B N 1
ATOM 3221 C CA . LEU B 1 158 ? 11.242 5.18 -13.461 1 98.31 158 LEU B CA 1
ATOM 3222 C C . LEU B 1 158 ? 12.25 5.844 -14.398 1 98.31 158 LEU B C 1
ATOM 3224 O O . LEU B 1 158 ? 12.508 7.043 -14.281 1 98.31 158 LEU B O 1
ATOM 3228 N N . GLU B 1 159 ? 12.734 5.0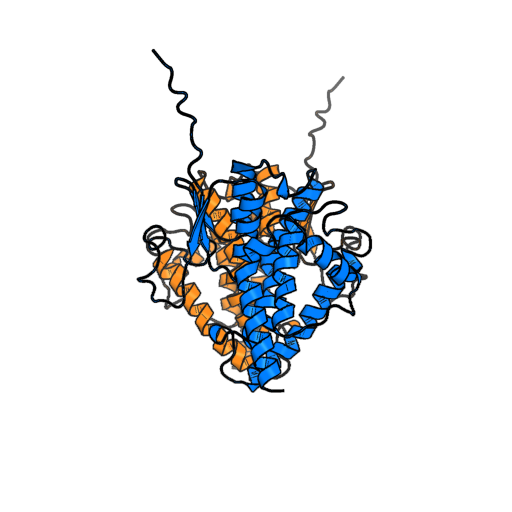82 -15.344 1 98.44 159 GLU B N 1
ATOM 3229 C CA . GLU B 1 159 ? 13.781 5.504 -16.266 1 98.44 159 GLU B CA 1
ATOM 3230 C C . GLU B 1 159 ? 13.289 6.609 -17.188 1 98.44 159 GLU B C 1
ATOM 3232 O O . GLU B 1 159 ? 13.961 7.629 -17.359 1 98.44 159 GLU B O 1
ATOM 3237 N N . LYS B 1 160 ? 12.094 6.43 -17.719 1 96 160 LYS B N 1
ATOM 3238 C CA . LYS B 1 160 ? 11.68 7.242 -18.859 1 96 160 LYS B CA 1
ATOM 3239 C C . LYS B 1 160 ? 10.695 8.328 -18.438 1 96 160 LYS B C 1
ATOM 3241 O O . LYS B 1 160 ? 10.531 9.328 -19.125 1 96 160 LYS B O 1
ATOM 3246 N N . ARG B 1 161 ? 10.133 8.125 -17.328 1 95.5 161 ARG B N 1
ATOM 3247 C CA . ARG B 1 161 ? 9.086 9.078 -16.969 1 95.5 161 ARG B CA 1
ATOM 3248 C C . ARG B 1 161 ? 9.484 9.906 -15.758 1 95.5 161 ARG B C 1
ATOM 3250 O O . ARG B 1 161 ? 9.281 11.125 -15.727 1 95.5 161 ARG B O 1
ATOM 3257 N N . TYR B 1 162 ? 10.086 9.367 -14.812 1 97.5 162 TYR B N 1
ATOM 3258 C CA . TYR B 1 162 ? 10.43 10.102 -13.602 1 97.5 162 TYR B CA 1
ATOM 3259 C C . TYR B 1 162 ? 11.828 10.695 -13.703 1 97.5 162 TYR B C 1
ATOM 3261 O O . TYR B 1 162 ? 12.039 11.852 -13.32 1 97.5 162 TYR B O 1
ATOM 3269 N N . LEU B 1 163 ? 12.719 9.93 -14.242 1 98.25 163 LEU B N 1
ATOM 3270 C CA . LEU B 1 163 ? 14.125 10.289 -14.039 1 98.25 163 LEU B CA 1
ATOM 3271 C C . LEU B 1 163 ? 14.75 10.781 -15.344 1 98.25 163 LEU B C 1
ATOM 3273 O O . LEU B 1 163 ? 15.953 11.008 -15.406 1 98.25 163 LEU B O 1
ATOM 3277 N N . GLN B 1 164 ? 13.914 10.945 -16.297 1 94.44 164 GLN B N 1
ATOM 3278 C CA . GLN B 1 164 ? 14.422 11.453 -17.562 1 94.44 164 GLN B CA 1
ATOM 3279 C C . GLN B 1 164 ? 14.844 12.914 -17.438 1 94.44 164 GLN B C 1
ATOM 3281 O O . GLN B 1 164 ? 15.859 13.328 -18 1 94.44 164 GLN B O 1
ATOM 3286 N N . LYS B 1 165 ? 14.117 13.719 -16.656 1 90.56 165 LYS B N 1
ATOM 3287 C CA . LYS B 1 165 ? 14.383 15.156 -16.672 1 90.56 165 LYS B CA 1
ATOM 3288 C C . LYS B 1 165 ? 14.75 15.664 -15.281 1 90.56 165 LYS B C 1
ATOM 3290 O O . LYS B 1 165 ? 15.047 16.844 -15.109 1 90.56 165 LYS B O 1
ATOM 3295 N N . SER B 1 166 ? 14.695 14.883 -14.305 1 96 166 SER B N 1
ATOM 3296 C CA . SER B 1 166 ? 14.961 15.305 -12.938 1 96 166 SER B CA 1
ATOM 3297 C C . SER B 1 166 ? 15.914 14.336 -12.242 1 96 166 SER B C 1
ATOM 3299 O O . SER B 1 166 ? 15.859 13.125 -12.469 1 96 166 SER B O 1
ATOM 3301 N N . PRO B 1 167 ? 16.734 14.867 -11.406 1 98.06 167 PRO B N 1
ATOM 3302 C CA . PRO B 1 167 ? 17.688 14 -10.711 1 98.06 167 PRO B CA 1
ATOM 3303 C C . PR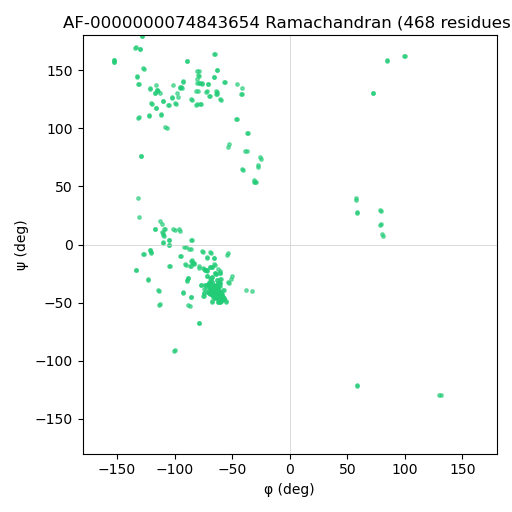O B 1 167 ? 17.031 13.141 -9.641 1 98.06 167 PRO B C 1
ATOM 3305 O O . PRO B 1 167 ? 17.578 12.109 -9.242 1 98.06 167 PRO B O 1
ATOM 3308 N N . TYR B 1 168 ? 15.844 13.602 -9.164 1 98.69 168 TYR B N 1
ATOM 3309 C CA . TYR B 1 168 ? 15.109 12.852 -8.156 1 98.69 168 TYR B CA 1
ATOM 3310 C C . TYR B 1 168 ? 13.648 12.672 -8.57 1 98.69 168 TYR B C 1
ATOM 3312 O O . TYR B 1 168 ? 13.195 13.289 -9.531 1 98.69 168 TYR B O 1
ATOM 3320 N N . LEU B 1 169 ? 12.953 11.844 -7.895 1 98.62 169 LEU B N 1
ATOM 3321 C CA . LEU B 1 169 ? 11.602 11.469 -8.281 1 98.62 169 LEU B CA 1
ATOM 3322 C C . LEU B 1 169 ? 10.641 12.641 -8.133 1 98.62 169 LEU B C 1
ATOM 3324 O O . LEU B 1 169 ? 9.641 12.727 -8.852 1 98.62 169 LEU B O 1
ATOM 3328 N N . THR B 1 170 ? 10.969 13.523 -7.207 1 97.88 170 THR B N 1
ATOM 3329 C CA . THR B 1 170 ? 10.055 14.633 -6.945 1 97.88 170 THR B CA 1
ATOM 3330 C C . THR B 1 170 ? 10.656 15.953 -7.426 1 97.88 170 THR B C 1
ATOM 3332 O O . THR B 1 170 ? 10.188 17.031 -7.043 1 97.88 170 THR B O 1
ATOM 3335 N N . GLY B 1 171 ? 11.719 15.875 -8.141 1 96.81 171 GLY B N 1
ATOM 3336 C CA . GLY B 1 171 ? 12.289 17.094 -8.688 1 96.81 171 GLY B CA 1
ATOM 3337 C C . GLY B 1 171 ? 13.781 17.219 -8.438 1 96.81 171 GLY B C 1
ATOM 3338 O O . GLY B 1 171 ? 14.547 16.297 -8.711 1 96.81 171 GLY B O 1
ATOM 3339 N N . GLN B 1 172 ? 14.141 18.359 -7.918 1 96.94 172 GLN B N 1
ATOM 3340 C CA . GLN B 1 172 ? 15.555 18.719 -7.871 1 96.94 172 GLN B CA 1
ATOM 3341 C C . GLN B 1 172 ? 16.172 18.344 -6.527 1 96.94 172 GLN B C 1
ATOM 3343 O O . GLN B 1 172 ? 17.391 18.312 -6.387 1 96.94 172 GLN B O 1
ATOM 3348 N N . ARG B 1 173 ? 15.367 18 -5.684 1 97.06 173 ARG B N 1
ATOM 3349 C CA . ARG B 1 173 ? 15.859 17.656 -4.355 1 97.06 173 ARG B CA 1
ATOM 3350 C C . ARG B 1 173 ? 15.375 16.281 -3.928 1 97.06 173 ARG B C 1
ATOM 3352 O O . ARG B 1 173 ? 14.297 15.836 -4.336 1 97.06 173 ARG B O 1
ATOM 3359 N N . VAL B 1 174 ? 16.203 15.656 -3.086 1 98.25 174 VAL B N 1
ATOM 3360 C CA . VAL B 1 174 ? 15.836 14.352 -2.543 1 98.25 174 VAL B CA 1
ATOM 3361 C C . VAL B 1 174 ? 14.703 14.508 -1.533 1 98.25 174 VAL B C 1
ATOM 3363 O O . VAL B 1 174 ? 14.648 15.492 -0.796 1 98.25 174 VAL B O 1
ATOM 3366 N N . THR B 1 175 ? 13.773 13.648 -1.573 1 98.62 175 THR B N 1
ATOM 3367 C CA . THR B 1 175 ? 12.727 13.539 -0.565 1 98.62 175 THR B CA 1
ATOM 3368 C C . THR B 1 175 ? 12.625 12.109 -0.047 1 98.62 175 THR B C 1
ATOM 3370 O O . THR B 1 175 ? 13.328 11.219 -0.523 1 98.62 175 THR B O 1
ATOM 3373 N N . ILE B 1 176 ? 11.734 11.852 0.877 1 98.81 176 ILE B N 1
ATOM 3374 C CA . ILE B 1 176 ? 11.516 10.523 1.44 1 98.81 176 ILE B CA 1
ATOM 3375 C C . ILE B 1 176 ? 11.008 9.578 0.353 1 98.81 176 ILE B C 1
ATOM 3377 O O . ILE B 1 176 ? 11.203 8.367 0.434 1 98.81 176 ILE B O 1
ATOM 3381 N N . ALA B 1 177 ? 10.375 10.141 -0.682 1 98.88 177 ALA B N 1
ATOM 3382 C CA . ALA B 1 177 ? 9.906 9.328 -1.802 1 98.88 177 ALA B CA 1
ATOM 3383 C C . ALA B 1 177 ? 11.07 8.602 -2.479 1 98.88 177 ALA B C 1
ATOM 3385 O O . ALA B 1 177 ? 10.969 7.422 -2.814 1 98.88 177 ALA B O 1
ATOM 3386 N N . ASP B 1 178 ? 12.148 9.312 -2.678 1 98.94 178 ASP B N 1
ATOM 3387 C CA . ASP B 1 178 ? 13.328 8.711 -3.291 1 98.94 178 ASP B CA 1
ATOM 3388 C C . ASP B 1 178 ? 13.836 7.535 -2.463 1 98.94 178 ASP B C 1
ATOM 3390 O O . ASP B 1 178 ? 14.109 6.461 -3.002 1 98.94 178 ASP B O 1
ATOM 3394 N N . SER B 1 179 ? 13.93 7.766 -1.206 1 98.88 179 SER B N 1
ATOM 3395 C CA . SER B 1 179 ? 14.445 6.727 -0.321 1 98.88 179 SER B CA 1
ATOM 3396 C C . SER B 1 179 ? 13.5 5.531 -0.268 1 98.88 179 SER B C 1
ATOM 3398 O O . SER B 1 179 ? 13.945 4.383 -0.242 1 98.88 179 SER B O 1
ATOM 3400 N N . ALA B 1 180 ? 12.219 5.801 -0.238 1 98.94 180 ALA B N 1
ATOM 3401 C CA . ALA B 1 180 ? 11.234 4.723 -0.186 1 98.94 180 ALA B CA 1
ATOM 3402 C C . ALA B 1 180 ? 11.32 3.844 -1.432 1 98.94 180 ALA B C 1
ATOM 3404 O O . ALA B 1 180 ? 11.383 2.615 -1.33 1 98.94 180 ALA B O 1
ATOM 3405 N N . VAL B 1 181 ? 11.328 4.449 -2.568 1 98.94 181 VAL B N 1
ATOM 3406 C CA . VAL B 1 181 ? 11.367 3.729 -3.836 1 98.94 181 VAL B CA 1
ATOM 3407 C C . VAL B 1 181 ? 12.703 2.994 -3.969 1 98.94 181 VAL B C 1
ATOM 3409 O O . VAL B 1 181 ? 12.734 1.814 -4.324 1 98.94 181 VAL B O 1
ATOM 3412 N N . ALA B 1 182 ? 13.797 3.641 -3.613 1 98.94 182 ALA B N 1
ATOM 3413 C CA . ALA B 1 182 ? 15.125 3.037 -3.719 1 98.94 182 ALA B CA 1
ATOM 3414 C C . ALA B 1 182 ? 15.258 1.835 -2.789 1 98.94 182 ALA B C 1
ATOM 3416 O O . ALA B 1 182 ? 15.883 0.836 -3.141 1 98.94 182 ALA B O 1
ATOM 3417 N N . THR B 1 183 ? 14.688 1.95 -1.613 1 98.88 183 THR B N 1
ATOM 3418 C CA . THR B 1 183 ? 14.766 0.871 -0.636 1 98.88 183 THR B CA 1
ATOM 3419 C C . THR B 1 183 ? 14.117 -0.398 -1.177 1 98.88 183 THR B C 1
ATOM 3421 O O . THR B 1 183 ? 14.594 -1.505 -0.926 1 98.88 183 THR B O 1
ATOM 3424 N N . VAL B 1 184 ? 13.062 -0.276 -1.93 1 98.88 184 VAL B N 1
ATOM 3425 C CA . VAL B 1 184 ? 12.422 -1.429 -2.555 1 98.88 184 VAL B CA 1
ATOM 3426 C C . VAL B 1 184 ? 13.273 -1.923 -3.723 1 98.88 184 VAL B C 1
ATOM 3428 O O . VAL B 1 184 ? 13.492 -3.127 -3.877 1 98.88 184 VAL B O 1
ATOM 3431 N N . LEU B 1 185 ? 13.805 -1.001 -4.508 1 98.75 185 LEU B N 1
ATOM 3432 C CA . LEU B 1 185 ? 14.523 -1.342 -5.73 1 98.75 185 LEU B CA 1
ATOM 3433 C C . LEU B 1 185 ? 15.789 -2.131 -5.414 1 98.75 185 LEU B C 1
ATOM 3435 O O . LEU B 1 185 ? 16.172 -3.023 -6.172 1 98.75 185 LEU B O 1
ATOM 3439 N N . VAL B 1 186 ? 16.422 -1.85 -4.355 1 98.19 186 VAL B N 1
ATOM 3440 C CA . VAL B 1 186 ? 17.719 -2.465 -4.074 1 98.19 186 VAL B CA 1
ATOM 3441 C C . VAL B 1 186 ? 17.531 -3.934 -3.709 1 98.19 186 VAL B C 1
ATOM 3443 O O . VAL B 1 186 ? 18.484 -4.699 -3.658 1 98.19 186 VAL B O 1
ATOM 3446 N N . GLN B 1 187 ? 16.266 -4.344 -3.477 1 98.06 187 GLN B N 1
ATOM 3447 C CA . GLN B 1 187 ? 16 -5.77 -3.311 1 98.06 187 GLN B CA 1
ATOM 3448 C C . GLN B 1 187 ? 16.391 -6.551 -4.562 1 98.06 187 GLN B C 1
ATOM 3450 O O . GLN B 1 187 ? 16.641 -7.758 -4.496 1 98.06 187 GLN B O 1
ATOM 3455 N N . LEU B 1 188 ? 16.422 -5.93 -5.695 1 98.25 188 LEU B N 1
ATOM 3456 C CA . LEU B 1 188 ? 16.781 -6.566 -6.953 1 98.25 188 LEU B CA 1
ATOM 3457 C C . LEU B 1 188 ? 18.25 -7 -6.941 1 98.25 188 LEU B C 1
ATOM 3459 O O . LEU B 1 188 ? 18.672 -7.789 -7.785 1 98.25 188 LEU B O 1
ATOM 3463 N N . GLN B 1 189 ? 19 -6.551 -5.973 1 96.88 189 GLN B N 1
ATOM 3464 C CA . GLN B 1 189 ? 20.391 -6.953 -5.859 1 96.88 189 GLN B CA 1
ATOM 3465 C C . GLN B 1 189 ? 20.516 -8.406 -5.398 1 96.88 189 GLN B C 1
ATOM 3467 O O . GLN B 1 189 ? 21.547 -9.047 -5.613 1 96.88 189 GLN B O 1
ATOM 3472 N N . TRP B 1 190 ? 19.484 -8.938 -4.75 1 97.12 190 TRP B N 1
ATOM 3473 C CA . TRP B 1 190 ? 19.516 -10.297 -4.227 1 97.12 190 TRP B CA 1
ATOM 3474 C C . TRP B 1 190 ? 19.734 -11.305 -5.352 1 97.12 190 TRP B C 1
ATOM 3476 O O . TRP B 1 190 ? 20.641 -12.148 -5.277 1 97.12 190 TRP B O 1
ATOM 3486 N N . PRO B 1 191 ? 19 -11.227 -6.434 1 96.12 191 PRO B N 1
ATOM 3487 C CA . PRO B 1 191 ? 19.234 -12.148 -7.547 1 96.12 191 PRO B CA 1
ATOM 3488 C C . PRO B 1 191 ? 20.344 -11.672 -8.492 1 96.12 191 PRO B C 1
ATOM 3490 O O . PRO B 1 191 ? 20.5 -12.211 -9.594 1 96.12 191 PRO B O 1
ATOM 3493 N N . GLY B 1 192 ? 21 -10.555 -8.164 1 94 192 GLY B N 1
ATOM 3494 C CA . GLY B 1 192 ? 22.062 -10.039 -9.016 1 94 192 GLY B CA 1
ATOM 3495 C C . GLY B 1 192 ? 21.547 -9.297 -10.234 1 94 192 GLY B C 1
ATOM 3496 O O . GLY B 1 192 ? 22.188 -9.32 -11.289 1 94 192 GLY B O 1
ATOM 3497 N N . PHE B 1 193 ? 20.438 -8.711 -10.133 1 94.56 193 PHE B N 1
ATOM 3498 C CA . PHE B 1 193 ? 19.812 -7.961 -11.227 1 94.56 193 PHE B CA 1
ATOM 3499 C C . PHE B 1 193 ? 20.672 -6.766 -11.609 1 94.56 193 PHE B C 1
ATOM 3501 O O . PHE B 1 193 ? 21.125 -6.008 -10.742 1 94.56 193 PHE B O 1
ATOM 3508 N N . SER B 1 194 ? 20.922 -6.566 -12.891 1 94.19 194 SER B N 1
ATOM 3509 C CA . SER B 1 194 ? 21.719 -5.449 -13.375 1 94.19 194 SER B CA 1
ATOM 3510 C C . SER B 1 194 ? 20.844 -4.277 -13.789 1 94.19 194 SER B C 1
ATOM 3512 O O . SER B 1 194 ? 19.844 -4.461 -14.492 1 94.19 194 SER B O 1
ATOM 3514 N N . PHE B 1 195 ? 21.234 -3.086 -13.391 1 96.88 195 PHE B N 1
ATOM 3515 C CA . PHE B 1 195 ? 20.5 -1.876 -13.75 1 96.88 195 PHE B CA 1
ATOM 3516 C C . PHE B 1 195 ? 21.125 -1.209 -14.969 1 96.88 195 PHE B C 1
ATOM 3518 O O . PHE B 1 195 ? 20.766 -0.082 -15.32 1 96.88 195 PHE B O 1
ATOM 3525 N N . LYS B 1 196 ? 21.984 -1.842 -15.68 1 96.12 196 LYS B N 1
ATOM 3526 C CA . LYS B 1 196 ? 22.781 -1.261 -16.766 1 96.12 196 LYS B CA 1
ATOM 3527 C C . LYS B 1 196 ? 21.875 -0.744 -17.891 1 96.12 196 LYS B C 1
ATOM 3529 O O . LYS B 1 196 ? 22.203 0.244 -18.547 1 96.12 196 LYS B O 1
ATOM 3534 N N . LEU B 1 197 ? 20.781 -1.372 -18.156 1 97.38 197 LEU B N 1
ATOM 3535 C CA . LEU B 1 197 ? 19.859 -0.994 -19.234 1 97.38 197 LEU B CA 1
ATOM 3536 C C . LEU B 1 197 ? 19.047 0.231 -18.828 1 97.38 197 LEU B C 1
ATOM 3538 O O . LEU B 1 197 ? 18.312 0.787 -19.656 1 97.38 197 LEU B O 1
ATOM 3542 N N . TRP B 1 198 ? 19.188 0.681 -17.594 1 98.38 198 TRP B N 1
ATOM 3543 C CA . TRP B 1 198 ? 18.484 1.844 -17.062 1 98.38 198 TRP B CA 1
ATOM 3544 C C . TRP B 1 198 ? 19.469 2.811 -16.406 1 98.38 198 TRP B C 1
ATOM 3546 O O . TRP B 1 198 ? 19.484 2.945 -15.172 1 98.38 198 TRP B O 1
ATOM 3556 N N . PRO B 1 199 ? 20.188 3.549 -17.219 1 98.25 199 PRO B N 1
ATOM 3557 C CA . PRO B 1 199 ? 21.266 4.379 -16.703 1 98.25 199 PRO B CA 1
ATOM 3558 C C . PRO B 1 199 ? 20.781 5.5 -15.797 1 98.25 199 PRO B C 1
ATOM 3560 O O . PRO B 1 199 ? 21.469 5.887 -14.852 1 98.25 199 PRO B O 1
ATOM 3563 N N . ASN B 1 200 ? 19.609 6.09 -16.109 1 98.62 200 ASN B N 1
ATOM 3564 C CA . ASN B 1 200 ? 19.078 7.117 -15.219 1 98.62 200 ASN B CA 1
ATOM 3565 C C . ASN B 1 200 ? 18.734 6.555 -13.844 1 98.62 200 ASN B C 1
ATOM 3567 O O . ASN B 1 200 ? 18.984 7.199 -12.828 1 98.62 200 ASN B O 1
ATOM 3571 N N . VAL B 1 201 ? 18.203 5.344 -13.82 1 98.75 201 VAL B N 1
ATOM 3572 C CA . VAL B 1 201 ? 17.875 4.676 -12.562 1 98.75 201 VAL B CA 1
ATOM 3573 C C . VAL B 1 201 ? 19.156 4.402 -11.773 1 98.75 201 VAL B C 1
ATOM 3575 O O . VAL B 1 201 ? 19.203 4.641 -10.57 1 98.75 201 VAL B O 1
ATOM 3578 N N . LEU B 1 202 ? 20.125 3.902 -12.484 1 98.38 202 LEU B N 1
ATOM 3579 C CA . LEU B 1 202 ? 21.391 3.572 -11.844 1 98.38 202 LEU B CA 1
ATOM 3580 C C . LEU B 1 202 ? 22.016 4.812 -11.211 1 98.38 202 LEU B C 1
ATOM 3582 O O . LEU B 1 202 ? 22.469 4.77 -10.062 1 98.38 202 LEU B O 1
ATOM 3586 N N . THR B 1 203 ? 22.047 5.887 -11.93 1 98.44 203 THR B N 1
ATOM 3587 C CA . THR B 1 203 ? 22.609 7.137 -11.438 1 98.44 203 THR B CA 1
ATOM 3588 C C . THR B 1 203 ? 21.812 7.656 -10.242 1 98.44 203 THR B C 1
ATOM 3590 O O . THR B 1 203 ? 22.391 8.109 -9.25 1 98.44 203 THR B O 1
ATOM 3593 N N . TRP B 1 204 ? 20.516 7.637 -10.383 1 98.81 204 TRP B N 1
ATOM 3594 C CA . TRP B 1 204 ? 19.609 8.047 -9.32 1 98.81 204 TRP B CA 1
ATOM 3595 C C . TRP B 1 204 ? 19.828 7.207 -8.062 1 98.81 204 TRP B C 1
ATOM 3597 O O . TRP B 1 204 ? 19.906 7.742 -6.957 1 98.81 204 TRP B O 1
ATOM 3607 N N . LEU B 1 205 ? 19.953 5.867 -8.211 1 98.62 205 LEU B N 1
ATOM 3608 C CA . LEU B 1 205 ? 20.188 4.973 -7.082 1 98.62 205 LEU B CA 1
ATOM 3609 C C . LEU B 1 205 ? 21.484 5.336 -6.363 1 98.62 205 LEU B C 1
ATOM 3611 O O . LEU B 1 205 ? 21.516 5.375 -5.129 1 98.62 205 LEU B O 1
ATOM 3615 N N . HIS B 1 206 ? 22.469 5.609 -7.086 1 98 206 HIS B N 1
ATOM 3616 C CA . HIS B 1 206 ? 23.766 5.992 -6.508 1 98 206 HIS B CA 1
ATOM 3617 C C . HIS B 1 206 ? 23.625 7.254 -5.664 1 98 206 HIS B C 1
ATOM 3619 O O . HIS B 1 206 ? 24.219 7.348 -4.582 1 98 206 HIS B O 1
ATOM 3625 N N . ARG B 1 207 ? 22.875 8.219 -6.16 1 98.44 207 ARG B N 1
ATOM 3626 C CA . ARG B 1 207 ? 22.656 9.445 -5.402 1 98.44 207 ARG B CA 1
ATOM 3627 C C . ARG B 1 207 ? 21.891 9.164 -4.109 1 98.44 207 ARG B C 1
ATOM 3629 O O . ARG B 1 207 ? 22.266 9.664 -3.045 1 98.44 207 ARG B O 1
ATOM 3636 N N . VAL B 1 208 ? 20.875 8.375 -4.191 1 98.75 208 VAL B N 1
ATOM 3637 C CA . VAL B 1 208 ? 20 8.133 -3.055 1 98.75 208 VAL B CA 1
ATOM 3638 C C . VAL B 1 208 ? 20.734 7.324 -1.99 1 98.75 208 VAL B C 1
ATOM 3640 O O . VAL B 1 208 ? 20.531 7.531 -0.792 1 98.75 208 VAL B O 1
ATOM 3643 N N . GLU B 1 209 ? 21.594 6.48 -2.416 1 98.12 209 GLU B N 1
ATOM 3644 C CA . GLU B 1 209 ? 22.344 5.633 -1.485 1 98.12 209 GLU B CA 1
ATOM 3645 C C . GLU B 1 209 ? 23.328 6.457 -0.655 1 98.12 209 GLU B C 1
ATOM 3647 O O . GLU B 1 209 ? 23.859 5.969 0.342 1 98.12 209 GLU B O 1
ATOM 3652 N N . HIS B 1 210 ? 23.484 7.703 -0.948 1 98.06 210 HIS B N 1
ATOM 3653 C CA . HIS B 1 210 ? 24.422 8.555 -0.237 1 98.06 210 HIS B CA 1
ATOM 3654 C C . HIS B 1 210 ? 23.703 9.492 0.723 1 98.06 210 HIS B C 1
ATOM 3656 O O . HIS B 1 210 ? 24.328 10.359 1.339 1 98.06 210 HIS B O 1
ATOM 3662 N N . VAL B 1 211 ? 22.438 9.367 0.833 1 98.38 211 VAL B N 1
ATOM 3663 C CA . VAL B 1 211 ? 21.75 10.188 1.819 1 98.38 211 VAL B CA 1
ATOM 3664 C C . VAL B 1 211 ? 22.188 9.797 3.227 1 98.38 211 VAL B C 1
ATOM 3666 O O . VAL B 1 211 ? 22.688 8.688 3.438 1 98.38 211 VAL B O 1
ATOM 3669 N N . ASP B 1 212 ? 21.891 10.68 4.164 1 98.38 212 ASP B N 1
ATOM 3670 C CA . ASP B 1 212 ? 22.281 10.43 5.547 1 98.38 212 ASP B CA 1
ATOM 3671 C C . ASP B 1 212 ? 21.594 9.188 6.102 1 98.38 212 ASP B C 1
ATOM 3673 O O . ASP B 1 212 ? 20.391 8.984 5.867 1 98.38 212 ASP B O 1
ATOM 3677 N N . PHE B 1 213 ? 22.344 8.227 6.711 1 98.81 213 PHE B N 1
ATOM 3678 C CA . PHE B 1 213 ? 21.906 7.082 7.496 1 98.81 213 PHE B CA 1
ATOM 3679 C C . PHE B 1 213 ? 21.453 5.945 6.59 1 98.81 213 PHE B C 1
ATOM 3681 O O . PHE B 1 213 ? 20.906 4.949 7.059 1 98.81 213 PHE B O 1
ATOM 3688 N N . TRP B 1 214 ? 21.672 6.062 5.301 1 98.81 214 TRP B N 1
ATOM 3689 C CA . TRP B 1 214 ? 21.344 4.973 4.387 1 98.81 214 TRP B CA 1
ATOM 3690 C C . TRP B 1 214 ? 22.031 3.678 4.82 1 98.81 214 TRP B C 1
ATOM 3692 O O . TRP B 1 214 ? 21.375 2.652 5.004 1 98.81 214 TRP B O 1
ATOM 3702 N N . ASP B 1 215 ? 23.344 3.746 5.105 1 98.62 215 ASP B N 1
ATOM 3703 C CA . ASP B 1 215 ? 24.109 2.557 5.461 1 98.62 215 ASP B CA 1
ATOM 3704 C C . ASP B 1 215 ? 23.609 1.965 6.781 1 98.62 215 ASP B C 1
ATOM 3706 O O . ASP B 1 215 ? 23.578 0.744 6.945 1 98.62 215 ASP B O 1
ATOM 3710 N N . THR B 1 216 ? 23.25 2.838 7.656 1 98.75 216 THR B N 1
ATOM 3711 C CA . THR B 1 216 ? 22.797 2.395 8.969 1 98.75 216 THR B CA 1
ATOM 3712 C C . THR B 1 216 ? 21.531 1.537 8.844 1 98.75 216 THR B C 1
ATOM 3714 O O . THR B 1 216 ? 21.484 0.43 9.383 1 98.75 216 THR B O 1
ATOM 3717 N N . VAL B 1 217 ? 20.562 1.939 8.047 1 98.88 217 VAL B N 1
ATOM 3718 C CA . VAL B 1 217 ? 19.281 1.25 8.008 1 98.88 217 VAL B CA 1
ATOM 3719 C C . VAL B 1 217 ? 19.344 0.073 7.039 1 98.88 217 VAL B C 1
ATOM 3721 O O . VAL B 1 217 ? 18.469 -0.801 7.051 1 98.88 217 VAL B O 1
ATOM 3724 N N . HIS B 1 218 ? 20.406 0.054 6.207 1 98.69 218 HIS B N 1
ATOM 3725 C CA . HIS B 1 218 ? 20.516 -1.011 5.215 1 98.69 218 HIS B CA 1
ATOM 3726 C C . HIS B 1 218 ? 21.625 -1.995 5.578 1 98.69 218 HIS B C 1
ATOM 3728 O O . HIS B 1 218 ? 21.984 -2.844 4.766 1 98.69 218 HIS B O 1
ATOM 3734 N N . GLN B 1 219 ? 22.109 -1.914 6.789 1 98.5 219 GLN B N 1
ATOM 3735 C CA . GLN B 1 219 ? 23.203 -2.787 7.199 1 98.5 219 GLN B CA 1
ATOM 3736 C C . GLN B 1 219 ? 22.797 -4.254 7.133 1 98.5 219 GLN B C 1
ATOM 3738 O O . GLN B 1 219 ? 23.531 -5.09 6.609 1 98.5 219 GLN B O 1
ATOM 3743 N N . VAL B 1 220 ? 21.641 -4.621 7.66 1 97.5 220 VAL B N 1
ATOM 3744 C CA . VAL B 1 220 ? 21.172 -6.004 7.668 1 97.5 220 VAL B CA 1
ATOM 3745 C C . VAL B 1 220 ? 20.969 -6.484 6.23 1 97.5 220 VAL B C 1
ATOM 3747 O O . VAL B 1 220 ? 21.266 -7.637 5.906 1 97.5 220 VAL B O 1
ATOM 3750 N N . HIS B 1 221 ? 20.453 -5.648 5.402 1 97.69 221 HIS B N 1
ATOM 3751 C CA . HIS B 1 221 ? 20.297 -5.965 3.986 1 97.69 221 HIS B CA 1
ATOM 3752 C C . HIS B 1 221 ? 21.656 -6.23 3.332 1 97.69 221 HIS B C 1
ATOM 3754 O O . HIS B 1 221 ? 21.797 -7.203 2.586 1 97.69 221 HIS B O 1
ATOM 3760 N N . SER B 1 222 ? 22.609 -5.348 3.596 1 97.25 222 SER B N 1
ATOM 3761 C CA . SER B 1 222 ? 23.953 -5.496 3.043 1 97.25 222 SER B CA 1
ATOM 3762 C C . SER B 1 222 ? 24.609 -6.781 3.533 1 97.25 222 SER B C 1
ATOM 3764 O O . SER B 1 222 ? 25.297 -7.461 2.77 1 97.25 222 SER B O 1
ATOM 3766 N N . ASP B 1 223 ? 24.406 -7.07 4.824 1 97 223 ASP B N 1
ATOM 3767 C CA . ASP B 1 223 ? 24.938 -8.312 5.375 1 97 223 ASP B CA 1
ATOM 3768 C C . ASP B 1 223 ? 24.328 -9.531 4.68 1 97 223 ASP B C 1
ATOM 3770 O O . ASP B 1 223 ? 25.047 -10.484 4.352 1 97 223 ASP B O 1
ATOM 3774 N N . PHE B 1 224 ? 23.062 -9.453 4.508 1 96.31 224 PHE B N 1
ATOM 3775 C CA . PHE B 1 224 ? 22.375 -10.539 3.83 1 96.31 224 PHE B CA 1
ATOM 3776 C C . PHE B 1 224 ? 22.891 -10.703 2.406 1 96.31 224 PHE B C 1
ATOM 3778 O O . PHE B 1 224 ? 23.109 -11.828 1.947 1 96.31 224 PHE B O 1
ATOM 3785 N N . LEU B 1 225 ? 23.078 -9.648 1.685 1 95.06 225 LEU B N 1
ATOM 3786 C CA . LEU B 1 225 ? 23.625 -9.664 0.329 1 95.06 225 LEU B CA 1
ATOM 3787 C C . LEU B 1 225 ? 25.016 -10.297 0.303 1 95.06 225 LEU B C 1
ATOM 3789 O O . LEU B 1 225 ? 25.328 -11.062 -0.61 1 95.06 225 LEU B O 1
ATOM 3793 N N . GLY B 1 226 ? 25.797 -9.906 1.27 1 94.12 226 GLY B N 1
ATOM 3794 C CA . GLY B 1 226 ? 27.125 -10.5 1.376 1 94.12 226 GLY B CA 1
ATOM 3795 C C . GLY B 1 226 ? 27.078 -12.016 1.516 1 94.12 226 GLY B C 1
ATOM 3796 O O . GLY B 1 226 ? 27.906 -12.719 0.918 1 94.12 226 GLY B O 1
ATOM 3797 N N . GLU B 1 227 ? 26.125 -12.5 2.262 1 93.62 227 GLU B N 1
ATOM 3798 C CA . GLU B 1 227 ? 25.969 -13.938 2.457 1 93.62 227 GLU B CA 1
ATOM 3799 C C . GLU B 1 227 ? 25.531 -14.617 1.165 1 93.62 227 GLU B C 1
ATOM 3801 O O . GLU B 1 227 ? 25.969 -15.734 0.868 1 93.62 227 GLU B O 1
ATOM 3806 N N . LEU B 1 228 ? 24.672 -13.961 0.473 1 91.56 228 LEU B N 1
ATOM 3807 C CA . LEU B 1 228 ? 24.203 -14.508 -0.795 1 91.56 228 LEU B CA 1
ATOM 3808 C C . LEU B 1 228 ? 25.344 -14.633 -1.794 1 91.56 228 LEU B C 1
ATOM 3810 O O . LEU B 1 228 ? 25.422 -15.617 -2.535 1 91.56 228 LEU B O 1
ATOM 3814 N N . LEU B 1 229 ? 26.203 -13.672 -1.847 1 86.12 229 LEU B N 1
ATOM 3815 C CA . LEU B 1 229 ? 27.312 -13.633 -2.791 1 86.12 229 LEU B CA 1
ATOM 3816 C C . LEU B 1 229 ? 28.359 -14.688 -2.453 1 86.12 229 LEU B C 1
ATOM 3818 O O . LEU B 1 229 ? 28.969 -15.266 -3.35 1 86.12 229 LEU B O 1
ATOM 3822 N N . LYS B 1 230 ? 28.516 -14.969 -1.221 1 85.31 230 LYS B N 1
ATOM 3823 C CA . LYS B 1 230 ? 29.453 -16.016 -0.805 1 85.31 230 LYS B CA 1
ATOM 3824 C C . LYS B 1 230 ? 28.953 -17.391 -1.242 1 85.31 230 LYS B C 1
ATOM 3826 O O . LYS B 1 230 ? 29.75 -18.25 -1.646 1 85.31 230 LYS B O 1
ATOM 3831 N N . CYS B 1 231 ? 27.672 -17.562 -1.136 1 77.81 231 CYS B N 1
ATOM 3832 C CA . CYS B 1 231 ? 27.078 -18.844 -1.507 1 77.81 231 CYS B CA 1
ATOM 3833 C C . CYS B 1 231 ? 27.109 -19.047 -3.018 1 77.81 231 CYS B C 1
ATOM 3835 O O . CYS B 1 231 ? 27.297 -20.156 -3.498 1 77.81 231 CYS B O 1
ATOM 3837 N N . ARG B 1 232 ? 26.969 -18.062 -3.719 1 70.5 232 ARG B N 1
ATOM 3838 C CA . ARG B 1 232 ? 26.984 -18.141 -5.176 1 70.5 232 ARG B CA 1
ATOM 3839 C C . ARG B 1 232 ? 28.391 -18.453 -5.684 1 70.5 232 ARG B C 1
ATOM 3841 O O . ARG B 1 232 ? 28.562 -19.219 -6.637 1 70.5 232 ARG B O 1
ATOM 3848 N N . TYR B 1 233 ? 29.281 -17.781 -5.039 1 63.03 233 TYR B N 1
ATOM 3849 C CA . TYR B 1 233 ? 30.656 -18.047 -5.449 1 63.03 233 TYR B CA 1
ATOM 3850 C C . TYR B 1 233 ? 31.109 -19.422 -4.988 1 63.03 233 TYR B C 1
ATOM 3852 O O . TYR B 1 233 ? 31.984 -20.031 -5.613 1 63.03 233 TYR B O 1
ATOM 3860 N N . LYS B 1 234 ? 30.562 -19.891 -3.975 1 52.88 234 LYS B N 1
ATOM 3861 C CA . LYS B 1 234 ? 30.953 -21.234 -3.559 1 52.88 234 LYS B CA 1
ATOM 3862 C C . LYS B 1 234 ? 30.469 -22.281 -4.551 1 52.88 234 LYS B C 1
ATOM 3864 O O . LYS B 1 234 ? 31.094 -23.344 -4.707 1 52.88 234 LYS B O 1
ATOM 3869 N N . PHE B 1 235 ? 29.438 -22.031 -5.168 1 45.69 235 PHE B N 1
ATOM 3870 C CA . PHE B 1 235 ? 28.938 -23.031 -6.109 1 45.69 235 PHE B CA 1
ATOM 3871 C C . PHE B 1 235 ? 29.516 -22.797 -7.5 1 45.69 235 PHE B C 1
ATOM 3873 O O . PHE B 1 235 ? 29.312 -23.609 -8.406 1 45.69 235 PHE B O 1
ATOM 3880 N N . GLU B 1 236 ? 30.016 -21.625 -7.684 1 42.31 236 GLU B N 1
ATOM 3881 C CA . GLU B 1 236 ? 30.781 -21.578 -8.922 1 42.31 236 GLU B CA 1
ATOM 3882 C C . GLU B 1 236 ? 32.188 -22.125 -8.719 1 42.31 236 GLU B C 1
ATOM 3884 O O . GLU B 1 236 ? 32.781 -21.953 -7.648 1 42.31 236 GLU B O 1
#